Protein AF-A0ABD5M0A8-F1 (afdb_monomer)

InterPro domains:
  IPR031917 Pilus assembly protein, C-terminal domain [PF15976] (325-418)

pLDDT: mean 88.39, std 8.7, range [31.25, 97.31]

Sequence (426 aa):
MSNYGFDKFIVQETNISVAVNNYLSIAWQGMLENHGSHRNISTLSINIPEGYGSLWASKEKTIVRGDLPLYEADSYSYGGTINFDKIMDRTGSFTISNTKDKRVGSDSINYEYANTLFSGRYGTVGLRAGVQRYHYDNQNSTNEKFINLDFSLPLSTWLSTGISSTNGNVKANIYVNKNFENSVITNAGVSVSKLVHDKDNGESDFSTLGYASYDTKYNSGTVTINRPDNKRLNGNLTSRGSIAYSEGMITPSGQQGKSGIIINSDIKGSGSMLAKVNGQNYPISGKNTFIPLSPYSDYDIQLMNDGKSKDSFDIISGRNKSVTLYPGNIAFYQPEVRQLVTVFGRLKSPNGELLKYASIRNHIGRTKTDQNGEFSMDVDVRYPVISLLQEDQQTICEADLDLKGAQGAMWVGEVTCQPQSSFVKR

Nearest PDB structures (foldseek):
  3rfz-assembly3_E-2  TM=4.743E-01  e=1.063E-10  Escherichia coli
  3rfz-assembly3_B  TM=4.921E-01  e=2.589E-10  Escherichia coli
  3ohn-assembly1_A  TM=3.347E-01  e=3.093E-01  Escherichia coli
  5mds-assembly1_C  TM=2.511E-01  e=4.686E+00  Vibrio harveyi

Secondary structure (DSSP, 8-state):
-EEEEETTEEEEEEEEEEE-SSSEEEEEEEEEETTS-EEEEEEEEEEEGGGTEEEEEEEEEEE--SS-S---EEEEEEEEEEEGGGTSTT--EEEEEEEEETTTTEEEEEEEEEEEEEEETTEEEEEEEEEEEEEETTEEEEEEEEEEEEEEETTTEEEEEEEEEETTEEEEEEEEEEE-SSSSEEEEEEEEEEEEE-SSS-S-SEEEEEEEEEE-SS-EEEEEEEE-SSS--EEEEEEE-EEEEETTEEEEESS--SEEEEEE----TT-EEEEEETTEEEEEESSEEEEEE-SSEEEEEEEEE-TT-S-EEEEEE-SEEEEEE-TT-EEEE--EEEEEEEEEEEEE-TTS-B--S-EEE-SS-EEE--TTSEEEEEEETTS-EEEEE-TTS-EEEEEE---TT--SEEEEEEEEPEEP------

Radius of gyration: 32.7 Å; Cα contacts (8 Å, |Δi|>4): 1109; chains: 1; bounding box: 85×56×86 Å

Structure (mmCIF, N/CA/C/O backbone):
data_AF-A0ABD5M0A8-F1
#
_entry.id   AF-A0ABD5M0A8-F1
#
loop_
_atom_site.group_PDB
_atom_site.id
_atom_site.type_symbol
_atom_site.label_atom_id
_atom_site.label_alt_id
_atom_site.label_comp_id
_atom_site.label_asym_id
_atom_site.label_entity_id
_atom_site.label_seq_id
_atom_site.pdbx_PDB_ins_code
_atom_site.Cartn_x
_atom_site.Cartn_y
_atom_site.Cartn_z
_atom_site.occupancy
_atom_site.B_iso_or_equiv
_atom_site.auth_seq_id
_atom_site.auth_comp_id
_atom_site.auth_asym_id
_atom_site.auth_atom_id
_atom_site.pdbx_PDB_model_num
ATOM 1 N N . MET A 1 1 ? -14.943 11.701 -21.026 1.00 78.12 1 MET A N 1
ATOM 2 C CA . MET A 1 1 ? -14.501 13.092 -21.259 1.00 78.12 1 MET A CA 1
ATOM 3 C C . MET A 1 1 ? -14.623 13.835 -19.943 1.00 78.12 1 MET A C 1
ATOM 5 O O . MET A 1 1 ? -15.650 13.690 -19.294 1.00 78.12 1 MET A O 1
ATOM 9 N N . SER A 1 2 ? -13.581 14.545 -19.530 1.00 80.50 2 SER A N 1
ATOM 10 C CA . SER A 1 2 ? -13.529 15.330 -18.296 1.00 80.50 2 SER A CA 1
ATOM 11 C C . SER A 1 2 ? -13.184 16.770 -18.655 1.00 80.50 2 SER A C 1
ATOM 13 O O . SER A 1 2 ? -12.291 16.994 -19.468 1.00 80.50 2 SER A O 1
ATOM 15 N N . 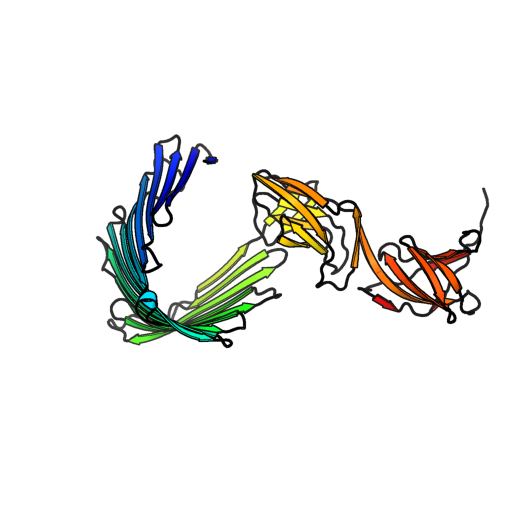ASN A 1 3 ? -13.893 17.730 -18.068 1.00 86.00 3 ASN A N 1
ATOM 16 C CA . ASN A 1 3 ? -13.604 19.152 -18.221 1.00 86.00 3 ASN A CA 1
ATOM 17 C C . ASN A 1 3 ? -13.339 19.724 -16.834 1.00 86.00 3 ASN A C 1
ATOM 19 O O . ASN A 1 3 ? -14.136 19.505 -15.920 1.00 86.00 3 ASN A O 1
ATOM 23 N N . TYR A 1 4 ? -12.240 20.447 -16.668 1.00 83.56 4 TYR A N 1
ATOM 24 C CA . TYR A 1 4 ? -11.906 21.073 -15.395 1.00 83.56 4 TYR A CA 1
ATOM 25 C C . TYR A 1 4 ? -11.119 22.367 -15.599 1.00 83.56 4 TYR A C 1
ATOM 27 O O . TYR A 1 4 ? -10.429 22.552 -16.600 1.00 83.56 4 TYR A O 1
ATOM 35 N N . GLY A 1 5 ? -11.246 23.274 -14.631 1.00 84.06 5 GLY A N 1
ATOM 36 C CA . GLY A 1 5 ? -10.451 24.496 -14.559 1.00 84.06 5 GLY A CA 1
ATOM 37 C C . GLY A 1 5 ? -9.216 24.296 -13.683 1.00 84.06 5 GLY A C 1
ATOM 38 O O . GLY A 1 5 ? -9.299 23.662 -12.629 1.00 84.06 5 GLY A O 1
ATOM 39 N N . PHE A 1 6 ? -8.082 24.844 -14.106 1.00 76.25 6 PHE A N 1
ATOM 40 C CA . PHE A 1 6 ? -6.849 24.927 -13.329 1.00 76.25 6 PHE A CA 1
ATOM 41 C C . PHE A 1 6 ? -6.286 26.348 -13.447 1.00 76.25 6 PHE A C 1
ATOM 43 O O . PHE A 1 6 ? -5.780 26.721 -14.501 1.00 76.25 6 PHE A O 1
ATOM 50 N N . ASP A 1 7 ? -6.395 27.145 -12.381 1.00 83.56 7 ASP A N 1
ATOM 51 C CA . ASP A 1 7 ? -6.072 28.582 -12.396 1.00 83.56 7 ASP A CA 1
ATOM 52 C C . ASP A 1 7 ? -6.798 29.325 -13.544 1.00 83.56 7 ASP A C 1
ATOM 54 O O . ASP A 1 7 ? -8.029 29.329 -13.580 1.00 83.56 7 ASP A O 1
ATOM 58 N N . LYS A 1 8 ? -6.066 29.897 -14.511 1.00 84.00 8 LYS A N 1
ATOM 59 C CA . LYS A 1 8 ? -6.614 30.552 -15.717 1.00 84.00 8 LYS A CA 1
ATOM 60 C C . LYS A 1 8 ? -6.915 29.594 -16.883 1.00 84.00 8 LYS A C 1
ATOM 62 O O . LYS A 1 8 ? -7.416 30.029 -17.923 1.00 84.00 8 LYS A O 1
ATOM 67 N N . PHE A 1 9 ? -6.590 28.310 -16.741 1.00 84.12 9 PHE A N 1
ATOM 68 C CA . PHE A 1 9 ? -6.660 27.316 -17.811 1.00 84.12 9 PHE A CA 1
ATOM 69 C C . PHE A 1 9 ? -7.950 26.499 -17.740 1.00 84.12 9 PHE A C 1
ATOM 71 O O . PHE A 1 9 ? -8.336 26.002 -16.682 1.00 84.12 9 PHE A O 1
ATOM 78 N N . ILE A 1 10 ? -8.600 26.314 -18.885 1.00 86.38 10 ILE A N 1
ATOM 79 C CA . ILE A 1 10 ? -9.719 25.387 -19.060 1.00 86.38 10 ILE A CA 1
ATOM 80 C C . ILE A 1 10 ? -9.174 24.192 -19.825 1.00 86.38 10 ILE A C 1
ATOM 82 O O . ILE A 1 10 ? -8.754 24.337 -20.973 1.00 86.38 10 ILE A O 1
ATOM 86 N N . VAL A 1 11 ? -9.179 23.026 -19.184 1.00 87.62 11 VAL A N 1
ATOM 87 C CA . VAL A 1 11 ? -8.627 21.793 -19.741 1.00 87.62 11 VAL A CA 1
ATOM 88 C C . VAL A 1 11 ? -9.757 20.814 -20.032 1.00 87.62 11 VAL A C 1
ATOM 90 O O . VAL A 1 11 ? -10.590 20.515 -19.172 1.00 87.62 11 VAL A O 1
ATOM 93 N N . GLN A 1 12 ? -9.761 20.298 -21.255 1.00 90.06 12 GLN A N 1
ATOM 94 C CA . GLN A 1 12 ? -10.609 19.205 -21.698 1.00 90.06 12 GLN A CA 1
ATOM 95 C C . GLN A 1 12 ? -9.740 17.970 -21.918 1.00 90.06 12 GLN A C 1
ATOM 97 O O . GLN A 1 12 ? -8.880 17.957 -22.795 1.00 90.06 12 GLN A O 1
ATOM 102 N N . GLU A 1 13 ? -10.004 16.905 -21.167 1.00 90.81 13 GLU A N 1
ATOM 103 C CA . GLU A 1 13 ? -9.382 15.599 -21.370 1.00 90.81 13 GLU A CA 1
ATOM 104 C C . GLU A 1 13 ? -10.396 14.597 -21.923 1.00 90.81 13 GLU A C 1
ATOM 106 O O . GLU A 1 13 ? -11.493 14.388 -21.392 1.00 90.81 13 GLU A O 1
ATOM 111 N N . THR A 1 14 ? -10.014 13.926 -23.001 1.00 91.62 14 THR A N 1
ATOM 112 C CA . THR A 1 14 ? -10.810 12.888 -23.645 1.00 91.62 14 THR A CA 1
ATOM 113 C C . THR A 1 14 ? -9.995 11.609 -23.704 1.00 91.62 14 THR A C 1
ATOM 115 O O . THR A 1 14 ? -8.865 11.610 -24.169 1.00 91.62 14 THR A O 1
ATOM 118 N N . ASN A 1 15 ? -10.573 10.510 -23.235 1.00 93.12 15 ASN A N 1
ATOM 119 C CA . ASN A 1 15 ? -10.001 9.178 -23.363 1.00 93.12 15 ASN A CA 1
ATOM 120 C C . ASN A 1 15 ? -11.025 8.300 -24.086 1.00 93.12 15 ASN A C 1
ATOM 122 O O . ASN A 1 15 ? -12.195 8.278 -23.697 1.00 93.12 15 ASN A O 1
ATOM 126 N N . ILE A 1 16 ? -10.591 7.625 -25.140 1.00 91.62 16 ILE A N 1
ATOM 127 C CA . ILE A 1 16 ? -11.373 6.708 -25.962 1.00 91.62 16 ILE A CA 1
ATOM 128 C C . ILE A 1 16 ? -10.602 5.394 -25.987 1.00 91.62 16 ILE A C 1
ATOM 130 O O . ILE A 1 16 ? -9.470 5.355 -26.447 1.00 91.62 16 ILE A O 1
ATOM 134 N N . SER A 1 17 ? -11.212 4.311 -25.517 1.00 91.50 17 SER A N 1
ATOM 135 C CA . SER A 1 17 ? -10.652 2.963 -25.623 1.00 91.50 17 SER A CA 1
ATOM 136 C C . SER A 1 17 ? -11.680 2.071 -26.302 1.00 91.50 17 SER A C 1
ATOM 138 O O . SER A 1 17 ? -12.811 1.960 -25.830 1.00 91.50 17 SER A O 1
ATOM 140 N N . VAL A 1 18 ? -11.309 1.489 -27.439 1.00 92.19 18 VAL A N 1
ATOM 141 C CA . VAL A 1 18 ? -12.172 0.654 -28.276 1.00 92.19 18 VAL A CA 1
ATOM 142 C C . VAL A 1 18 ? -11.478 -0.682 -28.504 1.00 92.19 18 VAL A C 1
ATOM 144 O O . VAL A 1 18 ? -10.449 -0.756 -29.175 1.00 92.19 18 VAL A O 1
ATOM 147 N N . ALA A 1 19 ? -12.062 -1.755 -27.973 1.00 91.06 19 ALA A N 1
ATOM 148 C CA . ALA A 1 19 ? -11.728 -3.117 -28.373 1.00 91.06 19 ALA A CA 1
ATOM 149 C C . ALA A 1 19 ? -12.527 -3.447 -29.640 1.00 91.06 19 ALA A C 1
ATOM 151 O O . ALA A 1 19 ? -13.728 -3.693 -29.576 1.00 91.06 19 ALA A O 1
ATOM 152 N N . VAL A 1 20 ? -11.873 -3.389 -30.802 1.00 88.12 20 VAL A N 1
ATOM 153 C CA . VAL A 1 20 ? -12.510 -3.641 -32.105 1.00 88.12 20 VAL A CA 1
ATOM 154 C C . VAL A 1 20 ? -12.929 -5.109 -32.214 1.00 88.12 20 VAL A C 1
ATOM 156 O O . VAL A 1 20 ? -13.984 -5.423 -32.756 1.00 88.12 20 VAL A O 1
ATOM 159 N N . ASN A 1 21 ? -12.099 -6.011 -31.687 1.00 89.19 21 ASN A N 1
ATOM 160 C CA . ASN A 1 21 ? -12.388 -7.432 -31.520 1.00 89.19 21 ASN A CA 1
ATOM 161 C C . ASN A 1 21 ? -11.495 -8.014 -30.403 1.00 89.19 21 ASN A C 1
ATOM 163 O O . ASN A 1 21 ? -10.780 -7.278 -29.724 1.00 89.19 21 ASN A O 1
ATOM 167 N N . ASN A 1 22 ? -11.493 -9.340 -30.237 1.00 86.50 22 ASN A N 1
ATOM 168 C CA . ASN A 1 22 ? -10.682 -10.033 -29.223 1.00 86.50 22 ASN A CA 1
ATOM 169 C C . ASN A 1 22 ? -9.157 -9.908 -29.431 1.00 86.50 22 ASN A C 1
ATOM 171 O O . ASN A 1 22 ? -8.384 -10.282 -28.551 1.00 86.50 22 ASN A O 1
ATOM 175 N N . TYR A 1 23 ? -8.720 -9.399 -30.583 1.00 90.50 23 TYR A N 1
ATOM 176 C CA . TYR A 1 23 ? -7.320 -9.321 -30.990 1.00 90.50 23 TYR A CA 1
ATOM 177 C C . TYR A 1 23 ? -6.830 -7.886 -31.154 1.00 90.50 23 TYR A C 1
ATOM 179 O O . TYR A 1 23 ? -5.638 -7.661 -31.071 1.00 90.50 23 TYR A O 1
ATOM 187 N N . LEU A 1 24 ? -7.706 -6.913 -31.384 1.00 92.75 24 LEU A N 1
ATOM 188 C CA . LEU A 1 24 ? -7.341 -5.545 -31.723 1.00 92.75 24 LEU A CA 1
ATOM 189 C C . LEU A 1 24 ? -7.999 -4.570 -30.753 1.00 92.75 24 LEU A C 1
ATOM 191 O O . LEU A 1 24 ? -9.227 -4.469 -30.693 1.00 92.75 24 LEU A O 1
ATOM 195 N N . SER A 1 25 ? -7.174 -3.792 -30.061 1.00 93.94 25 SER A N 1
ATOM 196 C CA . SER A 1 25 ? -7.620 -2.682 -29.225 1.00 93.94 25 SER A CA 1
ATOM 197 C C . SER A 1 25 ? -6.910 -1.392 -29.605 1.00 93.94 25 SER A C 1
ATOM 199 O O . SER A 1 25 ? -5.697 -1.378 -29.819 1.00 93.94 25 SER A O 1
ATOM 201 N N . ILE A 1 26 ? -7.669 -0.304 -29.648 1.00 94.44 26 ILE A N 1
ATOM 202 C CA . ILE A 1 26 ? -7.184 1.042 -29.933 1.00 94.44 26 ILE A CA 1
ATOM 203 C C . ILE A 1 26 ? -7.531 1.913 -28.733 1.00 94.44 26 ILE A C 1
ATOM 205 O O . ILE A 1 26 ? -8.689 1.977 -28.328 1.00 94.44 26 ILE A O 1
ATOM 209 N N . ALA A 1 27 ? -6.536 2.594 -28.181 1.00 94.50 27 ALA A N 1
ATOM 210 C CA . ALA A 1 27 ? -6.713 3.580 -27.131 1.00 94.50 27 ALA A CA 1
ATOM 211 C C . ALA A 1 27 ? -6.186 4.936 -27.603 1.00 94.50 27 ALA A C 1
ATOM 213 O O . ALA A 1 27 ? -5.112 5.037 -28.190 1.00 94.50 27 ALA A O 1
ATOM 214 N N . TRP A 1 28 ? -6.944 5.987 -27.338 1.00 95.38 28 TRP A N 1
ATOM 215 C CA . TRP A 1 28 ? -6.601 7.359 -27.657 1.00 95.38 28 TRP A CA 1
ATOM 216 C C . TRP A 1 28 ? -6.897 8.249 -26.457 1.00 95.38 28 TRP A C 1
ATOM 218 O O . TRP A 1 28 ? -8.026 8.290 -25.975 1.00 95.38 28 TRP A O 1
ATOM 228 N N . GLN A 1 29 ? -5.895 8.993 -26.006 1.00 94.44 29 GLN A N 1
ATOM 229 C CA . GLN A 1 29 ? -6.030 10.001 -24.968 1.00 94.44 29 GLN A CA 1
ATOM 230 C C . GLN A 1 29 ? -5.621 11.361 -25.532 1.00 94.44 29 GLN A C 1
ATOM 232 O O . GLN A 1 29 ? -4.466 11.591 -25.885 1.00 94.44 29 GLN A O 1
ATOM 237 N N . GLY A 1 30 ? -6.580 12.276 -25.598 1.00 93.44 30 GLY A N 1
ATOM 238 C CA . GLY A 1 30 ? -6.389 13.665 -25.979 1.00 93.44 30 GLY A CA 1
ATOM 239 C C . GLY A 1 30 ? -6.565 14.599 -24.789 1.00 93.44 30 GLY A C 1
ATOM 240 O O . GLY A 1 30 ? -7.434 14.391 -23.946 1.00 93.44 30 GLY A O 1
ATOM 241 N N . MET A 1 31 ? -5.774 15.659 -24.741 1.00 93.06 31 MET A N 1
ATOM 242 C CA . MET A 1 31 ? -5.993 16.802 -23.866 1.00 93.06 31 MET A CA 1
ATOM 243 C C . MET A 1 31 ? -5.864 18.079 -24.690 1.00 93.06 31 MET A C 1
ATOM 245 O O . MET A 1 31 ? -4.956 18.195 -25.513 1.00 93.06 31 MET A O 1
ATOM 249 N N . LEU A 1 32 ? -6.797 19.000 -24.487 1.00 90.88 32 LEU A N 1
ATOM 250 C CA . LEU A 1 32 ? -6.843 20.313 -25.115 1.00 90.88 32 LEU A CA 1
ATOM 251 C C . LEU A 1 32 ? -7.026 21.371 -24.033 1.00 90.88 32 LEU A C 1
ATOM 253 O O . LEU A 1 32 ? -7.774 21.170 -23.076 1.00 90.88 32 LEU A O 1
ATOM 257 N N . GLU A 1 33 ? -6.367 22.504 -24.211 1.00 91.44 33 GLU A N 1
ATOM 258 C CA . GLU A 1 33 ? -6.409 23.634 -23.294 1.00 91.44 33 GLU A CA 1
ATOM 259 C C . GLU A 1 33 ? -6.638 24.945 -24.074 1.00 91.44 33 GLU A C 1
ATOM 261 O O . GLU A 1 33 ? -6.288 25.064 -25.252 1.00 91.44 33 GLU A O 1
ATOM 266 N N . ASN A 1 34 ? -7.291 25.923 -23.439 1.00 87.06 34 ASN A N 1
ATOM 267 C CA . ASN A 1 34 ? -7.816 27.132 -24.088 1.00 87.06 34 ASN A CA 1
ATOM 268 C C . ASN A 1 34 ? -6.762 28.134 -24.613 1.00 87.06 34 ASN A C 1
ATOM 270 O O . ASN A 1 34 ? -7.096 28.953 -25.467 1.00 87.06 34 ASN A O 1
ATOM 274 N N . HIS A 1 35 ? -5.509 28.065 -24.171 1.00 84.50 35 HIS A N 1
ATOM 275 C CA . HIS A 1 35 ? -4.365 28.859 -24.637 1.00 84.50 35 HIS A CA 1
ATOM 276 C C . HIS A 1 35 ? -3.488 28.095 -25.648 1.00 84.50 35 HIS A C 1
ATOM 278 O O . HIS A 1 35 ? -2.439 28.586 -26.078 1.00 84.50 35 HIS A O 1
ATOM 284 N N . GLY A 1 36 ? -3.946 26.925 -26.106 1.00 82.69 36 GLY A N 1
ATOM 285 C CA . GLY A 1 36 ? -3.366 26.185 -27.225 1.00 82.69 36 GLY A CA 1
ATOM 286 C C . GLY A 1 36 ? -2.419 25.051 -26.835 1.00 82.69 36 GLY A C 1
ATOM 287 O O . GLY A 1 36 ? -1.823 24.447 -27.737 1.00 82.69 36 GLY A O 1
ATOM 288 N N . SER A 1 37 ? -2.281 24.734 -25.541 1.00 90.31 37 SER A N 1
ATOM 289 C CA . SER A 1 37 ? -1.613 23.497 -25.124 1.00 90.31 37 SER A CA 1
ATOM 290 C C . SER A 1 37 ? -2.455 22.285 -25.520 1.00 90.31 37 SER A C 1
ATOM 292 O O . SER A 1 37 ? -3.679 22.285 -25.387 1.00 90.31 37 SER A O 1
ATOM 294 N N . HIS A 1 38 ? -1.808 21.237 -26.019 1.00 91.44 38 HIS A N 1
ATOM 295 C CA . HIS A 1 38 ? -2.487 19.994 -26.354 1.00 91.44 38 HIS A CA 1
ATOM 296 C C . HIS A 1 38 ? -1.572 18.782 -26.226 1.00 91.44 38 HIS A C 1
ATOM 298 O O . HIS A 1 38 ? -0.385 18.836 -26.545 1.00 91.44 38 HIS A O 1
ATOM 304 N N . ARG A 1 39 ? -2.152 17.660 -25.803 1.00 93.06 39 ARG A N 1
ATOM 305 C CA . ARG A 1 39 ? -1.503 16.348 -25.749 1.00 93.06 39 ARG A CA 1
ATOM 306 C C . ARG A 1 39 ? -2.335 15.336 -26.504 1.00 93.06 39 ARG A C 1
ATOM 308 O O . ARG A 1 39 ? -3.555 15.320 -26.387 1.00 93.06 39 ARG A O 1
ATOM 315 N N . ASN A 1 40 ? -1.671 14.472 -27.249 1.00 94.50 40 ASN A N 1
ATOM 316 C CA . ASN A 1 40 ? -2.292 13.373 -27.958 1.00 94.50 40 ASN A CA 1
ATOM 317 C C . ASN A 1 40 ? -1.434 12.120 -27.778 1.00 94.50 40 ASN A C 1
ATOM 319 O O . ASN A 1 40 ? -0.275 12.103 -28.186 1.00 94.50 40 ASN A O 1
ATOM 323 N N . ILE A 1 41 ? -2.016 11.094 -27.167 1.00 95.44 41 ILE A N 1
ATOM 324 C CA . ILE A 1 41 ? -1.430 9.769 -27.001 1.00 95.44 41 ILE A CA 1
ATOM 325 C C . ILE A 1 41 ? -2.327 8.791 -27.748 1.00 95.44 41 ILE A C 1
ATOM 327 O O . ILE A 1 41 ? -3.522 8.703 -27.478 1.00 95.44 41 ILE A O 1
ATOM 331 N N . SER A 1 42 ? -1.760 8.057 -28.695 1.00 95.38 42 SER A N 1
ATOM 332 C CA . SER A 1 42 ? -2.466 7.024 -29.453 1.00 95.38 42 SER A CA 1
ATOM 333 C C . SER A 1 42 ? -1.738 5.704 -29.277 1.00 95.38 42 SER A C 1
ATOM 335 O O . SER A 1 42 ? -0.567 5.624 -29.632 1.00 95.38 42 SER A O 1
ATOM 337 N N . THR A 1 43 ? -2.420 4.683 -28.769 1.00 95.44 43 THR A N 1
ATOM 338 C CA . THR A 1 43 ? -1.887 3.333 -28.570 1.00 95.44 43 THR A CA 1
ATOM 339 C C . THR A 1 43 ? -2.719 2.325 -29.354 1.00 95.44 43 THR A C 1
ATOM 341 O O . THR A 1 43 ? -3.942 2.278 -29.252 1.00 95.44 43 THR A O 1
ATOM 344 N N . LEU A 1 44 ? -2.039 1.497 -30.130 1.00 95.62 44 LEU A N 1
ATOM 345 C CA . LEU A 1 44 ? -2.578 0.375 -30.879 1.00 95.62 44 LEU A CA 1
ATOM 346 C C . LEU A 1 44 ? -2.006 -0.904 -30.272 1.00 95.62 44 LEU A C 1
ATOM 348 O O . LEU A 1 44 ? -0.787 -1.036 -30.217 1.00 95.62 44 LEU A O 1
ATOM 352 N N . SER A 1 45 ? -2.855 -1.847 -29.871 1.00 94.62 45 SER A N 1
ATOM 353 C CA . SER A 1 45 ? -2.417 -3.155 -29.370 1.00 94.62 45 SER A CA 1
ATOM 354 C C . SER A 1 45 ? -3.102 -4.279 -30.135 1.00 94.62 45 SER A C 1
ATOM 356 O O . SER A 1 45 ? -4.313 -4.250 -30.360 1.00 94.62 45 SER A O 1
ATOM 358 N N . ILE A 1 46 ? -2.309 -5.270 -30.529 1.00 95.00 46 ILE A N 1
ATOM 359 C CA . ILE A 1 46 ? -2.712 -6.446 -31.290 1.00 95.00 46 ILE A CA 1
ATOM 360 C C . ILE A 1 46 ? -2.304 -7.687 -30.494 1.00 95.00 46 ILE A C 1
ATOM 362 O O . ILE A 1 46 ? -1.120 -7.962 -30.342 1.00 95.00 46 ILE A O 1
ATOM 366 N N . ASN A 1 47 ? -3.262 -8.458 -29.999 1.00 93.12 47 ASN A N 1
ATOM 367 C CA . ASN A 1 47 ? -3.026 -9.758 -29.386 1.00 93.12 47 ASN A CA 1
ATOM 368 C C . ASN A 1 47 ? -3.082 -10.839 -30.462 1.00 93.12 47 ASN A C 1
ATOM 370 O O . ASN A 1 47 ? -4.069 -10.961 -31.188 1.00 93.12 47 ASN A O 1
ATOM 374 N N . ILE A 1 48 ? -2.024 -11.635 -30.559 1.00 91.06 48 ILE A N 1
ATOM 375 C CA . ILE A 1 48 ? -1.970 -12.762 -31.484 1.00 91.06 48 ILE A CA 1
ATOM 376 C C . ILE A 1 48 ? -2.926 -13.846 -30.957 1.00 91.06 48 ILE A C 1
ATOM 378 O O . ILE A 1 48 ? -2.932 -14.110 -29.747 1.00 91.06 48 ILE A O 1
ATOM 382 N N . PRO A 1 49 ? -3.740 -14.475 -31.828 1.00 85.69 49 PRO A N 1
ATOM 383 C CA . PRO A 1 49 ? -4.644 -15.546 -31.431 1.00 85.69 49 PRO A CA 1
ATOM 384 C C . PRO A 1 49 ? -3.966 -16.640 -30.604 1.00 85.69 49 PRO A C 1
ATOM 386 O O . PRO A 1 49 ? -2.759 -16.850 -30.693 1.00 85.69 49 PRO A O 1
ATOM 389 N N . GLU A 1 50 ? -4.756 -17.315 -29.768 1.00 82.38 50 GLU A N 1
ATOM 390 C CA . GLU A 1 50 ? -4.319 -18.452 -28.936 1.00 82.38 50 GLU A CA 1
ATOM 391 C C . GLU A 1 50 ? -3.240 -18.129 -27.879 1.00 82.38 50 GLU A C 1
ATOM 393 O O . GLU A 1 50 ? -2.817 -19.005 -27.118 1.00 82.38 50 GLU A O 1
ATOM 398 N N . GLY A 1 51 ? -2.867 -16.851 -27.744 1.00 81.88 51 GLY A N 1
ATOM 399 C CA . GLY A 1 51 ? -1.940 -16.363 -26.726 1.00 81.88 51 GLY A CA 1
ATOM 400 C C . GLY A 1 51 ? -0.466 -16.544 -27.084 1.00 81.88 51 GLY A C 1
ATOM 401 O O . GLY A 1 51 ? 0.367 -16.542 -26.178 1.00 81.88 51 GLY A O 1
ATOM 402 N N . TYR A 1 52 ? -0.139 -16.694 -28.374 1.00 88.81 52 TYR A N 1
ATOM 403 C CA . TYR A 1 52 ? 1.245 -16.782 -28.865 1.00 88.81 52 TYR A CA 1
ATOM 404 C C . TYR A 1 52 ? 2.048 -15.492 -28.676 1.00 88.81 52 TYR A C 1
ATOM 406 O O . TYR A 1 52 ? 3.276 -15.513 -28.739 1.00 88.81 52 TYR A O 1
ATOM 414 N N . GLY A 1 53 ? 1.381 -14.364 -28.442 1.00 91.31 53 GLY A N 1
ATOM 415 C CA . GLY A 1 53 ? 2.064 -13.102 -28.232 1.00 91.31 53 GLY A CA 1
ATOM 416 C C . GLY A 1 53 ? 1.168 -11.887 -28.384 1.00 91.31 53 GLY A C 1
ATOM 417 O O . GLY A 1 53 ? -0.047 -11.994 -28.554 1.00 91.31 53 GLY A O 1
ATOM 418 N N . SER A 1 54 ? 1.791 -10.720 -28.347 1.00 94.38 54 SER A N 1
ATOM 419 C CA . SER A 1 54 ? 1.146 -9.437 -28.588 1.00 94.38 54 SER A CA 1
ATOM 420 C C . SER A 1 54 ? 2.118 -8.469 -29.250 1.00 94.38 54 SER A C 1
ATOM 422 O O . SER A 1 54 ? 3.331 -8.589 -29.112 1.00 94.38 54 SER A O 1
ATOM 424 N N . LEU A 1 55 ? 1.579 -7.511 -29.990 1.00 95.69 55 LEU A N 1
ATOM 425 C CA . LEU A 1 55 ? 2.284 -6.380 -30.572 1.00 95.69 55 LEU A CA 1
ATOM 426 C C . LEU A 1 55 ? 1.597 -5.110 -30.099 1.00 95.69 55 LEU A C 1
ATOM 428 O O . LEU A 1 55 ? 0.376 -5.072 -29.961 1.00 95.69 55 LEU A O 1
ATOM 432 N N . TRP A 1 56 ? 2.359 -4.053 -29.885 1.00 95.69 56 TRP A N 1
ATOM 433 C CA . TRP A 1 56 ? 1.801 -2.758 -29.552 1.00 95.69 56 TRP A CA 1
ATOM 434 C C . TRP A 1 56 ? 2.649 -1.639 -30.143 1.00 95.69 56 TRP A C 1
ATOM 436 O O . TRP A 1 56 ? 3.853 -1.779 -30.349 1.00 95.69 56 TRP A O 1
ATOM 446 N N . ALA A 1 57 ? 2.004 -0.518 -30.429 1.00 96.62 57 ALA A N 1
ATOM 447 C CA . ALA A 1 57 ? 2.648 0.711 -30.852 1.00 96.62 57 ALA A CA 1
ATOM 448 C C . ALA A 1 57 ? 1.939 1.887 -30.190 1.00 96.62 57 ALA A C 1
ATOM 450 O O . ALA A 1 57 ? 0.712 1.926 -30.143 1.00 96.62 57 ALA A O 1
ATOM 451 N N . SER A 1 58 ? 2.699 2.845 -29.682 1.00 96.38 58 SER A N 1
ATOM 452 C CA . SER A 1 58 ? 2.191 4.062 -29.079 1.00 96.38 58 SER A CA 1
ATOM 453 C C . SER A 1 58 ? 2.926 5.276 -29.634 1.00 96.38 58 SER A C 1
ATOM 455 O O . SER A 1 58 ? 4.105 5.222 -29.981 1.00 96.38 58 SER A O 1
ATOM 457 N N . LYS A 1 59 ? 2.209 6.385 -29.767 1.00 95.69 59 LYS A N 1
ATOM 458 C CA . LYS A 1 59 ? 2.768 7.677 -30.147 1.00 95.69 59 LYS A CA 1
ATOM 459 C C . LYS A 1 59 ? 2.203 8.734 -29.226 1.00 95.69 59 LYS A C 1
ATOM 461 O O . LYS A 1 59 ? 0.985 8.886 -29.148 1.00 95.69 59 LYS A O 1
ATOM 466 N N . GLU A 1 60 ? 3.089 9.487 -28.602 1.00 95.31 60 GLU A N 1
ATOM 467 C CA . GLU A 1 60 ? 2.759 10.642 -27.790 1.00 95.31 60 GLU A CA 1
ATOM 468 C C . GLU A 1 60 ? 3.282 11.908 -28.459 1.00 95.31 60 GLU A C 1
ATOM 470 O O . GLU A 1 60 ? 4.433 11.992 -28.887 1.00 95.31 60 GLU A O 1
ATOM 475 N N . LYS A 1 61 ? 2.423 12.921 -28.526 1.00 94.06 61 LYS A N 1
ATOM 476 C CA . LYS A 1 61 ? 2.809 14.276 -28.886 1.00 94.06 61 LYS A CA 1
ATOM 477 C C . LYS A 1 61 ? 2.121 15.268 -27.963 1.00 94.06 61 LYS A C 1
ATOM 479 O O . LYS A 1 61 ? 0.896 15.376 -27.972 1.00 94.06 61 LYS A O 1
ATOM 484 N N . THR A 1 62 ? 2.920 16.011 -27.216 1.00 92.56 62 THR A N 1
ATOM 485 C CA . THR A 1 62 ? 2.496 17.053 -26.286 1.00 92.56 62 THR A CA 1
ATOM 486 C C . THR A 1 62 ? 3.173 18.355 -26.669 1.00 92.56 62 THR A C 1
ATOM 488 O O . THR A 1 62 ? 4.398 18.438 -26.685 1.00 92.56 62 THR A O 1
ATOM 491 N N . ILE A 1 63 ? 2.371 19.369 -26.970 1.00 90.44 63 ILE A N 1
ATOM 492 C CA . ILE A 1 63 ? 2.810 20.738 -27.223 1.00 90.44 63 ILE A CA 1
ATOM 493 C C . ILE A 1 63 ? 2.229 21.598 -26.108 1.00 90.44 63 ILE A C 1
ATOM 495 O O . ILE A 1 63 ? 1.016 21.602 -25.898 1.00 90.44 63 ILE A O 1
ATOM 499 N N . VAL A 1 64 ? 3.085 22.333 -25.405 1.00 86.50 64 VAL A N 1
ATOM 500 C CA . VAL A 1 64 ? 2.680 23.196 -24.292 1.00 86.50 64 VAL A CA 1
ATOM 501 C C . VAL A 1 64 ? 2.854 24.648 -24.720 1.00 86.50 64 VAL A C 1
ATOM 503 O O . VAL A 1 64 ? 3.911 25.056 -25.190 1.00 86.50 64 VAL A O 1
ATOM 506 N N . ARG A 1 65 ? 1.791 25.436 -24.587 1.00 81.88 65 ARG A N 1
ATOM 507 C CA . ARG A 1 65 ? 1.776 26.884 -24.800 1.00 81.88 65 ARG A CA 1
ATOM 508 C C . ARG A 1 65 ? 1.279 27.550 -23.516 1.00 81.88 65 ARG A C 1
ATOM 510 O O . ARG A 1 65 ? 0.152 27.311 -23.098 1.00 81.88 65 ARG A O 1
ATOM 517 N N . GLY A 1 66 ? 2.116 28.386 -22.901 1.00 75.69 66 GLY A N 1
ATOM 518 C CA . GLY A 1 66 ? 1.821 29.055 -21.625 1.00 75.69 66 GLY A CA 1
ATOM 519 C C . GLY A 1 66 ? 2.370 28.318 -20.397 1.00 75.69 66 GLY A C 1
ATOM 520 O O . GLY A 1 66 ? 3.236 27.459 -20.520 1.00 75.69 66 GLY A O 1
ATOM 521 N N . ASP A 1 67 ? 1.862 28.669 -19.212 1.00 78.25 67 ASP A N 1
ATOM 522 C CA . ASP A 1 67 ? 2.400 28.238 -17.904 1.00 78.25 67 ASP A CA 1
ATOM 523 C C . ASP A 1 67 ? 1.743 26.961 -17.347 1.00 78.25 67 ASP A C 1
ATOM 525 O O . ASP A 1 67 ? 1.736 26.725 -16.136 1.00 78.25 67 ASP A O 1
ATOM 529 N N . LEU A 1 68 ? 1.126 26.146 -18.207 1.00 81.19 68 LEU A N 1
ATOM 530 C CA . LEU A 1 68 ? 0.525 24.888 -17.776 1.00 81.19 68 LEU A CA 1
ATOM 531 C C . LEU A 1 68 ? 1.653 23.954 -17.285 1.00 81.19 68 LEU A C 1
ATOM 533 O O . LEU A 1 68 ? 2.629 23.778 -18.016 1.00 81.19 68 LEU A O 1
ATOM 537 N N . PRO A 1 69 ? 1.559 23.342 -16.086 1.00 78.94 69 PRO A N 1
ATOM 538 C CA . PRO A 1 69 ? 2.635 22.541 -15.493 1.00 78.94 69 PRO A CA 1
ATOM 539 C C . PRO A 1 69 ? 2.724 21.149 -16.140 1.00 78.94 69 PRO A C 1
ATOM 541 O O . PRO A 1 69 ? 2.548 20.116 -15.494 1.00 78.94 69 PRO A O 1
ATOM 544 N N . LEU A 1 70 ? 2.964 21.128 -17.447 1.00 81.94 70 LEU A N 1
ATOM 545 C CA . LEU A 1 70 ? 3.165 19.947 -18.267 1.00 81.94 70 LEU A CA 1
ATOM 546 C C . LEU A 1 70 ? 4.470 20.083 -19.037 1.00 81.94 70 LEU A C 1
ATOM 548 O O . LEU A 1 70 ? 4.913 21.179 -19.374 1.00 81.94 70 LEU A O 1
ATOM 552 N N . TYR A 1 71 ? 5.066 18.940 -19.345 1.00 83.50 71 TYR A N 1
ATOM 553 C CA . TYR A 1 71 ? 6.239 18.874 -20.197 1.00 83.50 71 TYR A CA 1
ATOM 554 C C . TYR A 1 71 ? 5.808 18.552 -21.623 1.00 83.50 71 TYR A C 1
ATOM 556 O O . TYR A 1 71 ? 4.943 17.702 -21.842 1.00 83.50 71 TYR A O 1
ATOM 564 N N . GLU A 1 72 ? 6.409 19.230 -22.598 1.00 88.25 72 GLU A N 1
ATOM 565 C CA . GLU A 1 72 ? 6.266 18.812 -23.990 1.00 88.25 72 GLU A CA 1
ATOM 566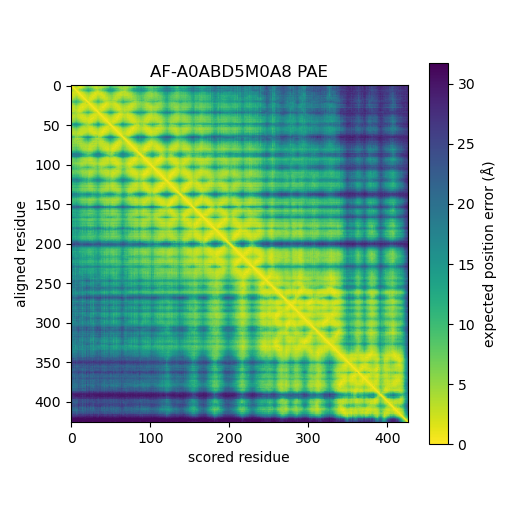 C C . GLU A 1 72 ? 6.895 17.428 -24.177 1.00 88.25 72 GLU A C 1
ATOM 568 O O . GLU A 1 72 ? 7.867 17.075 -23.506 1.00 88.25 72 GLU A O 1
ATOM 573 N N . ALA A 1 73 ? 6.360 16.670 -25.123 1.00 89.62 73 ALA A N 1
ATOM 574 C CA . ALA A 1 73 ? 6.790 15.316 -25.432 1.00 89.62 73 ALA A CA 1
ATOM 575 C C . ALA A 1 73 ? 6.599 15.065 -26.931 1.00 89.62 73 ALA A C 1
ATOM 577 O O . ALA A 1 73 ? 5.616 15.513 -27.518 1.00 89.62 73 ALA A O 1
ATOM 578 N N . ASP A 1 74 ? 7.521 14.351 -27.562 1.00 93.88 74 ASP A N 1
ATOM 579 C CA . ASP A 1 74 ? 7.341 13.817 -28.915 1.00 93.88 74 ASP A CA 1
ATOM 580 C C . ASP A 1 74 ? 8.036 12.463 -28.948 1.00 93.88 74 ASP A C 1
ATOM 582 O O . ASP A 1 74 ? 9.236 12.373 -29.207 1.00 93.88 74 ASP A O 1
ATOM 586 N N . SER A 1 75 ? 7.296 11.418 -28.592 1.00 94.06 75 SER A N 1
ATOM 587 C CA . SER A 1 75 ? 7.833 10.070 -28.486 1.00 94.06 75 SER A CA 1
ATOM 588 C C . SER A 1 75 ? 6.994 9.085 -29.284 1.00 94.06 75 SER A C 1
ATOM 590 O O . SER A 1 75 ? 5.780 9.223 -29.456 1.00 94.06 75 SER A O 1
ATOM 592 N N . TYR A 1 76 ? 7.660 8.074 -29.820 1.00 95.00 76 TYR A N 1
ATOM 593 C CA . TYR A 1 76 ? 6.990 6.915 -30.380 1.00 95.00 76 TYR A CA 1
ATOM 594 C C . TYR A 1 76 ? 7.651 5.660 -29.842 1.00 95.00 76 TYR A C 1
ATOM 596 O O . TYR A 1 76 ? 8.876 5.565 -29.760 1.00 95.00 76 TYR A O 1
ATOM 604 N N . SER A 1 77 ? 6.824 4.700 -29.467 1.00 95.69 77 SER A N 1
ATOM 605 C CA . SER A 1 77 ? 7.243 3.433 -28.906 1.00 95.69 77 SER A CA 1
ATOM 606 C C . SER A 1 77 ? 6.521 2.299 -29.603 1.00 95.69 77 SER A C 1
ATOM 608 O O . SER A 1 77 ? 5.382 2.427 -30.043 1.00 95.69 77 SER A O 1
ATOM 610 N N . TYR A 1 78 ? 7.200 1.182 -29.769 1.00 96.44 78 TYR A N 1
ATOM 611 C CA . TYR A 1 78 ? 6.609 -0.021 -30.322 1.00 96.44 78 TYR A CA 1
ATOM 612 C C . TYR A 1 78 ? 7.307 -1.228 -29.734 1.00 96.44 78 TYR A C 1
ATOM 614 O O . TYR A 1 78 ? 8.487 -1.185 -29.387 1.00 96.44 78 TYR A O 1
ATOM 622 N N . GLY A 1 79 ? 6.575 -2.319 -29.615 1.00 96.38 79 GLY A N 1
ATOM 623 C CA . GLY A 1 79 ? 7.113 -3.532 -29.051 1.00 96.38 79 GLY A CA 1
ATOM 624 C C . GLY A 1 79 ? 6.252 -4.735 -29.348 1.00 96.38 79 GLY A C 1
ATOM 625 O O . GLY A 1 79 ? 5.146 -4.641 -29.878 1.00 96.38 79 GLY A O 1
ATOM 626 N N . GLY A 1 80 ? 6.798 -5.887 -29.009 1.00 96.12 80 GLY A N 1
ATOM 627 C CA . GLY A 1 80 ? 6.131 -7.156 -29.155 1.00 96.12 80 GLY A CA 1
ATOM 628 C C . GLY A 1 80 ? 6.610 -8.142 -28.114 1.00 96.12 80 GLY A C 1
ATOM 629 O O . GLY A 1 80 ? 7.784 -8.142 -27.748 1.00 96.12 80 GLY A O 1
ATOM 630 N N . THR A 1 81 ? 5.698 -8.989 -27.669 1.00 95.50 81 THR A N 1
ATOM 631 C CA . THR A 1 81 ? 5.970 -10.112 -26.782 1.00 95.50 81 THR A CA 1
ATOM 632 C C . THR A 1 81 ? 5.624 -11.394 -27.515 1.00 95.50 81 THR A C 1
ATOM 634 O O . THR A 1 81 ? 4.533 -11.523 -28.061 1.00 95.50 81 THR A O 1
ATOM 637 N N . ILE A 1 82 ? 6.538 -12.354 -27.509 1.00 94.19 82 ILE A N 1
ATOM 638 C CA . ILE A 1 82 ? 6.334 -13.709 -28.012 1.00 94.19 82 ILE A CA 1
ATOM 639 C C . ILE A 1 82 ? 6.293 -14.632 -26.800 1.00 94.19 82 ILE A C 1
ATOM 641 O O . ILE A 1 82 ? 7.190 -14.595 -25.959 1.00 94.19 82 ILE A O 1
ATOM 645 N N . ASN A 1 83 ? 5.248 -15.445 -26.699 1.00 91.75 83 ASN A N 1
ATOM 646 C CA . ASN A 1 83 ? 5.084 -16.421 -25.635 1.00 91.75 83 ASN A CA 1
ATOM 647 C C . ASN A 1 83 ? 5.457 -17.815 -26.149 1.00 91.75 83 ASN A C 1
ATOM 649 O O . ASN A 1 83 ? 4.697 -18.440 -26.892 1.00 91.75 83 ASN A O 1
ATOM 653 N N . PHE A 1 84 ? 6.633 -18.298 -25.759 1.00 88.75 84 PHE A N 1
ATOM 654 C CA . PHE A 1 84 ? 7.132 -19.601 -26.182 1.00 88.75 84 PHE A CA 1
ATOM 655 C C . PHE A 1 84 ? 6.485 -20.757 -25.415 1.00 88.75 84 PHE A C 1
ATOM 657 O O . PHE A 1 84 ? 6.458 -21.866 -25.948 1.00 88.75 84 PHE A O 1
ATOM 664 N N . ASP A 1 85 ? 5.864 -20.505 -24.253 1.00 83.69 85 ASP A N 1
ATOM 665 C CA . ASP A 1 85 ? 5.152 -21.537 -23.479 1.00 83.69 85 ASP A CA 1
ATOM 666 C C . ASP A 1 85 ? 4.016 -22.202 -24.272 1.00 83.69 85 ASP A C 1
ATOM 668 O O . ASP A 1 85 ? 3.575 -23.296 -23.936 1.00 83.69 85 ASP A O 1
ATOM 672 N N . LYS A 1 86 ? 3.542 -21.567 -25.351 1.00 81.25 86 LYS A N 1
ATOM 673 C CA . LYS A 1 86 ? 2.555 -22.143 -26.277 1.00 81.25 86 LYS A CA 1
ATOM 674 C C . LYS A 1 86 ? 3.139 -23.126 -27.291 1.00 81.25 86 LYS A C 1
ATOM 676 O O . LYS A 1 86 ? 2.384 -23.866 -27.913 1.00 81.25 86 LYS A O 1
ATOM 681 N N . ILE A 1 87 ? 4.452 -23.103 -27.494 1.00 81.06 87 ILE A N 1
ATOM 682 C CA . ILE A 1 87 ? 5.173 -23.980 -28.424 1.00 81.06 87 ILE A CA 1
ATOM 683 C C . ILE A 1 87 ? 5.832 -25.120 -27.648 1.00 81.06 87 ILE A C 1
ATOM 685 O O . ILE A 1 87 ? 5.759 -26.273 -28.064 1.00 81.06 87 ILE A O 1
ATOM 689 N N . MET A 1 88 ? 6.470 -24.800 -26.521 1.00 81.81 88 MET A N 1
ATOM 690 C CA . MET A 1 88 ? 7.115 -25.774 -25.650 1.00 81.81 88 MET A CA 1
ATOM 691 C C . MET A 1 88 ? 6.959 -25.344 -24.194 1.00 81.81 88 MET A C 1
ATOM 693 O O . MET A 1 88 ? 7.286 -24.211 -23.842 1.00 81.81 88 MET A O 1
ATOM 697 N N . ASP A 1 89 ? 6.487 -26.255 -23.347 1.00 79.62 89 ASP A N 1
ATOM 698 C CA . ASP A 1 89 ? 6.236 -25.966 -21.936 1.00 79.62 89 ASP A CA 1
ATOM 699 C C . ASP A 1 89 ? 7.491 -25.417 -21.231 1.00 79.62 89 ASP A C 1
ATOM 701 O O . ASP A 1 89 ? 8.584 -25.978 -21.349 1.00 79.62 89 ASP A O 1
ATOM 705 N N . ARG A 1 90 ? 7.312 -24.355 -20.429 1.00 78.62 90 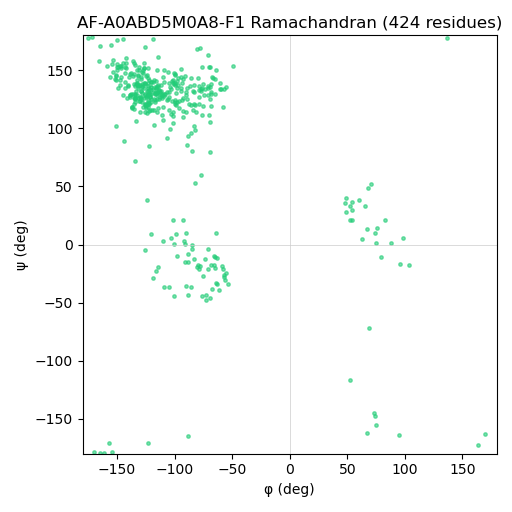ARG A N 1
ATOM 706 C CA . ARG A 1 90 ? 8.337 -23.740 -19.554 1.00 78.62 90 ARG A CA 1
ATOM 707 C C . ARG A 1 90 ? 9.498 -23.097 -20.312 1.00 78.62 90 ARG A C 1
ATOM 709 O O . ARG A 1 90 ? 10.639 -23.086 -19.839 1.00 78.62 90 ARG A O 1
ATOM 716 N N . THR A 1 91 ? 9.216 -22.550 -21.485 1.00 85.94 91 THR A N 1
ATOM 717 C CA . THR A 1 91 ? 10.179 -21.774 -22.274 1.00 85.94 91 THR A CA 1
ATOM 718 C C . THR A 1 91 ? 10.022 -20.268 -22.088 1.00 85.94 91 THR A C 1
ATOM 720 O O . THR A 1 91 ? 10.931 -19.528 -22.463 1.00 85.94 91 THR A O 1
ATOM 723 N N . GLY A 1 92 ? 8.954 -19.819 -21.426 1.00 90.88 92 GLY A N 1
ATOM 724 C CA . GLY A 1 92 ? 8.739 -18.437 -21.023 1.00 90.88 92 GLY A CA 1
ATOM 725 C C . GLY A 1 92 ? 8.336 -17.517 -22.173 1.00 90.88 92 GLY A C 1
ATOM 726 O O . GLY A 1 92 ? 7.787 -17.941 -23.190 1.00 90.88 92 GLY A O 1
ATOM 727 N N . SER A 1 93 ? 8.617 -16.226 -22.015 1.00 94.19 93 SER A N 1
ATOM 728 C CA . SER A 1 93 ? 8.295 -15.189 -22.990 1.00 94.19 93 SER A CA 1
ATOM 729 C C . SER A 1 93 ? 9.487 -14.287 -23.286 1.00 94.19 93 SER A C 1
ATOM 731 O O . SER A 1 93 ? 10.391 -14.102 -22.470 1.00 94.19 93 SER A O 1
ATOM 733 N N . PHE A 1 94 ? 9.489 -13.727 -24.491 1.00 95.44 94 PHE A N 1
ATOM 734 C CA . PHE A 1 94 ? 10.484 -12.768 -24.942 1.00 95.44 94 PHE A CA 1
ATOM 735 C C . PHE A 1 94 ? 9.800 -11.500 -25.424 1.00 95.44 94 PHE A C 1
ATOM 737 O O . PHE A 1 94 ? 8.913 -11.555 -26.272 1.00 95.44 94 PHE A O 1
ATOM 744 N N . THR A 1 95 ? 10.218 -10.362 -24.887 1.00 95.94 95 THR A N 1
ATOM 745 C CA . THR A 1 95 ? 9.686 -9.045 -25.208 1.00 95.94 95 THR A CA 1
ATOM 746 C C . THR A 1 95 ? 10.776 -8.185 -25.823 1.00 95.94 95 THR A C 1
ATOM 748 O O . THR A 1 95 ? 11.870 -8.059 -25.277 1.00 95.94 95 THR A O 1
ATOM 751 N N . ILE A 1 96 ? 10.458 -7.560 -26.950 1.00 96.94 96 ILE A N 1
ATOM 752 C CA . ILE A 1 96 ? 11.277 -6.526 -27.575 1.00 96.94 96 ILE A CA 1
ATOM 753 C C . ILE A 1 96 ? 10.474 -5.238 -27.538 1.00 96.94 96 ILE A C 1
ATOM 755 O O . ILE A 1 96 ? 9.312 -5.231 -27.935 1.00 96.94 96 ILE A O 1
ATOM 759 N N . SER A 1 97 ? 11.072 -4.140 -27.098 1.00 96.25 97 SER A N 1
ATOM 760 C CA . SER A 1 97 ? 10.472 -2.816 -27.252 1.00 96.25 97 SER A CA 1
ATOM 761 C C . SER A 1 97 ? 11.514 -1.784 -27.646 1.00 96.25 97 SER A C 1
ATOM 763 O O . SER A 1 97 ? 12.675 -1.873 -27.259 1.00 96.25 97 SER A O 1
ATOM 765 N N . ASN A 1 98 ? 11.103 -0.808 -28.444 1.00 95.94 98 ASN A N 1
ATOM 766 C CA . ASN A 1 98 ? 11.895 0.354 -28.798 1.00 95.94 98 ASN A CA 1
ATOM 767 C C . ASN A 1 98 ? 11.066 1.607 -28.513 1.00 95.94 98 ASN A C 1
ATOM 769 O O . ASN A 1 98 ? 9.877 1.646 -28.825 1.00 95.94 98 ASN A O 1
ATOM 773 N N . THR A 1 99 ? 11.685 2.609 -27.902 1.00 94.88 99 THR A N 1
ATOM 774 C CA . THR A 1 99 ? 11.090 3.921 -27.664 1.00 94.88 99 THR A CA 1
ATOM 775 C C . THR A 1 99 ? 12.068 4.993 -28.088 1.00 94.88 99 THR A C 1
ATOM 777 O O . THR A 1 99 ? 13.191 5.035 -27.588 1.00 94.88 99 THR A O 1
ATOM 780 N N . LYS A 1 100 ? 11.616 5.896 -28.954 1.00 93.56 100 LYS A N 1
ATOM 781 C CA . LYS A 1 100 ? 12.396 7.032 -29.427 1.00 93.56 100 LYS A CA 1
ATOM 782 C C . LYS A 1 100 ? 11.696 8.334 -29.081 1.00 93.56 100 LYS A C 1
ATOM 784 O O . LYS A 1 100 ? 10.558 8.561 -29.489 1.00 93.56 100 LYS A O 1
ATOM 789 N N . ASP A 1 101 ? 12.402 9.181 -28.347 1.00 91.44 101 ASP A N 1
ATOM 790 C CA . ASP A 1 101 ? 11.990 10.522 -27.961 1.00 91.44 101 ASP A CA 1
ATOM 791 C C . ASP A 1 101 ? 12.723 11.541 -28.842 1.00 91.44 101 ASP A C 1
ATOM 793 O O . ASP A 1 101 ? 13.944 11.703 -28.790 1.00 91.44 101 ASP A O 1
ATOM 797 N N . LYS A 1 102 ? 11.968 12.231 -29.693 1.00 88.81 102 LYS A N 1
ATOM 798 C CA . LYS A 1 102 ? 12.488 13.243 -30.616 1.00 88.81 102 LYS A CA 1
ATOM 799 C C . LYS A 1 102 ? 12.730 14.593 -29.953 1.00 88.81 102 LYS A C 1
ATOM 801 O O . LYS A 1 102 ? 13.461 15.396 -30.522 1.00 88.81 102 LYS A O 1
ATOM 806 N N . ARG A 1 103 ? 12.121 14.869 -28.796 1.00 85.81 103 ARG A N 1
ATOM 807 C CA . ARG A 1 103 ? 12.317 16.133 -28.076 1.00 85.81 103 ARG A CA 1
ATOM 808 C C . ARG A 1 103 ? 13.697 16.162 -27.434 1.00 85.81 103 ARG A C 1
ATOM 810 O O . ARG A 1 103 ? 14.393 17.167 -27.532 1.00 85.81 103 ARG A O 1
ATOM 817 N N . VAL A 1 104 ? 14.065 15.081 -26.750 1.00 82.94 104 VAL A N 1
ATOM 818 C CA . VAL A 1 104 ? 15.364 14.973 -26.064 1.00 82.94 104 VAL A CA 1
ATOM 819 C C . VAL A 1 104 ? 16.448 14.417 -26.993 1.00 82.94 104 VAL A C 1
ATOM 821 O O . VAL A 1 104 ? 17.632 14.555 -26.695 1.00 82.94 104 VAL A O 1
ATOM 824 N N . GLY A 1 105 ? 16.058 13.825 -28.127 1.00 86.12 105 GLY A N 1
ATOM 825 C CA . GLY A 1 105 ? 16.998 13.177 -29.036 1.00 86.12 105 GLY A CA 1
ATOM 826 C C . GLY A 1 105 ? 17.535 11.893 -28.416 1.00 86.12 105 GLY A C 1
ATOM 827 O O . GLY A 1 105 ? 18.742 11.728 -28.256 1.00 86.12 105 GLY A O 1
ATOM 828 N N . SER A 1 106 ? 16.639 11.014 -27.961 1.00 90.19 106 SER A N 1
ATOM 829 C CA . SER A 1 106 ? 17.013 9.744 -27.342 1.00 90.19 106 SER A CA 1
ATOM 830 C C . SER A 1 106 ? 16.294 8.557 -27.972 1.00 90.19 106 SER A C 1
ATOM 832 O O . SER A 1 106 ? 15.171 8.657 -28.465 1.00 90.19 106 SER A O 1
ATOM 834 N N . ASP A 1 107 ? 16.970 7.416 -27.983 1.00 92.88 107 ASP A N 1
ATOM 835 C CA . ASP A 1 107 ? 16.458 6.141 -28.480 1.00 92.88 107 ASP A CA 1
ATOM 836 C C . ASP A 1 107 ? 16.797 5.061 -27.456 1.00 92.88 107 ASP A C 1
ATOM 838 O O . ASP A 1 107 ? 17.923 4.985 -26.969 1.00 92.88 107 ASP A O 1
ATOM 842 N N . SER A 1 108 ? 15.818 4.246 -27.098 1.00 93.25 108 SER A N 1
ATOM 843 C CA . SER A 1 108 ? 15.976 3.150 -26.155 1.00 93.25 108 SER A CA 1
ATOM 844 C C . SER A 1 108 ? 15.437 1.880 -26.777 1.00 93.25 108 SER A C 1
ATOM 846 O O . SER A 1 108 ? 14.320 1.851 -27.288 1.00 93.25 108 SER A O 1
ATOM 848 N N . ILE A 1 109 ? 16.231 0.817 -26.734 1.00 94.94 109 ILE A N 1
ATOM 849 C CA . ILE A 1 109 ? 15.812 -0.507 -27.177 1.00 94.94 109 ILE A CA 1
ATOM 850 C C . ILE A 1 109 ? 16.045 -1.520 -26.069 1.00 94.94 109 ILE A C 1
ATOM 852 O O . ILE A 1 109 ? 17.139 -1.609 -25.512 1.00 94.94 109 ILE A O 1
ATOM 856 N N . ASN A 1 110 ? 15.005 -2.287 -25.775 1.00 95.25 110 ASN A N 1
ATOM 857 C CA . ASN A 1 110 ? 14.945 -3.229 -24.676 1.00 95.25 110 ASN A CA 1
ATOM 858 C C . ASN A 1 110 ? 14.617 -4.613 -25.224 1.00 95.25 110 ASN A C 1
ATOM 860 O O . ASN A 1 110 ? 13.633 -4.795 -25.941 1.00 95.25 110 ASN A O 1
ATOM 864 N N . TYR A 1 111 ? 15.428 -5.586 -24.842 1.00 96.75 111 TYR A N 1
ATOM 865 C CA . TYR A 1 111 ? 15.199 -7.004 -25.055 1.00 96.75 111 TYR A CA 1
ATOM 866 C C . TYR A 1 111 ? 15.077 -7.652 -23.683 1.00 96.75 111 TYR A C 1
ATOM 868 O O . TYR A 1 111 ? 15.991 -7.517 -22.873 1.00 96.75 111 TYR A O 1
ATOM 876 N N . GLU A 1 112 ? 13.983 -8.349 -23.408 1.00 95.88 112 GLU A N 1
ATOM 877 C CA . GLU A 1 112 ? 13.745 -9.002 -22.122 1.00 95.88 112 GLU A CA 1
ATOM 878 C C . GLU A 1 112 ? 13.227 -10.420 -22.338 1.00 95.88 112 GLU A C 1
ATOM 880 O O . GLU A 1 112 ? 12.269 -10.646 -23.068 1.00 95.88 112 GLU A O 1
ATOM 885 N N . TYR A 1 113 ? 13.864 -11.382 -21.689 1.00 95.81 113 TYR A N 1
ATOM 886 C CA . TYR A 1 113 ? 13.450 -12.769 -21.604 1.00 95.81 113 TYR A CA 1
ATOM 887 C C . TYR A 1 113 ? 13.022 -13.069 -20.170 1.00 95.81 113 TYR A C 1
ATOM 889 O O . TYR A 1 113 ? 13.786 -12.824 -19.235 1.00 95.81 113 TYR A O 1
ATOM 897 N N . ALA A 1 114 ? 11.825 -13.619 -19.994 1.00 94.69 114 ALA A N 1
ATOM 898 C CA . ALA A 1 114 ? 11.285 -13.985 -18.693 1.00 94.69 114 ALA A CA 1
ATOM 899 C C . ALA A 1 114 ? 10.781 -15.429 -18.721 1.00 94.69 114 ALA A C 1
ATOM 901 O O . ALA A 1 114 ? 10.040 -15.817 -19.619 1.00 94.69 114 ALA A O 1
ATOM 902 N N . ASN A 1 115 ? 11.154 -16.233 -17.728 1.00 94.31 115 ASN A N 1
ATOM 903 C CA . ASN A 1 115 ? 10.727 -17.625 -17.626 1.00 94.31 115 ASN A CA 1
ATOM 904 C C . ASN A 1 115 ? 10.425 -18.004 -16.174 1.00 94.31 115 ASN A C 1
ATOM 906 O O . ASN A 1 115 ? 11.184 -17.671 -15.266 1.00 94.31 115 ASN A O 1
ATOM 910 N N . THR A 1 116 ? 9.338 -18.740 -15.951 1.00 92.75 116 THR A N 1
ATOM 911 C CA . THR A 1 116 ? 9.051 -19.355 -14.652 1.00 92.75 116 THR A CA 1
ATOM 912 C C . THR A 1 116 ? 9.710 -20.729 -14.583 1.00 92.75 116 THR A C 1
ATOM 914 O O . THR A 1 116 ? 9.142 -21.747 -14.982 1.00 92.75 116 THR A O 1
ATOM 917 N N . LEU A 1 117 ? 10.925 -20.765 -14.036 1.00 90.62 117 LEU A N 1
ATOM 918 C CA . LEU A 1 117 ? 11.714 -21.986 -13.897 1.00 90.62 117 LEU A CA 1
ATOM 919 C C . LEU A 1 117 ? 11.059 -23.017 -12.985 1.00 90.62 117 LEU A C 1
ATOM 921 O O . LEU A 1 117 ? 11.222 -24.205 -13.229 1.00 90.62 117 LEU A O 1
ATOM 925 N N . PHE A 1 118 ? 10.342 -22.610 -11.939 1.00 89.88 118 PHE A N 1
ATOM 926 C CA . PHE A 1 118 ? 9.632 -23.521 -11.037 1.00 89.88 118 PHE A CA 1
ATOM 927 C C . PHE A 1 118 ? 8.416 -22.830 -10.426 1.00 89.88 118 PHE A C 1
ATOM 929 O O . PHE A 1 118 ? 8.477 -21.656 -10.074 1.00 89.88 118 PHE A O 1
ATOM 936 N N . SER A 1 119 ? 7.323 -23.568 -10.258 1.00 90.19 119 SER A N 1
ATOM 937 C CA . SER A 1 119 ? 6.131 -23.103 -9.553 1.00 90.19 119 SER A CA 1
ATOM 938 C C . SER A 1 119 ? 5.554 -24.254 -8.739 1.00 90.19 119 SER A C 1
ATOM 940 O O . SER A 1 119 ? 5.321 -25.339 -9.272 1.00 90.19 119 SER A O 1
ATOM 942 N N . GLY A 1 120 ? 5.360 -24.043 -7.440 1.00 88.19 120 GLY A N 1
ATOM 943 C CA . GLY A 1 120 ? 4.797 -25.047 -6.546 1.00 88.19 120 GLY A CA 1
ATOM 944 C C . GLY A 1 120 ? 4.261 -24.444 -5.253 1.00 88.19 120 GLY A C 1
ATOM 945 O O . GLY A 1 120 ? 4.344 -23.242 -5.015 1.00 88.19 120 GLY A O 1
ATOM 946 N N . ARG A 1 121 ? 3.745 -25.302 -4.365 1.00 87.81 121 ARG A N 1
ATOM 947 C CA . ARG A 1 121 ? 3.134 -24.895 -3.082 1.00 87.81 121 ARG A CA 1
ATOM 948 C C . ARG A 1 121 ? 4.051 -24.088 -2.152 1.00 87.81 121 ARG A C 1
ATOM 950 O O . ARG A 1 121 ? 3.566 -23.417 -1.251 1.00 87.81 121 ARG A O 1
ATOM 957 N N . TYR A 1 122 ? 5.366 -24.195 -2.342 1.00 84.62 122 TYR A N 1
ATOM 958 C CA . TYR A 1 122 ? 6.378 -23.545 -1.507 1.00 84.62 122 TYR A CA 1
ATOM 959 C C . TYR A 1 122 ? 7.013 -22.312 -2.155 1.00 84.62 122 TYR A C 1
ATOM 961 O O . TYR A 1 122 ? 7.944 -21.754 -1.582 1.00 84.62 122 TYR A O 1
ATOM 969 N N . GLY A 1 123 ? 6.521 -21.881 -3.319 1.00 89.31 123 GLY A N 1
ATOM 970 C CA . GLY A 1 123 ? 6.995 -20.677 -3.987 1.00 89.31 123 GLY A CA 1
ATOM 971 C C . GLY A 1 123 ? 7.198 -20.842 -5.486 1.00 89.31 123 GLY A C 1
ATOM 972 O O . GLY A 1 123 ? 7.026 -21.926 -6.054 1.00 89.31 123 GLY A O 1
ATOM 973 N N . THR A 1 124 ? 7.593 -19.741 -6.117 1.00 92.38 124 THR A N 1
ATOM 974 C CA . THR A 1 124 ? 7.917 -19.682 -7.543 1.00 92.38 124 THR A CA 1
ATOM 975 C C . THR A 1 124 ? 9.339 -19.182 -7.739 1.00 92.38 124 THR A C 1
ATOM 977 O O . THR A 1 124 ? 9.781 -18.270 -7.040 1.00 92.38 124 THR A O 1
ATOM 980 N N . VAL A 1 125 ? 10.041 -19.762 -8.708 1.00 93.62 125 VAL A N 1
ATOM 981 C CA . VAL A 1 125 ? 11.362 -19.317 -9.151 1.00 93.62 125 VAL A CA 1
ATOM 982 C C . VAL A 1 125 ? 11.232 -18.814 -10.579 1.00 93.62 125 VAL A C 1
ATOM 984 O O . VAL A 1 125 ? 10.866 -19.577 -11.473 1.00 93.62 125 VAL A O 1
ATOM 987 N N . GLY A 1 126 ? 11.516 -17.535 -10.776 1.00 94.00 126 GLY A N 1
ATOM 988 C CA . GLY A 1 126 ? 11.588 -16.872 -12.067 1.00 94.00 126 GLY A CA 1
ATOM 989 C C . GLY A 1 126 ? 13.033 -16.601 -12.471 1.00 94.00 126 GLY A C 1
ATOM 990 O O . GLY A 1 126 ? 13.897 -16.363 -11.631 1.00 94.00 126 GLY A O 1
ATOM 991 N N . LEU A 1 127 ? 13.287 -16.627 -13.770 1.00 95.06 127 LEU A N 1
ATOM 992 C CA . LEU A 1 127 ? 14.498 -16.128 -14.400 1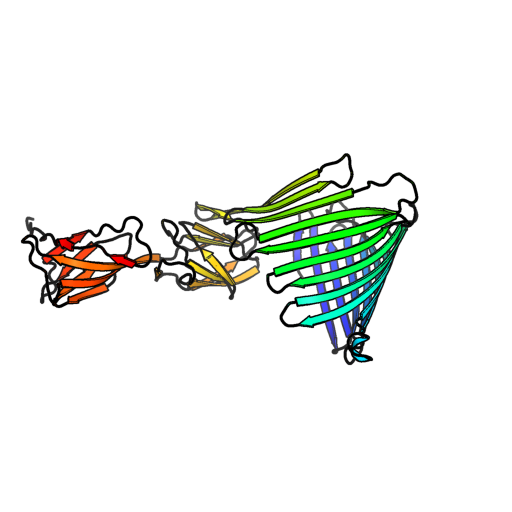.00 95.06 127 LEU A CA 1
ATOM 993 C C . LEU A 1 127 ? 14.104 -14.955 -15.287 1.00 95.06 127 LEU A C 1
ATOM 995 O O . LEU A 1 127 ? 13.220 -15.094 -16.131 1.00 95.06 127 LEU A O 1
ATOM 999 N N . ARG A 1 128 ? 14.785 -13.825 -15.127 1.00 94.94 128 ARG A N 1
ATOM 1000 C CA . ARG A 1 128 ? 14.698 -12.693 -16.046 1.00 94.94 128 ARG A CA 1
ATOM 1001 C C . ARG A 1 128 ? 16.076 -12.346 -16.558 1.00 94.94 128 ARG A C 1
ATOM 1003 O O . ARG A 1 128 ? 17.009 -12.208 -15.776 1.00 94.94 128 ARG A O 1
ATOM 1010 N N . ALA A 1 129 ? 16.203 -12.176 -17.860 1.00 96.19 129 ALA A N 1
ATOM 1011 C CA . ALA A 1 129 ? 17.423 -11.699 -18.481 1.00 96.19 129 ALA A CA 1
ATOM 1012 C C . ALA A 1 129 ? 17.072 -10.615 -19.487 1.00 96.19 129 ALA A C 1
ATOM 1014 O O . ALA A 1 129 ? 16.105 -10.755 -20.228 1.00 96.19 129 ALA A O 1
ATOM 1015 N N . GLY A 1 130 ? 17.849 -9.544 -19.537 1.00 95.50 130 GLY A N 1
ATOM 1016 C CA . GLY A 1 130 ? 17.555 -8.461 -20.456 1.00 95.50 130 GLY A CA 1
ATOM 1017 C C . GLY A 1 130 ? 18.771 -7.661 -20.866 1.00 95.50 130 GLY A C 1
ATOM 1018 O O . GLY A 1 130 ? 19.805 -7.662 -20.197 1.00 95.50 130 GLY A O 1
ATOM 1019 N N . VAL A 1 131 ? 18.631 -6.988 -22.001 1.00 95.75 131 VAL A N 1
ATOM 1020 C CA . VAL A 1 131 ? 19.590 -6.028 -22.537 1.00 95.75 131 VAL A CA 1
ATOM 1021 C C . VAL A 1 131 ? 18.825 -4.767 -22.896 1.00 95.75 131 VAL A C 1
ATOM 1023 O O . VAL A 1 131 ? 17.884 -4.819 -23.685 1.00 95.75 131 VAL A O 1
ATOM 1026 N N . GLN A 1 132 ? 19.236 -3.646 -22.327 1.00 94.12 132 GLN A N 1
ATOM 1027 C CA . GLN A 1 132 ? 18.670 -2.331 -22.577 1.00 94.12 132 GLN A CA 1
ATOM 1028 C C . GLN A 1 132 ? 19.776 -1.423 -23.093 1.00 94.12 132 GLN A C 1
ATOM 1030 O O . GLN A 1 132 ? 20.843 -1.316 -22.493 1.00 94.12 132 GLN A O 1
ATOM 1035 N N . ARG A 1 133 ? 19.549 -0.775 -24.229 1.00 92.88 133 ARG A N 1
ATOM 1036 C CA . ARG A 1 133 ? 20.508 0.158 -24.812 1.00 92.88 133 ARG A CA 1
ATOM 1037 C C . ARG A 1 133 ? 19.841 1.505 -24.973 1.00 92.88 133 ARG A C 1
ATOM 1039 O O . ARG A 1 133 ? 18.876 1.610 -25.721 1.00 92.88 133 ARG A O 1
ATOM 1046 N N . TYR A 1 134 ? 20.410 2.513 -24.326 1.00 90.12 134 TYR A N 1
ATOM 1047 C CA . TYR A 1 134 ? 19.987 3.899 -24.436 1.00 90.12 134 TYR A CA 1
ATOM 1048 C C . TYR A 1 134 ? 21.007 4.676 -25.259 1.00 90.12 134 TYR A C 1
ATOM 1050 O O . TYR A 1 134 ? 22.216 4.603 -25.040 1.00 90.12 134 TYR A O 1
ATOM 1058 N N . HIS A 1 135 ? 20.522 5.429 -26.226 1.00 90.00 135 HIS A N 1
ATOM 1059 C CA . HIS A 1 135 ? 21.288 6.354 -27.032 1.00 90.00 135 HIS A CA 1
ATOM 1060 C C . HIS A 1 135 ? 20.736 7.757 -26.811 1.00 90.00 135 HIS A C 1
ATOM 1062 O O . HIS A 1 135 ? 19.524 7.937 -26.723 1.00 90.00 135 HIS A O 1
ATOM 1068 N N . TYR A 1 136 ? 21.633 8.730 -26.714 1.00 86.88 136 TYR A N 1
ATOM 1069 C CA . TYR A 1 136 ? 21.315 10.139 -26.538 1.00 86.88 136 TYR A CA 1
ATOM 1070 C C . TYR A 1 136 ? 22.150 10.929 -27.543 1.00 86.88 136 TYR A C 1
ATOM 1072 O O . TYR A 1 136 ? 23.335 10.643 -27.695 1.00 86.88 136 TYR A O 1
ATOM 1080 N N . ASP A 1 137 ? 21.569 11.939 -28.183 1.00 85.06 137 ASP A N 1
ATOM 1081 C CA . ASP A 1 137 ? 22.273 12.754 -29.181 1.00 85.06 137 ASP A CA 1
ATOM 1082 C C . ASP A 1 137 ? 23.444 13.540 -28.557 1.00 85.06 137 ASP A C 1
ATOM 1084 O O . ASP A 1 137 ? 24.483 13.737 -29.184 1.00 85.06 137 ASP A O 1
ATOM 1088 N N . ASN A 1 138 ? 23.299 13.949 -27.290 1.00 78.56 138 ASN A N 1
ATOM 1089 C CA . ASN A 1 138 ? 24.237 14.837 -26.590 1.00 78.56 138 ASN A CA 1
ATOM 1090 C C . ASN A 1 138 ? 25.058 14.154 -25.482 1.00 78.56 138 ASN A C 1
ATOM 1092 O O . ASN A 1 138 ? 25.788 14.830 -24.756 1.00 78.56 138 ASN A O 1
ATOM 1096 N N . GLN A 1 139 ? 24.914 12.841 -25.287 1.00 79.38 139 GLN A N 1
ATOM 1097 C CA . GLN A 1 139 ? 25.618 12.100 -24.236 1.00 79.38 139 GLN A CA 1
ATOM 1098 C C . GLN A 1 139 ? 26.040 10.719 -24.727 1.00 79.38 139 GLN A C 1
ATOM 1100 O O . GLN A 1 139 ? 25.497 10.177 -25.686 1.00 79.38 139 GLN A O 1
ATOM 1105 N N . ASN A 1 140 ? 27.009 10.121 -24.037 1.00 81.06 140 ASN A N 1
ATOM 1106 C CA . ASN A 1 140 ? 27.432 8.763 -24.347 1.00 81.06 140 ASN A CA 1
ATOM 1107 C C . ASN A 1 140 ? 26.263 7.787 -24.175 1.00 81.06 140 ASN A C 1
ATOM 1109 O O . ASN A 1 140 ? 25.560 7.806 -23.165 1.00 81.06 140 ASN A O 1
ATOM 1113 N N . SER A 1 141 ? 26.090 6.903 -25.158 1.00 85.25 141 SER A N 1
ATOM 1114 C CA . SER A 1 141 ? 25.100 5.832 -25.079 1.00 85.25 141 SER A CA 1
ATOM 1115 C C . SER A 1 141 ? 25.388 4.920 -23.892 1.00 85.25 141 SER A C 1
ATOM 1117 O O . SER A 1 141 ? 26.546 4.537 -23.692 1.00 85.25 141 SER A O 1
ATOM 1119 N N . THR A 1 142 ? 24.347 4.510 -23.175 1.00 87.12 142 THR A N 1
ATOM 1120 C CA . THR A 1 142 ? 24.462 3.523 -22.107 1.00 87.12 142 THR A CA 1
ATOM 1121 C C . THR A 1 142 ? 23.985 2.153 -22.576 1.00 87.12 142 THR A C 1
ATOM 1123 O O . THR A 1 142 ? 23.035 2.020 -23.348 1.00 87.12 142 THR A O 1
ATOM 1126 N N . ASN A 1 143 ? 24.693 1.108 -22.157 1.00 90.56 143 ASN A N 1
ATOM 1127 C CA . ASN A 1 143 ? 24.325 -0.274 -22.433 1.00 90.56 143 ASN A CA 1
ATOM 1128 C C . ASN A 1 143 ? 24.240 -1.030 -21.115 1.00 90.56 143 ASN A C 1
ATOM 1130 O O . ASN A 1 143 ? 25.235 -1.150 -20.394 1.00 90.56 143 ASN A O 1
ATOM 1134 N N . GLU A 1 144 ? 23.054 -1.538 -20.834 1.00 92.62 144 GLU A N 1
ATOM 1135 C CA . GLU A 1 144 ? 22.713 -2.244 -19.619 1.00 92.62 144 GLU A CA 1
ATOM 1136 C C . GLU A 1 144 ? 22.333 -3.679 -19.954 1.00 92.62 144 GLU A C 1
ATOM 1138 O O . GLU A 1 144 ? 21.616 -3.961 -20.911 1.00 92.62 144 GLU A O 1
ATOM 1143 N N . LYS A 1 145 ? 22.843 -4.619 -19.172 1.00 94.44 145 LYS A N 1
ATOM 1144 C CA . LYS A 1 145 ? 22.534 -6.042 -19.290 1.00 94.44 145 LYS A CA 1
ATOM 1145 C C . LYS A 1 145 ? 22.229 -6.560 -17.906 1.00 94.44 145 LYS A C 1
ATOM 1147 O O . LYS A 1 145 ? 22.912 -6.172 -16.968 1.00 94.44 145 LYS A O 1
ATOM 1152 N N . PHE A 1 146 ? 21.269 -7.452 -17.749 1.00 94.31 146 PHE A N 1
ATOM 1153 C CA . PHE A 1 146 ? 21.019 -8.065 -16.452 1.00 94.31 146 PHE A CA 1
ATOM 1154 C C . PHE A 1 146 ? 20.554 -9.504 -16.584 1.00 94.31 146 PHE A C 1
ATOM 1156 O O . PHE A 1 146 ? 19.961 -9.892 -17.588 1.00 94.31 146 PHE A O 1
ATOM 1163 N N . ILE A 1 147 ? 20.828 -10.283 -15.543 1.00 96.06 147 ILE A N 1
ATOM 1164 C CA . ILE A 1 147 ? 20.286 -11.618 -15.320 1.00 96.06 147 ILE A CA 1
ATOM 1165 C C . ILE A 1 147 ? 19.904 -11.688 -13.846 1.00 96.06 147 ILE A C 1
ATOM 1167 O O . ILE A 1 147 ? 20.777 -11.582 -12.988 1.00 96.06 147 ILE A O 1
ATOM 1171 N N . ASN A 1 148 ? 18.621 -11.870 -13.559 1.00 95.25 148 ASN A N 1
ATOM 1172 C CA . ASN A 1 148 ? 18.060 -11.948 -12.217 1.00 95.25 148 ASN A CA 1
ATOM 1173 C C . ASN A 1 148 ? 17.318 -13.275 -12.030 1.00 95.25 148 ASN A C 1
ATOM 1175 O O . ASN A 1 148 ? 16.588 -13.733 -12.909 1.00 95.25 148 ASN A O 1
ATOM 1179 N N . LEU A 1 149 ? 17.498 -13.869 -10.858 1.00 95.56 149 LEU A N 1
ATOM 1180 C CA . LEU A 1 149 ? 16.734 -14.985 -10.332 1.00 95.56 149 LEU A CA 1
ATOM 1181 C C . LEU A 1 149 ? 15.826 -14.468 -9.228 1.00 95.56 149 LEU A C 1
ATOM 1183 O O . LEU A 1 149 ? 16.275 -13.867 -8.253 1.00 95.56 149 LEU A O 1
ATOM 1187 N N . ASP A 1 150 ? 14.547 -14.730 -9.400 1.00 93.38 150 ASP A N 1
ATOM 1188 C CA . ASP A 1 150 ? 13.466 -14.140 -8.643 1.00 93.38 150 ASP A CA 1
ATOM 1189 C C . ASP A 1 150 ? 12.718 -15.236 -7.877 1.00 93.38 150 ASP A C 1
ATOM 1191 O O . ASP A 1 150 ? 12.111 -16.126 -8.466 1.00 93.38 150 ASP A O 1
ATOM 1195 N N . PHE A 1 151 ? 12.760 -15.187 -6.553 1.00 93.38 151 PHE A N 1
ATOM 1196 C CA . PHE A 1 151 ? 12.176 -16.165 -5.645 1.00 93.38 151 PHE A CA 1
ATOM 1197 C C . PHE A 1 151 ? 10.984 -15.537 -4.915 1.00 93.38 151 PHE A C 1
ATOM 1199 O O . PHE A 1 151 ? 11.151 -14.663 -4.062 1.00 93.38 151 PHE A O 1
ATOM 1206 N N . SER A 1 152 ? 9.775 -16.010 -5.218 1.00 92.06 152 SER A N 1
ATOM 1207 C CA . SER A 1 152 ? 8.553 -15.637 -4.495 1.00 92.06 152 SER A CA 1
ATOM 1208 C C . SER A 1 152 ? 8.193 -16.722 -3.489 1.00 92.06 152 SER A C 1
ATOM 1210 O O . SER A 1 152 ? 8.019 -17.879 -3.876 1.00 92.06 152 SER A O 1
ATOM 1212 N N . LEU A 1 153 ? 8.086 -16.373 -2.205 1.00 89.00 153 LEU A N 1
ATOM 1213 C CA . LEU A 1 153 ? 7.825 -17.310 -1.109 1.00 89.00 153 LEU A CA 1
ATOM 1214 C C . LEU A 1 153 ? 6.401 -17.128 -0.526 1.00 89.00 153 LEU A C 1
ATOM 1216 O O . LEU A 1 153 ? 5.922 -15.994 -0.465 1.00 89.00 153 LEU A O 1
ATOM 1220 N N . PRO A 1 154 ? 5.749 -18.189 0.006 1.00 75.19 154 PRO A N 1
ATOM 1221 C CA . PRO A 1 154 ? 4.358 -18.180 0.504 1.00 75.19 154 PRO A CA 1
ATOM 1222 C C . PRO A 1 154 ? 4.047 -17.287 1.723 1.00 75.19 154 PRO A C 1
ATOM 1224 O O . PRO A 1 154 ? 2.968 -17.387 2.292 1.00 75.19 154 PRO A O 1
ATOM 1227 N N . LEU A 1 155 ? 4.965 -16.426 2.159 1.00 77.44 155 LEU A N 1
ATOM 1228 C CA . LEU A 1 155 ? 4.826 -15.560 3.340 1.00 77.44 155 LEU A CA 1
ATOM 1229 C C . LEU A 1 155 ? 5.026 -14.088 2.968 1.00 77.44 155 LEU A C 1
ATOM 1231 O O . LEU A 1 155 ? 5.715 -13.345 3.673 1.00 77.44 155 LEU A O 1
ATOM 1235 N N . SER A 1 156 ? 4.513 -13.699 1.799 1.00 84.06 156 SER A N 1
ATOM 1236 C CA . SER A 1 156 ? 4.617 -12.335 1.266 1.00 84.06 156 SER A CA 1
ATOM 1237 C C . SER A 1 156 ? 6.061 -11.814 1.230 1.00 84.06 156 SER A C 1
ATOM 1239 O O . SER A 1 156 ? 6.325 -10.630 1.446 1.00 84.06 156 SER A O 1
ATOM 1241 N N . THR A 1 157 ? 7.009 -12.728 1.000 1.00 90.50 157 THR A N 1
ATOM 1242 C CA . THR A 1 157 ? 8.446 -12.454 0.954 1.00 90.50 157 THR A CA 1
ATOM 1243 C C . THR A 1 157 ? 8.950 -12.723 -0.455 1.00 90.50 157 THR A C 1
ATOM 1245 O O . THR A 1 157 ? 8.691 -13.781 -1.026 1.00 90.50 157 THR A O 1
ATOM 1248 N N . TRP A 1 158 ? 9.684 -11.762 -0.996 1.00 90.94 158 TRP A N 1
ATOM 1249 C CA . TRP A 1 158 ? 10.287 -11.804 -2.316 1.00 90.94 158 TRP A CA 1
ATOM 1250 C C . TRP A 1 158 ? 11.791 -11.594 -2.189 1.00 90.94 158 TRP A C 1
ATOM 1252 O O . TRP A 1 158 ? 12.239 -10.665 -1.516 1.00 90.94 158 TRP A O 1
ATOM 1262 N N . LEU A 1 159 ? 12.566 -12.448 -2.841 1.00 93.75 159 LEU A N 1
ATOM 1263 C CA . LEU A 1 159 ? 14.017 -12.352 -2.931 1.00 93.75 159 LEU A CA 1
ATOM 1264 C C . LEU A 1 159 ? 14.394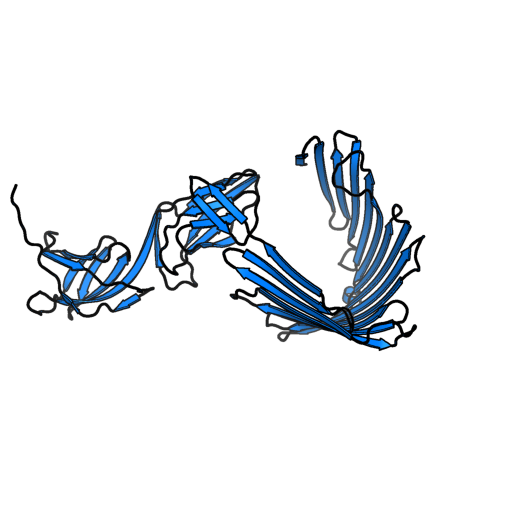 -12.324 -4.411 1.00 93.75 159 LEU A C 1
ATOM 1266 O O . LEU A 1 159 ? 14.013 -13.216 -5.152 1.00 93.75 159 LEU A O 1
ATOM 1270 N N . SER A 1 160 ? 15.180 -11.345 -4.834 1.00 93.38 160 SER A N 1
ATOM 1271 C CA . SER A 1 160 ? 15.771 -11.286 -6.168 1.00 93.38 160 SER A CA 1
ATOM 1272 C C . SER A 1 160 ? 17.285 -11.252 -6.035 1.00 93.38 160 SER A C 1
ATOM 1274 O O . SER A 1 160 ? 17.824 -10.515 -5.213 1.00 93.38 160 SER A O 1
ATOM 1276 N N . THR A 1 161 ? 17.988 -12.065 -6.807 1.00 95.75 161 THR A N 1
ATOM 1277 C CA . THR A 1 161 ? 19.451 -12.063 -6.856 1.00 95.75 161 THR A CA 1
ATOM 1278 C C . THR A 1 161 ? 19.900 -12.124 -8.297 1.00 95.75 161 THR A C 1
ATOM 1280 O O . THR A 1 161 ? 19.326 -12.857 -9.096 1.00 95.75 161 THR A O 1
ATOM 1283 N N . GLY A 1 162 ? 20.911 -11.355 -8.663 1.00 93.31 162 GLY A N 1
ATOM 1284 C CA . GLY A 1 162 ? 21.300 -11.271 -10.055 1.00 93.31 162 GLY A CA 1
ATOM 1285 C C . GLY A 1 162 ? 22.586 -10.524 -10.293 1.00 93.31 162 GLY A C 1
ATOM 1286 O O . GLY A 1 162 ? 23.229 -10.017 -9.377 1.00 93.31 162 GLY A O 1
ATOM 1287 N N . ILE A 1 163 ? 22.966 -10.470 -11.559 1.00 94.62 163 ILE A N 1
ATOM 1288 C CA . ILE A 1 163 ? 24.128 -9.735 -12.030 1.00 94.62 163 ILE A CA 1
ATOM 1289 C C . ILE A 1 163 ? 23.642 -8.741 -13.071 1.00 94.62 163 ILE A C 1
ATOM 1291 O O . ILE A 1 163 ? 22.943 -9.112 -14.012 1.00 94.62 163 ILE A O 1
ATOM 1295 N N . SER A 1 164 ? 24.029 -7.482 -12.914 1.00 92.75 164 SER A N 1
ATOM 1296 C CA . SER A 1 164 ? 23.792 -6.422 -13.887 1.00 92.75 164 SER A CA 1
ATOM 1297 C C . SER A 1 164 ? 25.117 -5.873 -14.391 1.00 92.75 164 SER A C 1
ATOM 1299 O O . SER A 1 164 ? 26.043 -5.692 -13.608 1.00 92.75 164 SER A O 1
ATOM 1301 N N . SER A 1 165 ? 25.209 -5.556 -15.673 1.00 91.19 165 SER A N 1
ATOM 1302 C CA . SER A 1 165 ? 26.316 -4.819 -16.255 1.00 91.19 165 SER A CA 1
ATOM 1303 C C . SER A 1 165 ? 25.824 -3.494 -16.812 1.00 91.19 165 SER A C 1
ATOM 1305 O O . SER A 1 165 ? 24.882 -3.498 -17.595 1.00 91.19 165 SER A O 1
ATOM 1307 N N . THR A 1 166 ? 26.479 -2.394 -16.458 1.00 88.25 166 THR A N 1
ATOM 1308 C CA . THR A 1 166 ? 26.199 -1.052 -16.981 1.00 88.25 166 THR A CA 1
ATOM 1309 C C . THR A 1 166 ? 27.492 -0.495 -17.560 1.00 88.25 166 THR A C 1
ATOM 1311 O O . THR A 1 166 ? 28.483 -0.358 -16.852 1.00 88.25 166 THR A O 1
ATOM 1314 N N . ASN A 1 167 ? 27.519 -0.214 -18.864 1.00 85.19 167 ASN A N 1
ATOM 1315 C CA . ASN A 1 167 ? 28.683 0.340 -19.579 1.00 85.19 167 ASN A CA 1
ATOM 1316 C C . ASN A 1 167 ? 30.000 -0.448 -19.437 1.00 85.19 167 ASN A C 1
ATOM 1318 O O . ASN A 1 167 ? 31.080 0.070 -19.724 1.00 85.19 167 ASN A O 1
ATOM 1322 N N . GLY A 1 168 ? 29.902 -1.732 -19.086 1.00 81.44 168 GLY A N 1
ATOM 1323 C CA . GLY A 1 168 ? 31.038 -2.625 -18.859 1.00 81.44 168 GLY A CA 1
ATOM 1324 C C . GLY A 1 168 ? 31.326 -2.897 -17.385 1.00 81.44 168 GLY A C 1
ATOM 1325 O O . GLY A 1 168 ? 31.929 -3.920 -17.092 1.00 81.44 168 GLY A O 1
ATOM 1326 N N . ASN A 1 169 ? 30.816 -2.085 -16.461 1.00 88.25 169 ASN A N 1
ATOM 1327 C CA . ASN A 1 169 ? 30.927 -2.359 -15.032 1.00 88.25 169 ASN A CA 1
ATOM 1328 C C . ASN A 1 169 ? 29.914 -3.425 -14.640 1.00 88.25 169 ASN A C 1
ATOM 1330 O O . ASN A 1 169 ? 28.761 -3.348 -15.056 1.00 88.25 169 ASN A O 1
ATOM 1334 N N . VAL A 1 170 ? 30.322 -4.434 -13.875 1.00 91.94 170 VAL A N 1
ATOM 1335 C CA . VAL A 1 170 ? 29.475 -5.573 -13.495 1.00 91.94 170 VAL A CA 1
ATOM 1336 C C . VAL A 1 170 ? 29.208 -5.524 -12.001 1.00 91.94 170 VAL A C 1
ATOM 1338 O O . VAL A 1 170 ? 30.145 -5.487 -11.209 1.00 91.94 170 VAL A O 1
ATOM 1341 N N . LYS A 1 171 ? 27.936 -5.576 -11.609 1.00 92.56 171 LYS A N 1
ATOM 1342 C CA . LYS A 1 171 ? 27.468 -5.573 -10.222 1.00 92.56 171 LYS A CA 1
ATOM 1343 C C . LYS A 1 171 ? 26.665 -6.833 -9.932 1.00 92.56 171 LYS A C 1
ATOM 1345 O O . LYS A 1 171 ? 25.810 -7.215 -10.725 1.00 92.56 171 LYS A O 1
ATOM 1350 N N . ALA A 1 172 ? 26.922 -7.455 -8.790 1.00 94.50 172 ALA A N 1
ATOM 1351 C CA . ALA A 1 172 ? 26.074 -8.499 -8.232 1.00 94.50 172 ALA A CA 1
ATOM 1352 C C . ALA A 1 172 ? 25.086 -7.858 -7.255 1.00 94.50 172 ALA A C 1
ATOM 1354 O O . ALA A 1 172 ? 25.509 -7.176 -6.323 1.00 94.50 172 ALA A O 1
ATOM 1355 N N . ASN A 1 173 ? 23.793 -8.075 -7.468 1.00 93.62 173 ASN A N 1
ATOM 1356 C CA . ASN A 1 173 ? 22.702 -7.468 -6.716 1.00 93.62 173 ASN A CA 1
ATOM 1357 C C . ASN A 1 173 ? 21.942 -8.545 -5.944 1.00 93.62 173 ASN A C 1
ATOM 1359 O O . ASN A 1 173 ? 21.631 -9.600 -6.490 1.00 93.62 173 ASN A O 1
ATOM 1363 N N . ILE A 1 174 ? 21.601 -8.257 -4.695 1.00 95.25 174 ILE A N 1
ATOM 1364 C CA . ILE A 1 174 ? 20.713 -9.059 -3.859 1.00 95.25 174 ILE A CA 1
ATOM 1365 C C . ILE A 1 174 ? 19.664 -8.115 -3.290 1.00 95.25 174 ILE A C 1
ATOM 1367 O O . ILE A 1 174 ? 20.002 -7.123 -2.652 1.00 95.25 174 ILE A O 1
ATOM 1371 N N . TYR A 1 175 ? 18.397 -8.432 -3.499 1.00 95.06 175 TYR A N 1
ATOM 1372 C CA . TYR A 1 175 ? 17.258 -7.649 -3.056 1.00 95.06 175 TYR A CA 1
ATOM 1373 C C . TYR A 1 175 ? 16.273 -8.537 -2.307 1.00 95.06 175 TYR A C 1
ATOM 1375 O O . TYR A 1 175 ? 15.838 -9.562 -2.818 1.00 95.06 175 TYR A O 1
ATOM 1383 N N . VAL A 1 176 ? 15.899 -8.136 -1.100 1.00 95.38 176 VAL A N 1
ATOM 1384 C CA . VAL A 1 176 ? 14.910 -8.821 -0.267 1.00 95.38 176 VAL A CA 1
ATOM 1385 C C . VAL A 1 176 ? 13.805 -7.834 0.055 1.00 95.38 176 VAL A C 1
ATOM 1387 O O . VAL A 1 176 ? 14.093 -6.724 0.489 1.00 95.38 176 VAL A O 1
ATOM 1390 N N . ASN A 1 177 ? 12.549 -8.238 -0.104 1.00 95.00 177 ASN A N 1
ATOM 1391 C CA . ASN A 1 177 ? 11.383 -7.485 0.339 1.00 95.00 177 ASN A CA 1
ATOM 1392 C C . ASN A 1 177 ? 10.418 -8.398 1.091 1.00 95.00 177 ASN A C 1
ATOM 1394 O O . ASN A 1 177 ? 10.149 -9.522 0.667 1.00 95.00 177 ASN A O 1
ATOM 1398 N N . LYS A 1 178 ? 9.861 -7.897 2.188 1.00 94.56 178 LYS A N 1
ATOM 1399 C CA . LYS A 1 178 ? 8.850 -8.587 2.980 1.00 94.56 178 LYS A CA 1
ATOM 1400 C C . LYS A 1 178 ? 7.680 -7.655 3.233 1.00 94.56 178 LYS A C 1
ATOM 1402 O O . LYS A 1 178 ? 7.865 -6.568 3.777 1.00 94.56 178 LYS A O 1
ATOM 1407 N N . ASN A 1 179 ? 6.486 -8.108 2.878 1.00 94.31 179 ASN A N 1
ATOM 1408 C CA . ASN A 1 179 ? 5.252 -7.435 3.256 1.00 94.31 179 ASN A CA 1
ATOM 1409 C C . ASN A 1 179 ? 4.737 -8.041 4.565 1.00 94.31 179 ASN A C 1
ATOM 1411 O O . ASN A 1 179 ? 4.843 -9.249 4.788 1.00 94.31 179 ASN A O 1
ATOM 1415 N N . PHE A 1 180 ? 4.186 -7.199 5.431 1.00 92.00 180 PHE A N 1
ATOM 1416 C CA . PHE A 1 180 ? 3.637 -7.606 6.717 1.00 92.00 180 PHE A CA 1
ATOM 1417 C C . PHE A 1 180 ? 2.138 -7.333 6.735 1.00 92.00 180 PHE A C 1
ATOM 1419 O O . PHE A 1 180 ? 1.681 -6.256 6.357 1.00 92.00 180 PHE A O 1
ATOM 1426 N N . GLU A 1 181 ? 1.375 -8.308 7.209 1.00 86.19 181 GLU A N 1
ATOM 1427 C CA . GLU A 1 181 ? -0.060 -8.160 7.423 1.00 86.19 181 GLU A CA 1
ATOM 1428 C C . GLU A 1 181 ? -0.337 -7.747 8.872 1.00 86.19 181 GLU A C 1
ATOM 1430 O O . GLU A 1 181 ? 0.335 -8.208 9.794 1.00 86.19 181 GLU A O 1
ATOM 1435 N N . ASN A 1 182 ? -1.348 -6.897 9.081 1.00 79.62 182 ASN A N 1
ATOM 1436 C CA . ASN A 1 182 ? -1.781 -6.418 10.404 1.00 79.62 182 ASN A CA 1
ATOM 1437 C C . ASN A 1 182 ? -0.656 -5.778 11.256 1.00 79.62 182 ASN A C 1
ATOM 1439 O O . ASN A 1 182 ? -0.632 -5.932 12.476 1.00 79.62 182 ASN A O 1
ATOM 1443 N N . SER A 1 183 ? 0.272 -5.055 10.628 1.00 86.88 183 SER A N 1
ATOM 1444 C CA . SER A 1 183 ? 1.356 -4.325 11.298 1.00 86.88 183 SER A CA 1
ATOM 1445 C C . SER A 1 183 ? 1.356 -2.860 10.866 1.00 86.88 183 SER A C 1
ATOM 1447 O O . SER A 1 183 ? 0.880 -2.532 9.781 1.00 86.88 183 SER A O 1
ATOM 1449 N N . VAL A 1 184 ? 1.917 -1.983 11.704 1.00 90.75 184 VAL A N 1
ATOM 1450 C CA . VAL A 1 184 ? 2.172 -0.578 11.341 1.00 90.75 184 VAL A CA 1
ATOM 1451 C C . VAL A 1 184 ? 3.136 -0.499 10.161 1.00 90.75 184 VAL A C 1
ATOM 1453 O O . VAL A 1 184 ? 2.970 0.335 9.280 1.00 90.75 184 VAL A O 1
ATOM 1456 N N . ILE A 1 185 ? 4.146 -1.367 10.126 1.00 94.44 185 ILE A N 1
ATOM 1457 C CA . ILE A 1 185 ? 5.044 -1.487 8.976 1.00 94.44 185 ILE A CA 1
ATOM 1458 C C . ILE A 1 185 ? 4.348 -2.384 7.961 1.00 94.44 185 ILE A C 1
ATOM 1460 O O . ILE A 1 185 ? 4.067 -3.535 8.275 1.00 94.44 185 ILE A O 1
ATOM 1464 N N . THR A 1 186 ? 4.089 -1.874 6.760 1.00 93.88 186 THR A N 1
ATOM 1465 C CA . THR A 1 186 ? 3.385 -2.608 5.698 1.00 93.88 186 THR A CA 1
ATOM 1466 C C . THR A 1 186 ? 4.347 -3.385 4.811 1.00 93.88 186 THR A C 1
ATOM 1468 O O . THR A 1 186 ? 4.043 -4.499 4.386 1.00 93.88 186 THR A O 1
ATOM 1471 N N . ASN A 1 187 ? 5.539 -2.839 4.561 1.00 94.94 187 ASN A N 1
ATOM 1472 C CA . ASN A 1 187 ? 6.621 -3.546 3.888 1.00 94.94 187 ASN A CA 1
ATOM 1473 C C . ASN A 1 187 ? 7.993 -3.057 4.355 1.00 94.94 187 ASN A C 1
ATOM 1475 O O . ASN A 1 187 ? 8.149 -1.928 4.821 1.00 94.94 187 ASN A O 1
ATOM 1479 N N . ALA A 1 188 ? 8.993 -3.918 4.223 1.00 96.75 188 ALA A N 1
ATOM 1480 C CA . ALA A 1 188 ? 10.385 -3.549 4.403 1.00 96.75 188 ALA A CA 1
ATOM 1481 C C . ALA A 1 188 ? 11.249 -4.297 3.395 1.00 96.75 188 ALA A C 1
ATOM 1483 O O . ALA A 1 188 ? 11.041 -5.489 3.154 1.00 96.75 188 ALA A O 1
ATOM 1484 N N . GLY A 1 189 ? 12.233 -3.600 2.836 1.00 96.06 189 GLY A N 1
ATOM 1485 C CA . GLY A 1 189 ? 13.135 -4.170 1.855 1.00 96.06 189 GLY A CA 1
ATOM 1486 C C . GLY A 1 189 ? 14.565 -3.682 2.003 1.00 96.06 189 GLY A C 1
ATOM 1487 O O . GLY A 1 189 ? 14.825 -2.584 2.496 1.00 96.06 189 GLY A O 1
ATOM 1488 N N . VAL A 1 190 ? 15.498 -4.527 1.577 1.00 96.75 190 VAL A N 1
ATOM 1489 C CA . VAL A 1 190 ? 16.930 -4.246 1.554 1.00 96.75 190 VAL A CA 1
ATOM 1490 C C . VAL A 1 190 ? 17.498 -4.717 0.218 1.00 96.75 190 VAL A C 1
ATOM 1492 O O . VAL A 1 190 ? 17.322 -5.871 -0.157 1.00 96.75 190 VAL A O 1
ATOM 1495 N N . SER A 1 191 ? 18.188 -3.827 -0.487 1.00 95.31 191 SER A N 1
ATOM 1496 C CA . SER A 1 191 ? 18.992 -4.107 -1.671 1.00 95.31 191 SER A CA 1
ATOM 1497 C C . SER A 1 191 ? 20.458 -3.901 -1.345 1.00 95.31 191 SER A C 1
ATOM 1499 O O . SER A 1 191 ? 20.836 -2.916 -0.709 1.00 95.31 191 SER A O 1
ATOM 1501 N N . VAL A 1 192 ? 21.286 -4.811 -1.822 1.00 94.75 192 VAL A N 1
ATOM 1502 C CA . VAL A 1 192 ? 22.727 -4.796 -1.664 1.00 94.75 192 VAL A CA 1
ATOM 1503 C C . VAL A 1 192 ? 23.350 -5.114 -3.010 1.00 94.75 192 VAL A C 1
ATOM 1505 O O . VAL A 1 192 ? 23.046 -6.144 -3.602 1.00 94.75 192 VAL A O 1
ATOM 1508 N N . SER A 1 193 ? 24.241 -4.250 -3.471 1.00 93.25 193 SER A N 1
ATOM 1509 C CA . SER A 1 193 ? 24.879 -4.372 -4.774 1.00 93.25 193 SER A CA 1
ATOM 1510 C C . SER A 1 193 ? 26.382 -4.215 -4.623 1.00 93.25 193 SER A C 1
ATOM 1512 O O . SER A 1 193 ? 26.851 -3.206 -4.099 1.00 93.25 193 SER A O 1
ATOM 1514 N N . LYS A 1 194 ? 27.146 -5.206 -5.080 1.00 91.94 194 LYS A N 1
ATOM 1515 C CA . LYS A 1 194 ? 28.610 -5.211 -5.024 1.00 91.94 194 LYS A CA 1
ATOM 1516 C C . LYS A 1 194 ? 29.192 -5.152 -6.429 1.00 91.94 194 LYS A C 1
ATOM 1518 O O . LYS A 1 194 ? 28.785 -5.933 -7.286 1.00 91.94 194 LYS A O 1
ATOM 1523 N N . LEU A 1 195 ? 30.162 -4.274 -6.648 1.00 90.88 195 LEU A N 1
ATOM 1524 C CA . LEU A 1 195 ? 30.941 -4.223 -7.878 1.00 90.88 195 LEU A CA 1
ATOM 1525 C C . LEU A 1 195 ? 31.847 -5.462 -7.964 1.00 90.88 195 LEU A C 1
ATOM 1527 O O . LEU A 1 195 ? 32.589 -5.783 -7.036 1.00 90.88 195 LEU A O 1
ATOM 1531 N N . VAL A 1 196 ? 31.732 -6.193 -9.067 1.00 89.50 196 VAL A N 1
ATOM 1532 C CA . VAL A 1 196 ? 32.490 -7.417 -9.370 1.00 89.50 196 VAL A CA 1
ATOM 1533 C C . VAL A 1 196 ? 33.574 -7.130 -10.403 1.00 89.50 196 VAL A C 1
ATOM 1535 O O . VAL A 1 196 ? 34.665 -7.685 -10.321 1.00 89.50 196 VAL A O 1
ATOM 1538 N N . HIS A 1 197 ? 33.276 -6.258 -11.364 1.00 87.81 197 HIS A N 1
ATOM 1539 C CA . HIS A 1 197 ? 34.220 -5.817 -12.380 1.00 87.81 197 HIS A CA 1
ATOM 1540 C C . HIS A 1 197 ? 34.047 -4.318 -12.608 1.00 87.81 197 HIS A C 1
ATOM 1542 O O . HIS A 1 197 ? 32.931 -3.871 -12.873 1.00 87.81 197 HIS A O 1
ATOM 1548 N N . ASP A 1 198 ? 35.146 -3.576 -12.502 1.00 83.75 198 ASP A N 1
ATOM 1549 C CA . ASP A 1 198 ? 35.232 -2.158 -12.841 1.00 83.75 198 ASP A CA 1
ATOM 1550 C C . ASP A 1 198 ? 36.055 -2.014 -14.122 1.00 83.75 198 ASP A C 1
ATOM 1552 O O . ASP A 1 198 ? 37.144 -2.581 -14.236 1.00 83.75 198 ASP A O 1
ATOM 1556 N N . LYS A 1 199 ? 35.517 -1.282 -15.091 1.00 80.00 199 LYS A N 1
ATOM 1557 C CA . LYS A 1 199 ? 36.167 -0.997 -16.364 1.00 80.00 199 LYS A CA 1
ATOM 1558 C C . LYS A 1 199 ? 37.088 0.223 -16.279 1.00 80.00 199 LYS A C 1
ATOM 1560 O O . LYS A 1 199 ? 38.137 0.214 -16.917 1.00 80.00 199 LYS A O 1
ATOM 1565 N N . ASP A 1 200 ? 36.707 1.242 -15.503 1.00 74.81 200 ASP A N 1
ATOM 1566 C CA . ASP A 1 200 ? 37.343 2.570 -15.510 1.00 74.81 200 ASP A CA 1
ATOM 1567 C C . ASP A 1 200 ? 37.927 2.973 -14.130 1.00 74.81 200 ASP A C 1
ATOM 1569 O O . ASP A 1 200 ? 38.375 4.107 -13.955 1.00 74.81 200 ASP A O 1
ATOM 1573 N N . ASN A 1 201 ? 37.969 2.049 -13.157 1.00 66.62 201 ASN A N 1
ATOM 1574 C CA . ASN A 1 201 ? 38.527 2.222 -11.798 1.00 66.62 201 ASN A CA 1
ATOM 1575 C C . ASN A 1 201 ? 37.947 3.417 -11.012 1.00 66.62 201 ASN A C 1
ATOM 1577 O O . ASN A 1 201 ? 38.628 4.032 -10.184 1.00 66.62 201 ASN A O 1
ATOM 1581 N N . GLY A 1 202 ? 36.694 3.773 -11.284 1.00 65.25 202 GLY A N 1
ATOM 1582 C CA . GLY A 1 202 ? 36.031 4.945 -10.713 1.00 65.25 202 GLY A CA 1
ATOM 1583 C C . GLY A 1 202 ? 34.713 4.638 -10.013 1.00 65.25 202 GLY A C 1
ATOM 1584 O O . GLY A 1 202 ? 34.111 5.553 -9.443 1.00 65.25 202 GLY A O 1
ATOM 1585 N N . GLU A 1 203 ? 34.240 3.390 -10.058 1.00 73.88 203 GLU A N 1
ATOM 1586 C CA . GLU A 1 203 ? 32.938 3.033 -9.509 1.00 73.88 203 GLU A CA 1
ATOM 1587 C C . GLU A 1 203 ? 33.049 2.506 -8.073 1.00 73.88 203 GLU A C 1
ATOM 1589 O O . GLU A 1 203 ? 34.068 1.989 -7.626 1.00 73.88 203 GLU A O 1
ATOM 1594 N N . SER A 1 204 ? 31.995 2.705 -7.286 1.00 73.12 204 SER A N 1
ATOM 1595 C CA . SER A 1 204 ? 31.989 2.303 -5.885 1.00 73.12 204 SER A CA 1
ATOM 1596 C C . SER A 1 204 ? 31.866 0.794 -5.726 1.00 73.12 204 SER A C 1
ATOM 1598 O O . SER A 1 204 ? 30.943 0.191 -6.278 1.00 73.12 204 SER A O 1
ATOM 1600 N N . ASP A 1 205 ? 32.702 0.221 -4.861 1.00 81.25 205 ASP A N 1
ATOM 1601 C CA . ASP A 1 205 ? 32.719 -1.218 -4.565 1.00 81.25 205 ASP A CA 1
ATOM 1602 C C . ASP A 1 205 ? 31.368 -1.767 -4.097 1.00 81.25 205 ASP A C 1
ATOM 1604 O O . ASP A 1 205 ? 31.059 -2.945 -4.293 1.00 81.25 205 ASP A O 1
ATOM 1608 N N . PHE A 1 206 ? 30.567 -0.931 -3.434 1.00 87.69 206 PHE A N 1
ATOM 1609 C CA . PHE A 1 206 ? 29.346 -1.358 -2.778 1.00 87.69 206 PHE A CA 1
ATOM 1610 C C . PHE A 1 206 ? 28.292 -0.256 -2.731 1.00 87.69 206 PHE A C 1
ATOM 1612 O O . PHE A 1 206 ? 28.599 0.908 -2.475 1.00 87.69 206 PHE A O 1
ATOM 1619 N N . SER A 1 207 ? 27.035 -0.652 -2.915 1.00 91.00 207 SER A N 1
ATOM 1620 C CA . SER A 1 207 ? 25.871 0.201 -2.702 1.00 91.00 207 SER A CA 1
ATOM 1621 C C . SER A 1 207 ? 24.772 -0.554 -1.963 1.00 91.00 207 SER A C 1
ATOM 1623 O O . SER A 1 207 ? 24.601 -1.764 -2.135 1.00 91.00 207 SER A O 1
ATOM 1625 N N . THR A 1 208 ? 24.041 0.154 -1.104 1.00 93.69 208 THR A N 1
ATOM 1626 C CA . THR A 1 208 ? 22.935 -0.414 -0.330 1.00 93.69 208 THR A CA 1
ATOM 1627 C C . THR A 1 208 ? 21.726 0.489 -0.326 1.00 93.69 208 THR A C 1
ATOM 1629 O O . THR A 1 208 ? 21.836 1.709 -0.301 1.00 93.69 208 THR A O 1
ATOM 1632 N N . LEU A 1 209 ? 20.553 -0.122 -0.293 1.00 94.62 209 LEU A N 1
ATOM 1633 C CA . LEU A 1 209 ? 19.277 0.558 -0.179 1.00 94.62 209 LEU A CA 1
ATOM 1634 C C . LEU A 1 209 ? 18.437 -0.194 0.841 1.00 94.62 209 LEU A C 1
ATOM 1636 O O . LEU A 1 209 ? 18.089 -1.341 0.613 1.00 94.62 209 LEU A O 1
ATOM 1640 N N . GLY A 1 210 ? 18.094 0.436 1.951 1.00 96.81 210 GLY A N 1
ATOM 1641 C CA . GLY A 1 210 ? 17.079 -0.050 2.874 1.00 96.81 210 GLY A CA 1
ATOM 1642 C C . GLY A 1 210 ? 15.850 0.838 2.790 1.00 96.81 210 GLY A C 1
ATOM 1643 O O . GLY A 1 210 ? 15.977 2.060 2.723 1.00 96.81 210 GLY A O 1
ATOM 1644 N N . TYR A 1 211 ? 14.659 0.259 2.828 1.00 96.69 211 TYR A N 1
ATOM 1645 C CA . TYR A 1 211 ? 13.444 1.032 3.037 1.00 96.69 211 TYR A CA 1
ATOM 1646 C C . TYR A 1 211 ? 12.446 0.289 3.917 1.00 96.69 211 TYR A C 1
ATOM 1648 O O . TYR A 1 211 ? 12.445 -0.938 4.002 1.00 96.69 211 TYR A O 1
ATOM 1656 N N . ALA A 1 212 ? 11.574 1.059 4.555 1.00 97.31 212 ALA A N 1
ATOM 1657 C CA . ALA A 1 212 ? 10.417 0.557 5.271 1.00 97.31 212 ALA A CA 1
ATOM 1658 C C . ALA A 1 212 ? 9.231 1.477 4.996 1.00 97.31 212 ALA A C 1
ATOM 1660 O O . ALA A 1 212 ? 9.339 2.696 5.151 1.00 97.31 212 ALA A O 1
ATOM 1661 N N . SER A 1 213 ? 8.109 0.898 4.585 1.00 96.06 213 SER A N 1
ATOM 1662 C CA . SER A 1 213 ? 6.841 1.610 4.464 1.00 96.06 213 SER A CA 1
ATOM 1663 C C . SER A 1 213 ? 5.999 1.347 5.698 1.00 96.06 213 SER A C 1
ATOM 1665 O O . SER A 1 213 ? 5.971 0.228 6.212 1.00 96.06 213 SER A O 1
ATOM 1667 N N . TYR A 1 214 ? 5.303 2.372 6.167 1.00 94.44 214 TYR A N 1
ATOM 1668 C CA . TYR A 1 214 ? 4.390 2.256 7.288 1.00 94.44 214 TYR A CA 1
ATOM 1669 C C . TYR A 1 214 ? 3.041 2.880 6.947 1.00 94.44 214 TYR A C 1
ATOM 1671 O O . TYR A 1 214 ? 2.949 3.833 6.170 1.00 94.44 214 TYR A O 1
ATOM 1679 N N . ASP A 1 215 ? 2.000 2.339 7.558 1.00 92.19 215 ASP A N 1
ATOM 1680 C CA . ASP A 1 215 ? 0.642 2.841 7.482 1.00 92.19 215 ASP A CA 1
ATOM 1681 C C . ASP A 1 215 ? 0.058 2.861 8.895 1.00 92.19 215 ASP A C 1
ATOM 1683 O O . ASP A 1 215 ? 0.053 1.860 9.614 1.00 92.19 215 ASP A O 1
ATOM 1687 N N . THR A 1 216 ? -0.372 4.038 9.333 1.00 89.50 216 THR A N 1
ATOM 1688 C CA . THR A 1 216 ? -1.019 4.242 10.628 1.00 89.50 216 THR A CA 1
ATOM 1689 C C . THR A 1 216 ? -2.360 4.924 10.411 1.00 89.50 216 THR A C 1
ATOM 1691 O O . THR A 1 216 ? -2.645 5.472 9.349 1.00 89.50 216 THR A O 1
ATOM 1694 N N . LYS A 1 217 ? -3.170 4.994 11.470 1.00 85.50 217 LYS A N 1
ATOM 1695 C CA . LYS A 1 217 ? -4.460 5.688 11.431 1.00 85.50 217 LYS A CA 1
ATOM 1696 C C . LYS A 1 217 ? -4.364 7.143 10.942 1.00 85.50 217 LYS A C 1
ATOM 1698 O O . LYS A 1 217 ? -5.301 7.620 10.307 1.00 85.50 217 LYS A O 1
ATOM 1703 N N . TYR A 1 218 ? -3.272 7.848 11.242 1.00 88.38 218 TYR A N 1
ATOM 1704 C CA . TYR A 1 218 ? -3.170 9.299 11.030 1.00 88.38 218 TYR A CA 1
ATOM 1705 C C . TYR A 1 218 ? -2.139 9.716 9.981 1.00 88.38 218 TYR A C 1
ATOM 1707 O O . TYR A 1 218 ? -2.229 10.821 9.453 1.00 88.38 218 TYR A O 1
ATOM 1715 N N . ASN A 1 219 ? -1.180 8.854 9.655 1.00 91.81 219 ASN A N 1
ATOM 1716 C CA . ASN A 1 219 ? -0.203 9.100 8.602 1.00 91.81 219 ASN A CA 1
ATOM 1717 C C . ASN A 1 219 ? 0.315 7.791 8.002 1.00 91.81 219 ASN A C 1
ATOM 1719 O O . ASN A 1 219 ? 0.462 6.783 8.692 1.00 91.81 219 ASN A O 1
ATOM 1723 N N . SER A 1 220 ? 0.652 7.842 6.724 1.00 93.25 220 SER A N 1
ATOM 1724 C CA . SER A 1 220 ? 1.314 6.771 5.989 1.00 93.25 220 SER A CA 1
ATOM 1725 C C . SER A 1 220 ? 2.567 7.320 5.320 1.00 93.25 220 SER A C 1
ATOM 1727 O O . SER A 1 220 ? 2.673 8.514 5.025 1.00 93.25 220 SER A O 1
ATOM 1729 N N . GLY A 1 221 ? 3.564 6.476 5.103 1.00 94.88 221 GLY A N 1
ATOM 1730 C CA . GLY A 1 221 ? 4.844 6.975 4.638 1.00 94.88 221 GLY A CA 1
ATOM 1731 C C . GLY A 1 221 ? 5.858 5.902 4.317 1.00 94.88 221 GLY A C 1
ATOM 1732 O O . GLY A 1 221 ? 5.623 4.710 4.498 1.00 94.88 221 GLY A O 1
ATOM 1733 N N . THR A 1 222 ? 7.010 6.356 3.839 1.00 96.56 222 THR A N 1
ATOM 1734 C CA . THR A 1 222 ? 8.163 5.506 3.564 1.00 96.56 222 THR A CA 1
ATOM 1735 C C . THR A 1 222 ? 9.428 6.152 4.102 1.00 96.56 222 THR A C 1
ATOM 1737 O O . THR A 1 222 ? 9.659 7.353 3.946 1.00 96.56 222 THR A O 1
ATOM 1740 N N . VAL A 1 223 ? 10.254 5.340 4.745 1.00 97.19 223 VAL A N 1
ATOM 1741 C CA . VAL A 1 223 ? 11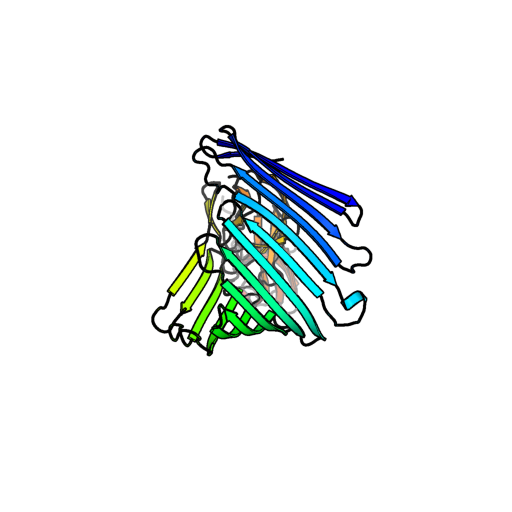.614 5.690 5.144 1.00 97.19 223 VAL A CA 1
ATOM 1742 C C . VAL A 1 223 ? 12.549 4.979 4.187 1.00 97.19 223 VAL A C 1
ATOM 1744 O O . VAL A 1 223 ? 12.382 3.788 3.941 1.00 97.19 223 VAL A O 1
ATOM 1747 N N . THR A 1 224 ? 13.521 5.684 3.626 1.00 96.94 224 THR A N 1
ATOM 1748 C CA . THR A 1 224 ? 14.500 5.119 2.700 1.00 96.94 224 THR A CA 1
ATOM 1749 C C . THR A 1 224 ? 15.886 5.599 3.081 1.00 96.94 224 THR A C 1
ATOM 1751 O O . THR A 1 224 ? 16.116 6.791 3.254 1.00 96.94 224 THR A O 1
ATOM 1754 N N . ILE A 1 225 ? 16.815 4.666 3.203 1.00 96.88 225 ILE A N 1
ATOM 1755 C CA . ILE A 1 225 ? 18.221 4.915 3.479 1.00 96.88 225 ILE A CA 1
ATOM 1756 C C . ILE A 1 225 ? 18.996 4.284 2.332 1.00 96.88 225 ILE A C 1
ATOM 1758 O O . ILE A 1 225 ? 18.955 3.074 2.138 1.00 96.88 225 ILE A O 1
ATOM 1762 N N . ASN A 1 226 ? 19.677 5.106 1.549 1.00 94.75 226 ASN A N 1
ATOM 1763 C CA . ASN A 1 226 ? 20.464 4.687 0.402 1.00 94.75 226 ASN A CA 1
ATOM 1764 C C . ASN A 1 226 ? 21.915 5.113 0.604 1.00 94.75 226 ASN A C 1
ATOM 1766 O O . ASN A 1 226 ? 22.206 6.296 0.775 1.00 94.75 226 ASN A O 1
ATOM 1770 N N . ARG A 1 227 ? 22.831 4.162 0.524 1.00 93.25 227 ARG A N 1
ATOM 1771 C CA . ARG A 1 227 ? 24.260 4.397 0.386 1.00 93.25 227 ARG A CA 1
ATOM 1772 C C . ARG A 1 227 ? 24.647 4.052 -1.052 1.00 93.25 227 ARG A C 1
ATOM 1774 O O . ARG A 1 227 ? 24.943 2.891 -1.321 1.00 93.25 227 ARG A O 1
ATOM 1781 N N . PRO A 1 228 ? 24.630 5.023 -1.981 1.00 87.25 228 PRO A N 1
ATOM 1782 C CA . PRO A 1 228 ? 24.931 4.746 -3.382 1.00 87.25 228 PRO A CA 1
ATOM 1783 C C . PRO A 1 228 ? 26.413 4.431 -3.618 1.00 87.25 228 PRO A C 1
ATOM 1785 O O . PRO A 1 228 ? 26.732 3.824 -4.630 1.00 87.25 228 PRO A O 1
ATOM 1788 N N . ASP A 1 229 ? 27.302 4.848 -2.710 1.00 85.38 229 ASP A N 1
ATOM 1789 C CA . ASP A 1 229 ? 28.741 4.590 -2.771 1.00 85.38 229 ASP A CA 1
ATOM 1790 C C . ASP A 1 229 ? 29.396 4.612 -1.376 1.00 85.38 229 ASP A C 1
ATOM 1792 O O . ASP A 1 229 ? 28.751 4.840 -0.350 1.00 85.38 229 ASP A O 1
ATOM 1796 N N . ASN A 1 230 ? 30.718 4.424 -1.332 1.00 81.25 230 ASN A N 1
ATOM 1797 C CA . ASN A 1 230 ? 31.509 4.382 -0.100 1.00 81.25 230 ASN A CA 1
ATOM 1798 C C . ASN A 1 230 ? 31.565 5.715 0.681 1.00 81.25 230 ASN A C 1
ATOM 1800 O O . ASN A 1 230 ? 32.060 5.734 1.809 1.00 81.25 230 ASN A O 1
ATOM 1804 N N . LYS A 1 231 ? 31.090 6.837 0.135 1.00 86.06 231 LYS A N 1
ATOM 1805 C CA . LYS A 1 231 ? 31.237 8.170 0.748 1.00 86.06 231 LYS A CA 1
ATOM 1806 C C . LYS A 1 231 ? 29.903 8.833 1.068 1.00 86.06 231 LYS A C 1
ATOM 1808 O O . LYS A 1 231 ? 29.833 9.604 2.019 1.00 86.06 231 LYS A O 1
ATOM 1813 N N . ARG A 1 232 ? 28.847 8.533 0.315 1.00 90.62 232 ARG A N 1
ATOM 1814 C CA . ARG A 1 232 ? 27.540 9.182 0.448 1.00 90.62 232 ARG A CA 1
ATOM 1815 C C . ARG A 1 232 ? 26.546 8.282 1.161 1.00 90.62 232 ARG A C 1
ATOM 1817 O O . ARG A 1 232 ? 26.424 7.101 0.858 1.00 90.62 232 ARG A O 1
ATOM 1824 N N . LEU A 1 233 ? 25.809 8.863 2.095 1.00 92.44 233 LEU A N 1
ATOM 1825 C CA . LEU A 1 233 ? 24.654 8.246 2.730 1.00 92.44 233 LEU A CA 1
ATOM 1826 C C . LEU A 1 233 ? 23.498 9.231 2.610 1.00 92.44 233 LEU A C 1
ATOM 1828 O O . LEU A 1 233 ? 23.568 10.338 3.134 1.00 92.44 233 LEU A O 1
ATOM 1832 N N . ASN A 1 234 ? 22.450 8.815 1.915 1.00 93.94 234 ASN A N 1
ATOM 1833 C CA . ASN A 1 234 ? 21.259 9.606 1.675 1.00 93.94 234 ASN A CA 1
ATOM 1834 C C . ASN A 1 234 ? 20.102 8.988 2.460 1.00 93.94 234 ASN A C 1
ATOM 1836 O O . ASN A 1 234 ? 19.847 7.789 2.361 1.00 93.94 234 ASN A O 1
ATOM 1840 N N . GLY A 1 235 ? 19.391 9.808 3.225 1.00 95.75 235 GLY A N 1
ATOM 1841 C CA . GLY A 1 235 ? 18.166 9.421 3.914 1.00 95.75 235 GLY A CA 1
ATOM 1842 C C . GLY A 1 235 ? 16.999 10.232 3.375 1.00 95.75 235 GLY A C 1
ATOM 1843 O O . GLY A 1 235 ? 17.116 11.444 3.215 1.00 95.75 235 GLY A O 1
ATOM 1844 N N . ASN A 1 236 ? 15.881 9.575 3.102 1.00 96.38 236 ASN A N 1
ATOM 1845 C CA . ASN A 1 236 ? 14.635 10.222 2.731 1.00 96.38 236 ASN A CA 1
ATOM 1846 C C . ASN A 1 236 ? 13.503 9.692 3.613 1.00 96.38 236 ASN A C 1
ATOM 1848 O O . ASN A 1 236 ? 13.348 8.482 3.774 1.00 96.38 236 ASN A O 1
ATOM 1852 N N . LEU A 1 237 ? 12.705 10.600 4.164 1.00 95.56 237 LEU A N 1
ATOM 1853 C CA . LEU A 1 237 ? 11.500 10.285 4.919 1.00 95.56 237 LEU A CA 1
ATOM 1854 C C . LEU A 1 237 ? 10.331 10.97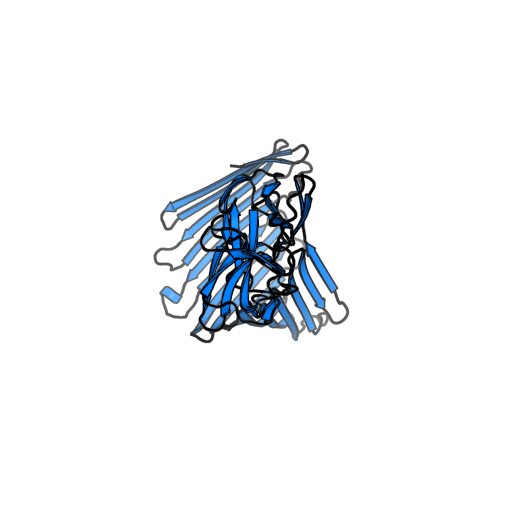3 4.228 1.00 95.56 237 LEU A C 1
ATOM 1856 O O . LEU A 1 237 ? 10.255 12.199 4.202 1.00 95.56 237 LEU A O 1
ATOM 1860 N N . THR A 1 238 ? 9.402 10.183 3.700 1.00 94.62 238 THR A N 1
ATOM 1861 C CA . THR A 1 238 ? 8.115 10.698 3.239 1.00 94.62 238 THR A CA 1
ATOM 1862 C C . THR A 1 238 ? 7.047 10.311 4.249 1.00 94.62 238 THR A C 1
ATOM 1864 O O . THR A 1 238 ? 6.934 9.149 4.630 1.00 94.62 238 THR A O 1
ATOM 1867 N N . SER A 1 239 ? 6.283 11.293 4.716 1.00 93.75 239 SER A N 1
ATOM 1868 C CA . SER A 1 239 ? 5.123 11.096 5.582 1.00 93.75 239 SER A CA 1
ATOM 1869 C C . SER A 1 239 ? 3.985 11.919 5.012 1.00 93.75 239 SER A C 1
ATOM 1871 O O . SER A 1 239 ? 4.157 13.096 4.690 1.00 93.75 239 SER A O 1
ATOM 1873 N N . ARG A 1 240 ? 2.841 11.280 4.823 1.00 91.88 240 ARG A N 1
ATOM 1874 C CA . ARG A 1 240 ? 1.649 11.859 4.228 1.00 91.88 240 ARG A CA 1
ATOM 1875 C C . ARG A 1 240 ? 0.469 11.569 5.139 1.00 91.88 240 ARG A C 1
ATOM 1877 O O . ARG A 1 240 ? 0.309 10.467 5.648 1.00 91.88 240 ARG A O 1
ATOM 1884 N N . GLY A 1 241 ? -0.363 12.578 5.323 1.00 91.56 241 GLY A N 1
ATOM 1885 C CA . GLY A 1 241 ? -1.639 12.477 6.012 1.00 91.56 241 GLY A CA 1
ATOM 1886 C C . GLY A 1 241 ? -2.594 13.509 5.435 1.00 91.56 241 GLY A C 1
ATOM 1887 O O . GLY A 1 241 ? -2.222 14.304 4.565 1.00 91.56 241 GLY A O 1
ATOM 1888 N N . SER A 1 242 ? -3.827 13.482 5.906 1.00 90.44 242 SER A N 1
ATOM 1889 C CA . SER A 1 242 ? -4.849 14.465 5.588 1.00 90.44 242 SER A CA 1
ATOM 1890 C C . SER A 1 242 ? -5.600 14.862 6.851 1.00 90.44 242 SER A C 1
ATOM 1892 O O . SER A 1 242 ? -5.608 14.147 7.854 1.00 90.44 242 SER A O 1
ATOM 1894 N N . ILE A 1 243 ? -6.213 16.037 6.804 1.00 91.56 243 ILE A N 1
ATOM 1895 C CA . ILE A 1 243 ? -7.087 16.535 7.856 1.00 91.56 243 ILE A CA 1
ATOM 1896 C C . ILE A 1 243 ? -8.384 16.945 7.179 1.00 91.56 243 ILE A C 1
ATOM 1898 O O . ILE A 1 243 ? -8.379 17.768 6.266 1.00 91.56 243 ILE A O 1
ATOM 1902 N N . ALA A 1 244 ? -9.484 16.354 7.625 1.00 91.75 244 ALA A N 1
ATOM 1903 C CA . ALA A 1 244 ? -10.819 16.686 7.171 1.00 91.75 244 ALA A CA 1
ATOM 1904 C C . ALA A 1 244 ? -11.497 17.608 8.183 1.00 91.75 244 ALA A C 1
ATOM 1906 O O . ALA A 1 244 ? -11.407 17.377 9.391 1.00 91.75 244 ALA A O 1
ATOM 1907 N N . TYR A 1 245 ? -12.191 18.627 7.680 1.00 90.62 245 TYR A N 1
ATOM 1908 C CA . TYR A 1 245 ? -13.028 19.518 8.474 1.00 90.62 245 TYR A CA 1
ATOM 1909 C C . TYR A 1 245 ? -14.453 19.515 7.926 1.00 90.62 245 TYR A C 1
ATOM 1911 O O . TYR A 1 245 ? -14.659 19.803 6.749 1.00 90.62 245 TYR A O 1
ATOM 1919 N N . SER A 1 246 ? -15.424 19.170 8.767 1.00 90.94 246 SER A N 1
ATOM 1920 C CA . SER A 1 246 ? -16.855 19.229 8.443 1.00 90.94 246 SER A CA 1
ATOM 1921 C C . SER A 1 246 ? -17.662 19.340 9.735 1.00 90.94 246 SER A C 1
ATOM 1923 O O . SER A 1 246 ? -17.258 18.766 10.747 1.00 90.94 246 SER A O 1
ATOM 1925 N N . GLU A 1 247 ? -18.765 20.095 9.723 1.00 88.25 247 GLU A N 1
ATOM 1926 C CA . GLU A 1 247 ? -19.665 20.280 10.880 1.00 88.25 247 GLU A CA 1
ATOM 1927 C C . GLU A 1 247 ? -18.928 20.645 12.191 1.00 88.25 247 GLU A C 1
ATOM 1929 O O . GLU A 1 247 ? -19.214 20.128 13.270 1.00 88.25 247 GLU A O 1
ATOM 1934 N N . GLY A 1 248 ? -17.899 21.499 12.107 1.00 87.69 248 GLY A N 1
ATOM 1935 C CA . GLY A 1 248 ? -17.107 21.920 13.270 1.00 87.69 248 GLY A CA 1
ATOM 1936 C C . GLY A 1 248 ? -16.112 20.880 13.807 1.00 87.69 248 GLY A C 1
ATOM 1937 O O . GLY A 1 248 ? -15.400 21.165 14.769 1.00 87.69 248 GLY A O 1
ATOM 1938 N N . MET A 1 249 ? -16.008 19.699 13.193 1.00 86.44 249 MET A N 1
ATOM 1939 C CA . MET A 1 249 ? -15.086 18.638 13.601 1.00 86.44 249 MET A CA 1
ATOM 1940 C C . MET A 1 249 ? -13.867 18.552 12.698 1.00 86.44 249 MET A C 1
ATOM 1942 O O . MET A 1 249 ? -13.980 18.500 11.477 1.00 86.44 249 MET A O 1
ATOM 1946 N N . ILE A 1 250 ? -12.700 18.444 13.329 1.00 90.25 250 ILE A N 1
ATOM 1947 C CA . ILE A 1 250 ? -11.421 18.178 12.674 1.00 90.25 250 ILE A CA 1
ATOM 1948 C C . ILE A 1 250 ? -11.077 16.705 12.889 1.00 90.25 250 ILE A C 1
ATOM 1950 O O . ILE A 1 250 ? -11.000 16.246 14.029 1.00 90.25 250 ILE A O 1
ATOM 1954 N N . THR A 1 251 ? -10.870 15.964 11.803 1.00 91.69 251 THR A N 1
ATOM 1955 C CA . THR A 1 251 ? -10.525 14.539 11.861 1.00 91.69 251 THR A CA 1
ATOM 1956 C C . THR A 1 251 ? -9.302 14.249 10.987 1.00 91.69 251 THR A C 1
ATOM 1958 O O . THR A 1 251 ? -9.386 14.396 9.766 1.00 91.69 251 THR A O 1
ATOM 1961 N N . PRO A 1 252 ? -8.161 13.850 11.578 1.00 91.56 252 PRO A N 1
ATOM 1962 C CA . PRO A 1 252 ? -6.986 13.436 10.818 1.00 91.56 252 PRO A CA 1
ATOM 1963 C C . PRO A 1 252 ? -7.156 12.028 10.228 1.00 91.56 252 PRO A C 1
ATOM 1965 O O . PRO A 1 252 ? -7.856 11.187 10.796 1.00 91.56 252 PRO A O 1
ATOM 1968 N N . SER A 1 253 ? -6.473 11.753 9.118 1.00 89.94 253 SER A N 1
ATOM 1969 C CA . SER A 1 253 ? -6.409 10.434 8.480 1.00 89.94 253 SER A CA 1
ATOM 1970 C C . SER A 1 253 ? -5.055 10.200 7.814 1.00 89.94 253 SER A C 1
ATOM 1972 O O . SER A 1 253 ? -4.467 11.117 7.243 1.00 89.94 253 SER A O 1
ATOM 1974 N N . GLY A 1 254 ? -4.569 8.958 7.852 1.00 86.19 254 GLY A N 1
ATOM 1975 C CA . GLY A 1 254 ? -3.350 8.547 7.149 1.00 86.19 254 GLY A CA 1
ATOM 1976 C C . GLY A 1 254 ? -3.509 8.414 5.639 1.00 86.19 254 GLY A C 1
ATOM 1977 O O . GLY A 1 254 ? -2.515 8.357 4.912 1.00 86.19 254 GLY A O 1
ATOM 1978 N N . GLN A 1 255 ? -4.752 8.419 5.163 1.00 85.25 255 GLN A N 1
ATOM 1979 C CA . GLN A 1 255 ? -5.090 8.347 3.751 1.00 85.25 255 GLN A CA 1
ATOM 1980 C C . GLN A 1 255 ? -5.412 9.743 3.211 1.00 85.25 255 GLN A C 1
ATOM 1982 O O . GLN A 1 255 ? -5.946 10.600 3.916 1.00 85.25 255 GLN A O 1
ATOM 1987 N N . GLN A 1 256 ? -5.083 9.986 1.946 1.00 84.88 256 GLN A N 1
ATOM 1988 C CA . GLN A 1 256 ? -5.395 11.240 1.261 1.00 84.88 256 GLN A CA 1
ATOM 1989 C C . GLN A 1 256 ? -6.642 11.082 0.393 1.00 84.88 256 GLN A C 1
ATOM 1991 O O . GLN A 1 256 ? -6.860 10.036 -0.212 1.00 84.88 256 GLN A O 1
ATOM 1996 N N . GLY A 1 257 ? -7.432 12.146 0.280 1.00 84.56 257 GLY A N 1
ATOM 1997 C CA . GLY A 1 257 ? -8.546 12.211 -0.658 1.00 84.56 257 GLY A CA 1
ATOM 1998 C C . GLY A 1 257 ? -9.044 13.637 -0.832 1.00 84.56 257 GLY A C 1
ATOM 1999 O O . GLY A 1 257 ? -8.806 14.499 0.011 1.00 84.56 257 GLY A O 1
ATOM 2000 N N . LYS A 1 258 ? -9.709 13.885 -1.963 1.00 86.50 258 LYS A N 1
ATOM 2001 C CA . LYS A 1 258 ? -10.309 15.190 -2.294 1.00 86.50 258 LYS A CA 1
ATOM 2002 C C . LYS A 1 258 ? -11.741 15.330 -1.775 1.00 86.50 258 LYS A C 1
ATOM 2004 O O . LYS A 1 258 ? -12.316 16.404 -1.874 1.00 86.50 258 LYS A O 1
ATOM 2009 N N . SER A 1 259 ? -12.308 14.247 -1.270 1.00 92.25 259 SER A N 1
ATOM 2010 C CA . SER A 1 259 ? -13.636 14.140 -0.679 1.00 92.25 259 SER A CA 1
ATOM 2011 C C . SER A 1 259 ? -13.632 12.956 0.279 1.00 92.25 259 SER A C 1
ATOM 2013 O O . SER A 1 259 ? -12.666 12.187 0.326 1.00 92.25 259 SER A O 1
ATOM 2015 N N . GLY A 1 260 ? -14.696 12.789 1.049 1.00 93.94 260 GLY A N 1
ATOM 2016 C CA . GLY A 1 260 ? -14.824 11.619 1.903 1.00 93.94 260 GLY A CA 1
ATOM 2017 C C . GLY A 1 260 ? -15.974 11.730 2.875 1.00 93.94 260 GLY A C 1
ATOM 2018 O O . GLY A 1 260 ? -16.862 12.569 2.726 1.00 93.94 260 GLY A O 1
ATOM 2019 N N . ILE A 1 261 ? -15.927 10.881 3.890 1.00 94.38 261 ILE A N 1
ATOM 2020 C CA . ILE A 1 261 ? -16.922 10.848 4.954 1.00 94.38 261 ILE A CA 1
ATOM 2021 C C . ILE A 1 261 ? -16.251 10.906 6.318 1.00 94.38 261 ILE A C 1
ATOM 2023 O O . ILE A 1 261 ? -15.244 10.239 6.556 1.00 94.38 261 ILE A O 1
ATOM 2027 N N . ILE A 1 262 ? -16.820 11.694 7.224 1.00 94.62 262 ILE A N 1
ATOM 2028 C CA . ILE A 1 262 ? -16.493 11.636 8.648 1.00 94.62 262 ILE A CA 1
ATOM 2029 C C . ILE A 1 262 ? -17.587 10.829 9.330 1.00 94.62 262 ILE A C 1
ATOM 2031 O O . ILE A 1 262 ? -18.755 11.208 9.293 1.00 94.62 262 ILE A O 1
ATOM 2035 N N . ILE A 1 263 ? -17.192 9.734 9.974 1.00 94.00 263 ILE A N 1
ATOM 2036 C CA . ILE A 1 263 ? -18.068 8.917 10.809 1.00 94.00 263 ILE A CA 1
ATOM 2037 C C . ILE A 1 263 ? -17.778 9.262 12.270 1.00 94.00 263 ILE A C 1
ATOM 2039 O O . ILE A 1 263 ? -16.705 8.948 12.791 1.00 94.00 263 ILE A O 1
ATOM 2043 N N . ASN A 1 264 ? -18.732 9.923 12.922 1.00 93.44 264 ASN A N 1
ATOM 2044 C CA . ASN A 1 264 ? -18.744 10.177 14.356 1.00 93.44 264 ASN A CA 1
ATOM 2045 C C . ASN A 1 264 ? -19.440 9.010 15.063 1.00 93.44 264 ASN A C 1
ATOM 2047 O O . ASN A 1 264 ? -20.642 9.034 15.296 1.00 93.44 264 ASN A O 1
ATOM 2051 N N . SER A 1 265 ? -18.678 7.961 15.357 1.00 88.12 265 SER A N 1
ATOM 2052 C CA . SER A 1 265 ? -19.182 6.759 16.025 1.00 88.12 265 SER A CA 1
ATOM 2053 C C . SER A 1 265 ? -19.245 6.881 17.551 1.00 88.12 265 SER A C 1
ATOM 2055 O O . SER A 1 265 ? -19.814 6.007 18.194 1.00 88.12 265 SER A O 1
ATOM 2057 N N . ASP A 1 266 ? -18.623 7.918 18.131 1.00 84.31 266 ASP A N 1
ATOM 2058 C CA . ASP A 1 266 ? -18.506 8.145 19.586 1.00 84.31 266 ASP A CA 1
ATOM 2059 C C . ASP A 1 266 ? -18.016 6.915 20.384 1.00 84.31 266 ASP A C 1
ATOM 2061 O O . ASP A 1 266 ? -18.306 6.754 21.570 1.00 84.31 266 ASP A O 1
ATOM 2065 N N . ILE A 1 267 ? -17.233 6.039 19.739 1.00 84.62 267 ILE A N 1
ATOM 2066 C CA . ILE A 1 267 ? -16.639 4.873 20.396 1.00 84.62 267 ILE A CA 1
ATOM 2067 C C . ILE A 1 267 ? -15.586 5.369 21.388 1.00 84.62 267 ILE A C 1
ATOM 2069 O O . ILE A 1 267 ? -14.711 6.173 21.046 1.00 84.62 267 ILE A O 1
ATOM 2073 N N . LYS A 1 268 ? -15.649 4.866 22.621 1.00 76.94 268 LYS A N 1
ATOM 2074 C CA . LYS A 1 268 ? -14.678 5.161 23.677 1.00 76.94 268 LYS A CA 1
ATOM 2075 C C . LYS A 1 268 ? -13.686 4.004 23.816 1.00 76.94 268 LYS A C 1
ATOM 2077 O O . LYS A 1 268 ? -14.031 2.846 23.620 1.00 76.94 268 LYS A O 1
ATOM 2082 N N . GLY A 1 269 ? -12.444 4.320 24.179 1.00 76.25 269 GLY A N 1
ATOM 2083 C CA . GLY A 1 269 ? -11.396 3.314 24.374 1.00 76.25 269 GLY A CA 1
ATOM 2084 C C . GLY A 1 269 ? -10.849 2.726 23.068 1.00 76.25 269 GLY A C 1
ATOM 2085 O O . GLY A 1 269 ? -10.737 3.423 22.060 1.00 76.25 269 GLY A O 1
ATOM 2086 N N . SER A 1 270 ? -10.451 1.455 23.117 1.00 73.38 270 SER A N 1
ATOM 2087 C CA . SER A 1 270 ? -9.776 0.719 22.037 1.00 73.38 270 SER A CA 1
ATOM 2088 C C . SER A 1 270 ? -10.716 -0.041 21.098 1.00 73.38 270 SER A C 1
ATOM 2090 O O . SER A 1 270 ? -10.230 -0.715 20.191 1.00 73.38 270 SER A O 1
ATOM 2092 N N . GLY A 1 271 ? -12.033 0.061 21.285 1.00 79.06 271 GLY A N 1
ATOM 2093 C CA . GLY A 1 271 ? -12.993 -0.662 20.460 1.00 79.06 271 GLY A CA 1
ATOM 2094 C C . GLY A 1 271 ? -12.986 -0.218 18.996 1.00 79.06 271 GLY A C 1
ATOM 2095 O O . GLY A 1 271 ? -12.831 0.971 18.685 1.00 79.06 271 GLY A O 1
ATOM 2096 N N . SER A 1 272 ? -13.159 -1.183 18.090 1.00 87.31 272 SER A N 1
ATOM 2097 C CA . SER A 1 272 ? -13.294 -0.949 16.651 1.00 87.31 272 SER A CA 1
ATOM 2098 C C . SER A 1 272 ? -14.571 -1.558 16.080 1.00 87.31 272 SER A C 1
ATOM 2100 O O . SER A 1 272 ? -15.018 -2.633 16.475 1.00 87.31 272 SER A O 1
ATOM 2102 N N . MET A 1 273 ? -15.135 -0.860 15.100 1.00 90.88 273 MET A N 1
ATOM 2103 C CA . MET A 1 273 ? -16.146 -1.379 14.181 1.00 90.88 273 MET A CA 1
ATOM 2104 C C . MET A 1 273 ? -15.599 -1.308 12.750 1.00 90.88 273 MET A C 1
ATOM 2106 O O . MET A 1 273 ? -14.512 -0.777 12.502 1.00 90.88 273 MET A O 1
ATOM 2110 N N . LEU A 1 274 ? -16.370 -1.800 11.786 1.00 92.50 274 LEU A N 1
ATOM 2111 C CA . LEU A 1 274 ? -16.085 -1.672 10.362 1.00 92.50 274 LEU A CA 1
ATOM 2112 C C . LEU A 1 274 ? -17.153 -0.815 9.683 1.00 92.50 274 LEU A C 1
ATOM 2114 O O . LEU A 1 274 ? -18.350 -1.010 9.883 1.00 92.50 274 LEU A O 1
ATOM 2118 N N . ALA A 1 275 ? -16.711 0.101 8.829 1.00 93.62 275 ALA A N 1
ATOM 2119 C CA . ALA A 1 275 ? -17.541 0.733 7.818 1.00 93.62 275 ALA A CA 1
ATOM 2120 C C . ALA A 1 275 ? -17.252 0.065 6.471 1.00 93.62 275 ALA A C 1
ATOM 2122 O O . ALA A 1 275 ? -16.147 0.165 5.939 1.00 93.62 275 ALA A O 1
ATOM 2123 N N . LYS A 1 276 ? -18.236 -0.633 5.918 1.00 94.56 276 LYS A N 1
ATOM 2124 C CA . LYS A 1 276 ? -18.180 -1.220 4.584 1.00 94.56 276 LYS A CA 1
ATOM 2125 C C . LYS A 1 276 ? -18.708 -0.205 3.578 1.00 94.56 276 LYS A C 1
ATOM 2127 O O . LYS A 1 276 ? -19.886 0.129 3.616 1.00 94.56 276 LYS A O 1
ATOM 2132 N N . VAL A 1 277 ? -17.843 0.278 2.695 1.00 92.94 277 VAL A N 1
ATOM 2133 C CA . VAL A 1 277 ? -18.164 1.274 1.667 1.00 92.94 277 VAL A CA 1
ATOM 2134 C C . VAL A 1 277 ? -17.998 0.624 0.298 1.00 92.94 277 VAL A C 1
ATOM 2136 O O . VAL A 1 277 ? -16.894 0.209 -0.048 1.00 92.94 277 VAL A O 1
ATOM 2139 N N . ASN A 1 278 ? -19.088 0.465 -0.459 1.00 88.44 278 ASN A N 1
ATOM 2140 C CA . ASN A 1 278 ? -19.103 -0.211 -1.772 1.00 88.44 278 ASN A CA 1
ATOM 2141 C C . ASN A 1 278 ? -18.367 -1.572 -1.789 1.00 88.44 278 ASN A C 1
ATOM 2143 O O . ASN A 1 278 ? -17.720 -1.944 -2.764 1.00 88.44 278 ASN A O 1
ATOM 2147 N N . GLY A 1 279 ? -18.443 -2.325 -0.685 1.00 85.88 279 GLY A N 1
ATOM 2148 C CA . GLY A 1 279 ? -17.788 -3.630 -0.544 1.00 85.88 279 GLY A CA 1
ATOM 2149 C C . GLY A 1 279 ? -16.423 -3.613 0.149 1.00 85.88 279 GLY A C 1
ATOM 2150 O O . GLY A 1 279 ? -15.998 -4.661 0.631 1.00 85.88 279 GLY A O 1
ATOM 2151 N N . GLN A 1 280 ? -15.770 -2.454 0.263 1.00 89.75 280 GLN A N 1
ATOM 2152 C CA . GLN A 1 280 ? -14.474 -2.311 0.923 1.00 89.75 280 GLN A CA 1
ATOM 2153 C C . GLN A 1 280 ? -14.642 -2.000 2.413 1.00 89.75 280 GLN A C 1
ATOM 2155 O O . GLN A 1 280 ? -15.395 -1.106 2.788 1.00 89.75 280 GLN A O 1
ATOM 2160 N N . ASN A 1 281 ? -13.925 -2.729 3.269 1.00 90.88 281 ASN A N 1
ATOM 2161 C CA . ASN A 1 281 ? -13.998 -2.558 4.718 1.00 90.88 281 ASN A CA 1
ATOM 2162 C C . ASN A 1 281 ? -12.970 -1.533 5.205 1.00 90.88 281 ASN A C 1
ATOM 2164 O O . ASN A 1 281 ? -11.775 -1.676 4.945 1.00 90.88 281 ASN A O 1
ATOM 2168 N N . TYR A 1 282 ? -13.435 -0.558 5.978 1.00 90.06 282 TYR A N 1
ATOM 2169 C CA . TYR A 1 282 ? -12.617 0.450 6.638 1.00 90.06 282 TYR A CA 1
ATOM 2170 C C . TYR A 1 282 ? -12.779 0.326 8.155 1.00 90.06 282 TYR A C 1
ATOM 2172 O O . TYR A 1 282 ? -13.910 0.375 8.644 1.00 90.06 282 TYR A O 1
ATOM 2180 N N . PRO A 1 283 ? -11.689 0.174 8.924 1.00 89.25 283 PRO A N 1
ATOM 2181 C CA . PRO A 1 283 ? -11.776 0.169 10.375 1.00 89.25 283 PRO A CA 1
ATOM 2182 C C . PRO A 1 283 ? -12.155 1.560 10.886 1.00 89.25 283 PRO A C 1
ATOM 2184 O O . PRO A 1 283 ? -11.520 2.556 10.540 1.00 89.25 283 PRO A O 1
ATOM 2187 N N . ILE A 1 284 ? -13.173 1.619 11.740 1.00 90.50 284 ILE A N 1
ATOM 2188 C CA . ILE A 1 284 ? -13.583 2.827 12.455 1.00 90.50 284 ILE A CA 1
ATOM 2189 C C . ILE A 1 284 ? -13.317 2.632 13.945 1.00 90.50 284 ILE A C 1
ATOM 2191 O O . ILE A 1 284 ? -13.645 1.601 14.530 1.00 90.50 284 ILE A O 1
ATOM 2195 N N . SER A 1 285 ? -12.665 3.611 14.561 1.00 87.62 285 SER A N 1
ATOM 2196 C CA . SER A 1 285 ? -12.300 3.549 15.977 1.00 87.62 285 SER A CA 1
ATOM 2197 C C . SER A 1 285 ? -12.268 4.935 16.599 1.00 87.62 285 SER A C 1
ATOM 2199 O O . SER A 1 285 ? -11.984 5.936 15.932 1.00 87.62 285 SER A O 1
ATOM 2201 N N . GLY A 1 286 ? -12.504 4.993 17.907 1.00 86.50 286 GLY A N 1
ATOM 2202 C CA . GLY A 1 286 ? -12.588 6.249 18.641 1.00 86.50 286 GLY A CA 1
ATOM 2203 C C . GLY A 1 286 ? -13.803 7.099 18.251 1.00 86.50 286 GLY A C 1
ATOM 2204 O O . GLY A 1 286 ? -14.774 6.626 17.654 1.00 86.50 286 GLY A O 1
ATOM 2205 N N . LYS A 1 287 ? -13.731 8.390 18.593 1.00 87.62 287 LYS A N 1
ATOM 2206 C CA . LYS A 1 287 ? -14.853 9.320 18.430 1.00 87.62 287 LYS A CA 1
ATOM 2207 C C . LYS A 1 287 ? -15.175 9.627 16.967 1.00 87.62 287 LYS A C 1
ATOM 2209 O O . LYS A 1 287 ? -16.342 9.598 16.592 1.00 87.62 287 LYS A O 1
ATOM 2214 N N . ASN A 1 288 ? -14.146 9.912 16.167 1.00 90.19 288 ASN A N 1
ATOM 2215 C CA . ASN A 1 288 ? -14.264 10.315 14.767 1.00 90.19 288 ASN A CA 1
ATOM 2216 C C . ASN A 1 288 ? -13.302 9.503 13.901 1.00 90.19 288 ASN A C 1
ATOM 2218 O O . ASN A 1 288 ? -12.133 9.340 14.258 1.00 90.19 288 ASN A O 1
ATOM 2222 N N . THR A 1 289 ? -13.772 9.053 12.740 1.00 92.19 289 THR A N 1
ATOM 2223 C CA . THR A 1 289 ? -12.927 8.455 11.700 1.00 92.19 289 THR A CA 1
ATOM 2224 C C . THR A 1 289 ? -13.224 9.114 10.358 1.00 92.19 289 THR A C 1
ATOM 2226 O O . THR A 1 289 ? -14.381 9.179 9.949 1.00 92.19 289 THR A O 1
ATOM 2229 N N . PHE A 1 290 ? -12.186 9.607 9.679 1.00 93.44 290 PHE A N 1
ATOM 2230 C CA . PHE A 1 290 ? -12.297 10.142 8.324 1.00 93.44 290 PHE A CA 1
ATOM 2231 C C . PHE A 1 290 ? -11.868 9.082 7.311 1.00 93.44 290 PHE A C 1
ATOM 2233 O O . PHE A 1 290 ? -10.739 8.588 7.365 1.00 93.44 290 PHE A O 1
ATOM 2240 N N . ILE A 1 291 ? -12.774 8.759 6.390 1.00 93.06 291 ILE A N 1
ATOM 2241 C CA . ILE A 1 291 ? -12.547 7.830 5.285 1.00 93.06 291 ILE A CA 1
ATOM 2242 C C . ILE A 1 291 ? -12.521 8.658 3.997 1.00 93.06 291 ILE A C 1
ATOM 2244 O O . ILE A 1 291 ? -13.574 9.147 3.569 1.00 93.06 291 ILE A O 1
ATOM 2248 N N . PRO A 1 292 ? -11.344 8.855 3.381 1.00 92.50 292 PRO A N 1
ATOM 2249 C CA . PRO A 1 292 ? -11.259 9.542 2.105 1.00 92.50 292 PRO A CA 1
ATOM 2250 C C . PRO A 1 292 ? -11.839 8.662 0.999 1.00 92.50 292 PRO A C 1
ATOM 2252 O O . PRO A 1 292 ? -11.542 7.472 0.913 1.00 92.50 292 PRO A O 1
ATOM 2255 N N . LEU A 1 293 ? -12.659 9.260 0.141 1.00 92.38 293 LEU A N 1
ATOM 2256 C CA . LEU A 1 293 ? -13.337 8.586 -0.963 1.00 92.38 293 LEU A CA 1
ATOM 2257 C C . LEU A 1 293 ? -13.215 9.431 -2.232 1.00 92.38 293 LEU A C 1
ATOM 2259 O O . LEU A 1 293 ? -13.035 10.653 -2.171 1.00 92.38 293 LEU A O 1
ATOM 2263 N N . SER A 1 294 ? -13.294 8.787 -3.392 1.00 91.50 294 SER A N 1
ATOM 2264 C CA . SER A 1 294 ? -13.229 9.481 -4.678 1.00 91.50 294 SER A CA 1
ATOM 2265 C C . SER A 1 294 ? -14.469 10.367 -4.894 1.00 91.50 294 SER A C 1
ATOM 2267 O O . SER A 1 294 ? -15.565 10.017 -4.467 1.00 91.50 294 SER A O 1
ATOM 2269 N N . PRO A 1 295 ? -14.324 11.536 -5.536 1.00 91.50 295 PRO A N 1
ATOM 2270 C CA . PRO A 1 295 ? -15.465 12.389 -5.852 1.00 91.50 295 PRO A CA 1
ATOM 2271 C C . PRO A 1 295 ? -16.243 11.872 -7.073 1.00 91.50 295 PRO A C 1
ATOM 2273 O O . PRO A 1 295 ? -15.744 11.044 -7.832 1.00 91.50 295 PRO A O 1
ATOM 2276 N N . TYR A 1 296 ? -17.427 12.443 -7.300 1.00 89.81 296 TYR A N 1
ATOM 2277 C CA . TYR A 1 296 ? -18.360 12.134 -8.391 1.00 89.81 296 TYR A CA 1
ATOM 2278 C C . TYR A 1 296 ? -18.837 10.681 -8.391 1.00 89.81 296 TYR A C 1
ATOM 2280 O O . TYR A 1 296 ? -18.935 10.038 -9.435 1.00 89.81 296 TYR A O 1
ATOM 2288 N N . SER A 1 297 ? -19.073 10.132 -7.206 1.00 88.06 297 SER A N 1
ATOM 2289 C CA . SER A 1 297 ? -19.516 8.754 -7.034 1.00 88.06 297 SER A CA 1
ATOM 2290 C C . SER A 1 297 ? -20.506 8.648 -5.885 1.00 88.06 297 SER A C 1
ATOM 2292 O O . SER A 1 297 ? -20.420 9.393 -4.902 1.00 88.06 297 SER A O 1
ATOM 2294 N N . ASP A 1 298 ? -21.429 7.705 -6.043 1.00 92.88 298 ASP A N 1
ATOM 2295 C CA . ASP A 1 298 ? -22.376 7.299 -5.017 1.00 92.88 298 ASP A CA 1
ATOM 2296 C C . ASP A 1 298 ? -21.771 6.170 -4.181 1.00 92.88 298 ASP A C 1
ATOM 2298 O O . ASP A 1 298 ? -21.166 5.222 -4.697 1.00 92.88 298 ASP A O 1
ATOM 2302 N N . TYR A 1 299 ? -21.919 6.294 -2.869 1.00 94.44 299 TYR A N 1
ATOM 2303 C CA . TYR A 1 299 ? -21.371 5.366 -1.896 1.00 94.44 299 TYR A CA 1
ATOM 2304 C C . TYR A 1 299 ? -22.458 4.863 -0.967 1.00 94.44 299 TYR A C 1
ATOM 2306 O O . TYR A 1 299 ? -23.112 5.659 -0.293 1.00 94.44 299 TYR A O 1
ATOM 2314 N N . ASP A 1 300 ? -22.569 3.542 -0.872 1.00 94.38 300 ASP A N 1
ATOM 2315 C CA . ASP A 1 300 ? -23.364 2.865 0.142 1.00 94.38 300 ASP A CA 1
ATOM 2316 C C . ASP A 1 300 ? -22.460 2.452 1.299 1.00 94.38 300 ASP A C 1
ATOM 2318 O O . ASP A 1 300 ? -21.523 1.661 1.147 1.00 94.38 300 ASP A O 1
ATOM 2322 N N . ILE A 1 301 ? -22.744 3.021 2.466 1.00 95.06 301 ILE A N 1
ATOM 2323 C CA . ILE A 1 301 ? -21.998 2.824 3.702 1.00 95.06 301 ILE A CA 1
ATOM 2324 C C . ILE A 1 301 ? -22.823 1.919 4.606 1.00 95.06 301 ILE A C 1
ATOM 2326 O O . ILE A 1 301 ? -23.963 2.244 4.934 1.00 95.06 301 ILE A O 1
ATOM 2330 N N . GLN A 1 302 ? -22.226 0.822 5.057 1.00 94.94 302 GLN A N 1
ATOM 2331 C CA . GLN A 1 302 ? -22.812 -0.100 6.020 1.00 94.94 302 GLN A CA 1
ATOM 2332 C C . GLN A 1 302 ? -21.894 -0.253 7.233 1.00 94.94 302 GLN A C 1
ATOM 2334 O O . GLN A 1 302 ? -20.732 -0.629 7.101 1.00 94.94 302 GLN A O 1
ATOM 2339 N N . LEU A 1 303 ? -22.419 0.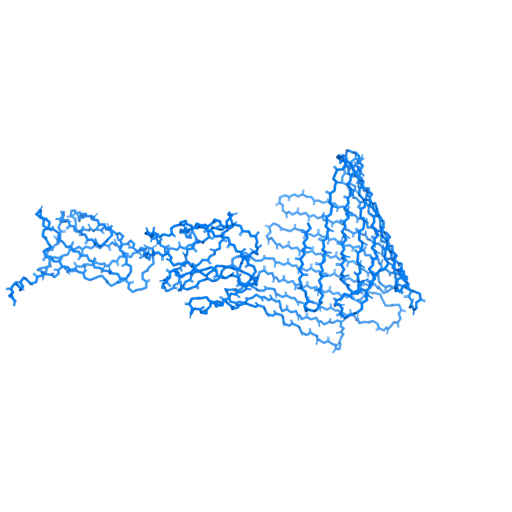005 8.426 1.00 93.94 303 LEU A N 1
ATOM 2340 C CA . LEU A 1 303 ? -21.710 -0.213 9.683 1.00 93.94 303 LEU A CA 1
ATOM 2341 C C . LEU A 1 303 ? -21.900 -1.651 10.164 1.00 93.94 303 LEU A C 1
ATOM 2343 O O . LEU A 1 303 ? -23.004 -2.200 10.116 1.00 93.94 303 LEU A O 1
ATOM 2347 N N . MET A 1 304 ? -20.812 -2.259 10.623 1.00 92.81 304 MET A N 1
ATOM 2348 C CA . MET A 1 304 ? -20.757 -3.651 11.059 1.00 92.81 304 MET A CA 1
ATOM 2349 C C . MET A 1 304 ? -19.798 -3.801 12.241 1.00 92.81 304 MET A C 1
ATOM 2351 O O . MET A 1 304 ? -18.858 -3.021 12.389 1.00 92.81 304 MET A O 1
ATOM 2355 N N . ASN A 1 305 ? -19.989 -4.845 13.047 1.00 88.88 305 ASN A N 1
ATOM 2356 C CA . ASN A 1 305 ? -18.994 -5.225 14.047 1.00 88.88 305 ASN A CA 1
ATOM 2357 C C . ASN A 1 305 ? -17.711 -5.718 13.371 1.00 88.88 305 ASN A C 1
ATOM 2359 O O . ASN A 1 305 ? -17.751 -6.382 12.331 1.00 88.88 305 ASN A O 1
ATOM 2363 N N . ASP A 1 306 ? -16.572 -5.384 13.969 1.00 85.56 306 ASP A N 1
ATOM 2364 C CA . ASP A 1 306 ? -15.275 -5.869 13.520 1.00 85.56 306 ASP A CA 1
ATOM 2365 C C . ASP A 1 306 ? -15.039 -7.277 14.070 1.00 85.56 306 ASP A C 1
ATOM 2367 O O . ASP A 1 306 ? -14.880 -7.457 15.273 1.00 85.56 306 ASP A O 1
ATOM 2371 N N . GLY A 1 307 ? -14.976 -8.283 13.194 1.00 79.44 307 GLY A N 1
ATOM 2372 C CA . GLY A 1 307 ? -14.699 -9.667 13.598 1.00 79.44 307 GLY A CA 1
ATOM 2373 C C . GLY A 1 307 ? -13.314 -9.875 14.225 1.00 79.44 307 GLY A C 1
ATOM 2374 O O . GLY A 1 307 ? -13.055 -10.939 14.781 1.00 79.44 307 GLY A O 1
ATOM 2375 N N . LYS A 1 308 ? -12.415 -8.883 14.136 1.00 78.69 308 LYS A N 1
ATOM 2376 C CA . LYS A 1 308 ? -11.114 -8.881 14.822 1.00 78.69 308 LYS A CA 1
ATOM 2377 C C . LYS A 1 308 ? -11.169 -8.218 16.204 1.00 78.69 308 LYS A C 1
ATOM 2379 O O . LYS A 1 308 ? -10.230 -8.378 16.983 1.00 78.69 308 LYS A O 1
ATOM 2384 N N . SER A 1 309 ? -12.233 -7.476 16.503 1.00 81.31 309 SER A N 1
ATOM 2385 C CA . SER A 1 309 ? -12.442 -6.824 17.793 1.00 81.31 309 SER A CA 1
ATOM 2386 C C . SER A 1 309 ? -13.106 -7.782 18.779 1.00 81.31 309 SER A C 1
ATOM 2388 O O . SER A 1 309 ? -13.969 -8.576 18.414 1.00 81.31 309 SER A O 1
ATOM 2390 N N . LYS A 1 310 ? -12.714 -7.692 20.054 1.00 81.25 310 LYS A N 1
ATOM 2391 C CA . LYS A 1 310 ? -13.441 -8.347 21.154 1.00 81.25 310 LYS A CA 1
ATOM 2392 C C . LYS A 1 310 ? -14.690 -7.567 21.560 1.00 81.25 310 LYS A C 1
ATOM 2394 O O . LYS A 1 310 ? -15.572 -8.129 22.199 1.00 81.25 310 LYS A O 1
ATOM 2399 N N . ASP A 1 311 ? -14.730 -6.278 21.237 1.00 82.12 311 ASP A N 1
ATOM 2400 C CA . ASP A 1 311 ? -15.843 -5.403 21.569 1.00 82.12 311 ASP A CA 1
ATOM 2401 C C . ASP A 1 311 ? -17.007 -5.650 20.611 1.00 82.12 311 ASP A C 1
ATOM 2403 O O . ASP A 1 311 ? -16.831 -5.682 19.391 1.00 82.12 311 ASP A O 1
ATOM 2407 N N . SER A 1 312 ? -18.199 -5.809 21.181 1.00 85.50 312 SER A N 1
ATOM 2408 C CA . SER A 1 312 ? -19.447 -5.918 20.437 1.00 85.50 312 SER A CA 1
ATOM 2409 C C . SER A 1 312 ? -20.158 -4.575 20.462 1.00 85.50 312 SER A C 1
ATOM 2411 O O . SER A 1 312 ? -20.217 -3.916 21.502 1.00 85.50 312 SER A O 1
ATOM 2413 N N . PHE A 1 313 ? -20.713 -4.164 19.328 1.00 87.94 313 PHE A N 1
ATOM 2414 C CA . PHE A 1 313 ? -21.512 -2.954 19.242 1.00 87.94 313 PHE A CA 1
ATOM 2415 C C . PHE A 1 313 ? -22.922 -3.270 18.763 1.00 87.94 313 PHE A C 1
ATOM 2417 O O . PHE A 1 313 ? -23.132 -4.082 17.856 1.00 87.94 313 PHE A O 1
ATOM 2424 N N . ASP A 1 314 ? -23.885 -2.588 19.371 1.00 87.88 314 ASP A N 1
ATOM 2425 C CA . ASP A 1 314 ? -25.250 -2.496 18.880 1.00 87.88 314 ASP A CA 1
ATOM 2426 C C . ASP A 1 314 ? -25.437 -1.167 18.144 1.00 87.88 314 ASP A C 1
ATOM 2428 O O . ASP A 1 314 ? -25.155 -0.091 18.675 1.00 87.88 314 ASP A O 1
ATOM 2432 N N . ILE A 1 315 ? -25.882 -1.253 16.892 1.00 88.81 315 ILE A N 1
ATOM 2433 C CA . ILE A 1 315 ? -26.079 -0.105 16.003 1.00 88.81 315 ILE A CA 1
ATOM 2434 C C . ILE A 1 315 ? -27.581 0.157 15.941 1.00 88.81 315 ILE A C 1
ATOM 2436 O O . ILE A 1 315 ? -28.293 -0.520 15.193 1.00 88.81 315 ILE A O 1
ATOM 2440 N N . ILE A 1 316 ? -28.038 1.132 16.723 1.00 85.94 316 ILE A N 1
ATOM 2441 C CA . ILE A 1 316 ? -29.461 1.444 16.937 1.00 85.94 316 ILE A CA 1
ATOM 2442 C C . ILE A 1 316 ? -30.034 2.178 15.741 1.00 85.94 316 ILE A C 1
ATOM 2444 O O . ILE A 1 316 ? -31.125 1.872 15.266 1.00 85.94 316 ILE A O 1
ATOM 2448 N N . SER A 1 317 ? -29.281 3.153 15.240 1.00 87.50 317 SER A N 1
ATOM 2449 C CA . SER A 1 317 ? -29.665 3.953 14.088 1.00 87.50 317 SER A CA 1
ATOM 2450 C C . SER A 1 317 ? -28.446 4.261 13.230 1.00 87.50 317 SER A C 1
ATOM 2452 O O . SER A 1 317 ? -27.306 4.262 13.696 1.00 87.50 317 SER A O 1
ATOM 2454 N N . GLY A 1 318 ? -28.682 4.472 11.935 1.00 86.56 318 GLY A N 1
ATOM 2455 C CA . GLY A 1 318 ? -27.588 4.682 10.996 1.00 86.56 318 GLY A CA 1
ATOM 2456 C C . GLY A 1 318 ? -26.740 3.422 10.798 1.00 86.56 318 GLY A C 1
ATOM 2457 O O . GLY A 1 318 ? -25.512 3.467 10.832 1.00 86.56 318 GLY A O 1
ATOM 2458 N N . ARG A 1 319 ? -27.366 2.268 10.552 1.00 91.81 319 ARG A N 1
ATOM 2459 C CA . ARG A 1 319 ? -26.608 1.107 10.059 1.00 91.81 319 ARG A CA 1
ATOM 2460 C C . ARG A 1 319 ? -26.188 1.293 8.606 1.00 91.81 319 ARG A C 1
ATOM 2462 O O . ARG A 1 319 ? -25.040 1.022 8.280 1.00 91.81 319 ARG A O 1
ATOM 2469 N N . ASN A 1 320 ? -27.100 1.787 7.771 1.00 92.81 320 ASN A N 1
ATOM 2470 C CA . ASN A 1 320 ? -26.874 2.008 6.347 1.00 92.81 320 ASN A CA 1
ATOM 2471 C C . ASN A 1 320 ? -27.079 3.487 6.008 1.00 92.81 320 ASN A C 1
ATOM 2473 O O . ASN A 1 320 ? -28.026 4.101 6.504 1.00 92.81 320 ASN A O 1
ATOM 2477 N N . LYS A 1 321 ? -26.231 4.043 5.142 1.00 91.69 321 LYS A N 1
ATOM 2478 C CA . LYS A 1 321 ? -26.381 5.397 4.601 1.00 91.69 321 LYS A CA 1
ATOM 2479 C C . LYS A 1 321 ? -25.810 5.462 3.191 1.00 91.69 321 LYS A C 1
ATOM 2481 O O . LYS A 1 321 ? -24.697 4.996 2.970 1.00 91.69 321 LYS A O 1
ATOM 2486 N N . SER A 1 322 ? -26.544 6.088 2.282 1.00 93.44 322 SER A N 1
ATOM 2487 C CA . SER A 1 322 ? -26.067 6.380 0.931 1.00 93.44 322 SER A CA 1
ATOM 2488 C C . SER A 1 322 ? -25.650 7.845 0.837 1.00 93.44 322 SER A C 1
ATOM 2490 O O . SER A 1 322 ? -26.285 8.717 1.439 1.00 93.44 322 SER A O 1
ATOM 2492 N N . VAL A 1 323 ? -24.568 8.127 0.116 1.00 93.56 323 VAL A N 1
ATOM 2493 C CA . VAL A 1 323 ? -24.077 9.493 -0.082 1.00 93.56 323 VAL A CA 1
ATOM 2494 C C . VAL A 1 323 ? -23.425 9.673 -1.445 1.00 93.56 323 VAL A C 1
ATOM 2496 O O . VAL A 1 323 ? -22.622 8.849 -1.871 1.00 93.56 323 VAL A O 1
ATOM 2499 N N . THR A 1 324 ? -23.724 10.795 -2.092 1.00 93.81 324 THR A N 1
ATOM 2500 C CA . THR A 1 324 ? -23.037 11.254 -3.303 1.00 93.81 324 THR A CA 1
ATOM 2501 C C . THR A 1 324 ? -21.961 12.256 -2.916 1.00 93.81 324 THR A C 1
ATOM 2503 O O . THR A 1 324 ? -22.254 13.275 -2.283 1.00 93.81 324 THR A O 1
ATOM 2506 N N . LEU A 1 325 ? -20.711 11.994 -3.292 1.00 91.75 325 LEU A N 1
ATOM 2507 C CA . LEU A 1 325 ? -19.597 12.894 -2.987 1.00 91.75 325 LEU A CA 1
ATOM 2508 C C . LEU A 1 325 ? -19.203 13.734 -4.200 1.00 91.75 325 LEU A C 1
ATOM 2510 O O . LEU A 1 325 ? -19.100 13.233 -5.314 1.00 91.75 325 LEU A O 1
ATOM 2514 N N . TYR A 1 326 ? -18.915 15.012 -3.964 1.00 91.06 326 TYR A N 1
ATOM 2515 C CA . TYR A 1 326 ? -18.328 15.946 -4.930 1.00 91.06 326 TYR A CA 1
ATOM 2516 C C . TYR A 1 326 ? -16.927 16.357 -4.463 1.00 91.06 326 TYR A C 1
ATOM 2518 O O . TYR A 1 326 ? -16.619 16.205 -3.279 1.00 91.06 326 TYR A O 1
ATOM 2526 N N . PRO A 1 327 ? -16.055 16.896 -5.333 1.00 90.00 327 PRO A N 1
ATOM 2527 C CA . PRO A 1 327 ? -14.756 17.391 -4.891 1.00 90.00 327 PRO A CA 1
ATOM 2528 C C . PRO A 1 327 ? -14.903 18.454 -3.799 1.00 90.00 327 PRO A C 1
ATOM 2530 O O . PRO A 1 327 ? -15.726 19.357 -3.910 1.00 90.00 327 PRO A O 1
ATOM 2533 N N . GLY A 1 328 ? -14.110 18.332 -2.739 1.00 86.31 328 GLY A N 1
ATOM 2534 C CA . GLY A 1 328 ? -14.169 19.185 -1.552 1.00 86.31 328 GLY A CA 1
ATOM 2535 C C . GLY A 1 328 ? -15.288 18.830 -0.569 1.00 86.31 328 GLY A C 1
ATOM 2536 O O . GLY A 1 328 ? -15.279 19.332 0.550 1.00 86.31 328 GLY A O 1
ATOM 2537 N N . ASN A 1 329 ? -16.228 17.955 -0.940 1.00 91.00 329 ASN A N 1
ATOM 2538 C CA . ASN A 1 329 ? -17.320 17.550 -0.062 1.00 91.00 329 ASN A CA 1
ATOM 2539 C C . ASN A 1 329 ? -16.840 16.503 0.954 1.00 91.00 329 ASN A C 1
ATOM 2541 O O . ASN A 1 329 ? -16.288 15.459 0.588 1.00 91.00 329 ASN A O 1
ATOM 2545 N N . ILE A 1 330 ? -17.082 16.785 2.233 1.00 93.56 330 ILE A N 1
ATOM 2546 C CA . ILE A 1 330 ? -16.895 15.849 3.337 1.00 93.56 330 ILE A CA 1
ATOM 2547 C C . ILE A 1 330 ? -18.257 15.623 3.982 1.00 93.56 330 ILE A C 1
ATOM 2549 O O . ILE A 1 330 ? -18.735 16.463 4.752 1.00 93.56 330 ILE A O 1
ATOM 2553 N N . ALA A 1 331 ? -18.872 14.479 3.693 1.00 93.00 331 ALA A N 1
ATOM 2554 C CA . ALA A 1 331 ? -20.166 14.170 4.270 1.00 93.00 331 ALA A CA 1
ATOM 2555 C C . ALA A 1 331 ? -20.020 13.740 5.728 1.00 93.00 331 ALA A C 1
ATOM 2557 O O . ALA A 1 331 ? -19.172 12.918 6.082 1.00 93.00 331 ALA A O 1
ATOM 2558 N N . PHE A 1 332 ? -20.879 14.285 6.578 1.00 92.88 332 PHE A N 1
ATOM 2559 C CA . PHE A 1 332 ? -20.891 13.960 7.991 1.00 92.88 332 PHE A CA 1
ATOM 2560 C C . PHE A 1 332 ? -21.899 12.843 8.291 1.00 92.88 332 PHE A C 1
ATOM 2562 O O . PHE A 1 332 ? -23.033 12.829 7.790 1.00 92.88 332 PHE A O 1
ATOM 2569 N N . TYR A 1 333 ? -21.481 11.868 9.093 1.00 92.19 333 TYR A N 1
ATOM 2570 C CA . TYR A 1 333 ? -22.316 10.759 9.515 1.00 92.19 333 TYR A CA 1
ATOM 2571 C C . TYR A 1 333 ? -22.175 10.483 11.005 1.00 92.19 333 TYR A C 1
ATOM 2573 O O . TYR A 1 333 ? -21.095 10.159 11.481 1.00 92.19 333 TYR A O 1
ATOM 2581 N N . GLN A 1 334 ? -23.290 10.562 11.722 1.00 93.38 334 GLN A N 1
ATOM 2582 C CA . GLN A 1 334 ? -23.355 10.339 13.159 1.00 93.38 334 GLN A CA 1
ATOM 2583 C C . GLN A 1 334 ? -24.348 9.208 13.462 1.00 93.38 334 GLN A C 1
ATOM 2585 O O . GLN A 1 334 ? -25.532 9.474 13.665 1.00 93.38 334 GLN A O 1
ATOM 2590 N N . PRO A 1 335 ? -23.907 7.941 13.397 1.00 92.94 335 PRO A N 1
ATOM 2591 C CA . PRO A 1 335 ? -24.719 6.804 13.824 1.00 92.94 335 PRO A CA 1
ATOM 2592 C C . PRO A 1 335 ? -24.904 6.780 15.348 1.00 92.94 335 PRO A C 1
ATOM 2594 O O . PRO A 1 335 ? -24.032 7.221 16.098 1.00 92.94 335 PRO A O 1
ATOM 2597 N N . GLU A 1 336 ? -26.006 6.193 15.819 1.00 90.69 336 GLU A N 1
ATOM 2598 C CA . GLU A 1 336 ? -26.187 5.893 17.242 1.00 90.69 336 GLU A CA 1
ATOM 2599 C C . GLU A 1 336 ? -25.713 4.465 17.523 1.00 90.69 336 GLU A C 1
ATOM 2601 O O . GLU A 1 336 ? -26.334 3.486 17.099 1.00 90.69 336 GLU A O 1
ATOM 2606 N N . VAL A 1 337 ? -24.595 4.354 18.240 1.00 90.12 337 VAL A N 1
ATOM 2607 C CA . VAL A 1 337 ? -23.936 3.079 18.540 1.00 90.12 337 VAL A CA 1
ATOM 2608 C C . VAL A 1 337 ? -23.803 2.913 20.049 1.00 90.12 337 VAL A C 1
ATOM 2610 O O . VAL A 1 337 ? -23.442 3.865 20.743 1.00 90.12 337 VAL A O 1
ATOM 2613 N N . ARG A 1 338 ? -24.088 1.715 20.569 1.00 88.06 338 ARG A N 1
ATOM 2614 C CA . ARG A 1 338 ? -23.853 1.298 21.963 1.00 88.06 338 ARG A CA 1
ATOM 2615 C C . ARG A 1 338 ? -22.765 0.237 22.002 1.00 88.06 338 ARG A C 1
ATOM 2617 O O . ARG A 1 338 ? -22.820 -0.724 21.244 1.00 88.06 338 ARG A O 1
ATOM 2624 N N . GLN A 1 339 ? -21.790 0.406 22.889 1.00 87.69 339 GLN A N 1
ATOM 2625 C CA . GLN A 1 339 ? -20.777 -0.617 23.136 1.00 87.69 339 GLN A CA 1
ATOM 2626 C C . GLN A 1 339 ? -21.317 -1.588 24.178 1.00 87.69 339 GLN A C 1
ATOM 2628 O O . GLN A 1 339 ? -21.641 -1.173 25.289 1.00 87.69 339 GLN A O 1
ATOM 2633 N N . LEU A 1 340 ? -21.417 -2.859 23.809 1.00 88.75 340 LEU A N 1
ATOM 2634 C CA . LEU A 1 340 ? -21.953 -3.920 24.643 1.00 88.75 340 LEU A CA 1
ATOM 2635 C C . LEU A 1 340 ? -20.828 -4.724 25.294 1.00 88.75 340 LEU A C 1
ATOM 2637 O O . LEU A 1 340 ? -19.834 -5.068 24.652 1.00 88.75 340 LEU A O 1
ATOM 2641 N N . VAL A 1 341 ? -21.030 -5.068 26.561 1.00 89.25 341 VAL A N 1
ATOM 2642 C CA . VAL A 1 341 ? -20.239 -6.060 27.290 1.00 89.25 341 VAL A CA 1
ATOM 2643 C C . VAL A 1 341 ? -21.195 -7.093 27.867 1.00 89.25 341 VAL A C 1
ATOM 2645 O O . VAL A 1 341 ? -22.148 -6.739 28.561 1.00 89.25 341 VAL A O 1
ATOM 2648 N N . THR A 1 342 ? -20.924 -8.370 27.618 1.00 90.50 342 THR A N 1
ATOM 2649 C CA . THR A 1 342 ? -21.654 -9.467 28.250 1.00 90.50 342 THR A CA 1
ATOM 2650 C C . THR A 1 342 ? -21.169 -9.625 29.689 1.00 90.50 342 THR A C 1
ATOM 2652 O O . THR A 1 342 ? -20.027 -10.013 29.942 1.00 90.50 342 THR A O 1
ATOM 2655 N N . VAL A 1 343 ? -22.019 -9.315 30.661 1.00 91.75 343 VAL A N 1
ATOM 2656 C CA . VAL A 1 343 ? -21.690 -9.453 32.082 1.00 91.75 343 VAL A CA 1
ATOM 2657 C C . VAL A 1 343 ? -22.234 -10.760 32.634 1.00 91.75 343 VAL A C 1
ATOM 2659 O O . VAL A 1 343 ? -23.334 -11.186 32.282 1.00 91.75 343 VAL A O 1
ATOM 2662 N N . PHE A 1 344 ? -21.467 -11.370 33.530 1.00 92.56 344 PHE A N 1
ATOM 2663 C CA . PHE A 1 344 ? -21.843 -12.567 34.271 1.00 92.56 344 PHE A CA 1
ATOM 2664 C C . PHE A 1 344 ? -21.616 -12.315 35.757 1.00 92.56 344 PHE A C 1
ATOM 2666 O O . PHE A 1 344 ? -20.581 -11.768 36.134 1.00 92.56 344 PHE A O 1
ATOM 2673 N N . GLY A 1 345 ? -22.547 -12.706 36.616 1.00 93.12 345 GLY A N 1
ATOM 2674 C CA . GLY A 1 345 ? -22.404 -12.475 38.052 1.00 93.12 345 GLY A CA 1
ATOM 2675 C C . GLY A 1 345 ? -23.452 -13.199 38.871 1.00 93.12 345 GLY A C 1
ATOM 2676 O O . GLY A 1 345 ? -24.304 -13.889 38.320 1.00 93.12 345 GLY A O 1
ATOM 2677 N N . ARG A 1 346 ? -23.399 -13.015 40.191 1.00 93.19 346 ARG A N 1
ATOM 2678 C CA . ARG A 1 346 ? -24.409 -13.497 41.143 1.00 93.19 346 ARG A CA 1
ATOM 2679 C C . ARG A 1 346 ? -25.101 -12.331 41.810 1.00 93.19 346 ARG A C 1
ATOM 2681 O O . ARG A 1 346 ? -24.429 -11.440 42.320 1.00 93.19 346 ARG A O 1
ATOM 2688 N N . LEU A 1 347 ? -26.426 -12.342 41.838 1.00 90.56 347 LEU A N 1
ATOM 2689 C CA . LEU A 1 347 ? -27.192 -11.284 42.481 1.00 90.56 347 LEU A CA 1
ATOM 2690 C C . LEU A 1 347 ? -27.530 -11.666 43.926 1.00 90.56 347 LEU A C 1
ATOM 2692 O O . LEU A 1 347 ? -28.028 -12.764 44.183 1.00 90.56 347 LEU A O 1
ATOM 2696 N N . LYS A 1 348 ? -27.300 -10.747 44.867 1.00 90.12 348 LYS A N 1
ATOM 2697 C CA . LYS A 1 348 ? -27.672 -10.914 46.277 1.00 90.12 348 LYS A CA 1
ATOM 2698 C C . LYS A 1 348 ? -28.494 -9.749 46.812 1.00 90.12 348 LYS A C 1
ATOM 2700 O O . LYS A 1 348 ? -28.354 -8.608 46.369 1.00 90.12 348 LYS A O 1
ATOM 2705 N N . SER A 1 349 ? -29.348 -10.050 47.781 1.00 84.50 349 SER A N 1
ATOM 2706 C CA . SER A 1 349 ? -30.078 -9.057 48.560 1.00 84.50 349 SER A CA 1
ATOM 2707 C C . SER A 1 349 ? -29.122 -8.310 49.507 1.00 84.50 349 SER A C 1
ATOM 2709 O O . SER A 1 349 ? -28.027 -8.807 49.796 1.00 84.50 349 SER A O 1
ATOM 2711 N N . PRO A 1 350 ? -29.523 -7.148 50.055 1.00 82.06 350 PRO A N 1
ATOM 2712 C CA . PRO A 1 350 ? -28.753 -6.451 51.092 1.00 82.06 350 PRO A CA 1
ATOM 2713 C C . PRO A 1 350 ? -28.448 -7.317 52.321 1.00 82.06 350 PRO A C 1
ATOM 2715 O O . PRO A 1 350 ? -27.456 -7.090 53.006 1.00 82.06 350 PRO A O 1
ATOM 2718 N N . ASN A 1 351 ? -29.277 -8.335 52.569 1.00 82.00 351 ASN A N 1
ATOM 2719 C CA . ASN A 1 351 ? -29.143 -9.264 53.689 1.00 82.00 351 ASN A CA 1
ATOM 2720 C C . ASN A 1 351 ? -28.177 -10.426 53.383 1.00 82.00 351 ASN A C 1
ATOM 2722 O O . ASN A 1 351 ? -27.968 -11.286 54.232 1.00 82.00 351 ASN A O 1
ATOM 2726 N N . GLY A 1 352 ? -27.594 -10.468 52.178 1.00 83.25 352 GLY A N 1
ATOM 2727 C CA . GLY A 1 352 ? -26.641 -11.493 51.750 1.00 83.25 352 GLY A CA 1
ATOM 2728 C C . GLY A 1 352 ? -27.270 -12.745 51.131 1.00 83.25 352 GLY A C 1
ATOM 2729 O O . GLY A 1 352 ? -26.538 -13.649 50.734 1.00 83.25 352 GLY A O 1
ATOM 2730 N N . GLU A 1 353 ? -28.596 -12.810 51.002 1.00 87.75 353 GLU A N 1
ATOM 2731 C CA . GLU A 1 353 ? -29.277 -13.942 50.365 1.00 87.75 353 GLU A CA 1
ATOM 2732 C C . GLU A 1 353 ? -29.198 -13.852 48.839 1.00 87.75 353 GLU A C 1
ATOM 2734 O O . GLU A 1 353 ? -29.421 -12.791 48.258 1.00 87.75 353 GLU A O 1
ATOM 2739 N N . LEU A 1 354 ? -28.918 -14.974 48.174 1.00 89.00 354 LEU A N 1
ATOM 2740 C CA . LEU A 1 354 ? -28.873 -15.038 46.713 1.00 89.00 354 LEU A CA 1
ATOM 2741 C C . LEU A 1 354 ? -30.282 -14.914 46.121 1.00 89.00 354 LEU A C 1
ATOM 2743 O O . LEU A 1 354 ? -31.193 -15.659 46.487 1.00 89.00 354 LEU A O 1
ATOM 2747 N N . LEU A 1 355 ? -30.444 -13.996 45.169 1.00 87.75 355 LEU A N 1
ATOM 2748 C CA . LEU A 1 355 ? -31.712 -13.726 44.496 1.00 87.75 355 LEU A CA 1
ATOM 2749 C C . LEU A 1 355 ? -31.886 -14.691 43.317 1.00 87.75 355 LEU A C 1
ATOM 2751 O O . LEU A 1 355 ? -31.365 -14.462 42.226 1.00 87.75 355 LEU A O 1
ATOM 2755 N N . LYS A 1 356 ? -32.613 -15.787 43.547 1.00 91.50 356 LYS A N 1
ATOM 2756 C CA . LYS A 1 356 ? -32.842 -16.879 42.583 1.00 91.50 356 LYS A CA 1
ATOM 2757 C C . LYS A 1 356 ? -34.095 -16.648 41.744 1.00 91.50 356 LYS A C 1
ATOM 2759 O O . LYS A 1 356 ? -35.088 -16.148 42.268 1.00 91.50 356 LYS A O 1
ATOM 2764 N N . TYR A 1 357 ? -34.065 -17.060 40.474 1.00 90.25 357 TYR A N 1
ATOM 2765 C CA . TYR A 1 357 ? -35.187 -16.935 39.524 1.00 90.25 357 TYR A CA 1
ATOM 2766 C C . TYR A 1 357 ? -35.772 -15.520 39.393 1.00 90.25 357 TYR A C 1
ATOM 2768 O O . TYR A 1 357 ? -36.905 -15.339 38.940 1.00 90.25 357 TYR A O 1
ATOM 2776 N N . ALA A 1 358 ? -34.995 -14.509 39.771 1.00 87.62 358 ALA A N 1
ATOM 2777 C CA . ALA A 1 358 ? -35.425 -13.130 39.811 1.00 87.62 358 ALA A CA 1
ATOM 2778 C C . ALA A 1 358 ? -35.312 -12.508 38.418 1.00 87.62 358 ALA A C 1
ATOM 2780 O O . ALA A 1 358 ? -34.331 -12.724 37.702 1.00 87.62 358 ALA A O 1
ATOM 2781 N N . SER A 1 359 ? -36.324 -11.736 38.021 1.00 90.31 359 SER A N 1
ATOM 2782 C CA . SER A 1 359 ? -36.312 -11.037 36.739 1.00 90.31 359 SER A CA 1
ATOM 2783 C C . SER A 1 359 ? -35.453 -9.787 36.850 1.00 90.31 359 SER A C 1
ATOM 2785 O O . SER A 1 359 ? -35.760 -8.894 37.634 1.00 90.31 359 SER A O 1
ATOM 2787 N N . ILE A 1 360 ? -34.413 -9.691 36.029 1.00 90.56 360 ILE A N 1
ATOM 2788 C CA . ILE A 1 360 ? -33.558 -8.507 35.945 1.00 90.56 360 ILE A CA 1
ATOM 2789 C C . ILE A 1 360 ? -33.671 -7.863 34.567 1.00 90.56 360 ILE A C 1
ATOM 2791 O O . ILE A 1 360 ? -33.942 -8.520 33.557 1.00 90.56 360 ILE A O 1
ATOM 2795 N N . ARG A 1 361 ? -33.485 -6.549 34.527 1.00 90.75 361 ARG A N 1
ATOM 2796 C CA . ARG A 1 361 ? -33.534 -5.735 33.317 1.00 90.75 361 ARG A CA 1
ATOM 2797 C C . ARG A 1 361 ? -32.411 -4.713 33.343 1.00 90.75 361 ARG A C 1
ATOM 2799 O O . ARG A 1 361 ? -32.092 -4.180 34.395 1.00 90.75 361 ARG A O 1
ATOM 2806 N N . ASN A 1 362 ? -31.890 -4.375 32.176 1.00 87.25 362 ASN A N 1
ATOM 2807 C CA . ASN A 1 362 ? -31.196 -3.112 31.955 1.00 87.25 362 ASN A CA 1
ATOM 2808 C C . ASN A 1 362 ? -31.870 -2.356 30.803 1.00 87.25 362 ASN A C 1
ATOM 2810 O O . ASN A 1 362 ? -32.932 -2.734 30.304 1.00 87.25 362 ASN A O 1
ATOM 2814 N N . HIS A 1 363 ? -31.252 -1.278 30.351 1.00 81.19 363 HIS A N 1
ATOM 2815 C CA . HIS A 1 363 ? -31.759 -0.474 29.243 1.00 81.19 363 HIS A CA 1
ATOM 2816 C C . HIS A 1 363 ? -31.657 -1.147 27.858 1.00 81.19 363 HIS A C 1
ATOM 2818 O O . HIS A 1 363 ? -32.144 -0.563 26.892 1.00 81.19 363 HIS A O 1
ATOM 2824 N N . ILE A 1 364 ? -31.060 -2.342 27.734 1.00 81.50 364 ILE A N 1
ATOM 2825 C CA . ILE A 1 364 ? -30.932 -3.095 26.467 1.00 81.50 364 ILE A CA 1
ATOM 2826 C C . ILE A 1 364 ? -31.833 -4.334 26.438 1.00 81.50 364 ILE A C 1
ATOM 2828 O O . ILE A 1 364 ? -32.383 -4.673 25.393 1.00 81.50 364 ILE A O 1
ATOM 2832 N N . GLY A 1 365 ? -32.011 -5.020 27.565 1.00 85.00 365 GLY A N 1
ATOM 2833 C CA . GLY A 1 365 ? -32.659 -6.324 27.598 1.00 85.00 365 GLY A CA 1
ATOM 2834 C C . GLY A 1 365 ? -33.092 -6.780 28.988 1.00 85.00 365 GLY A C 1
ATOM 2835 O O . GLY A 1 365 ? -32.948 -6.084 29.994 1.00 85.00 365 GLY A O 1
ATOM 2836 N N . ARG A 1 366 ? -33.680 -7.978 29.027 1.00 90.50 366 ARG A N 1
ATOM 2837 C CA . ARG A 1 366 ? -34.174 -8.638 30.242 1.00 90.50 366 ARG A CA 1
ATOM 2838 C C . ARG A 1 366 ? -33.629 -10.058 30.302 1.00 90.50 366 ARG A C 1
ATOM 2840 O O . ARG A 1 366 ? -33.540 -10.719 29.273 1.00 90.50 366 ARG A O 1
ATOM 2847 N N . THR A 1 367 ? -33.320 -10.532 31.500 1.00 91.31 367 THR A N 1
ATOM 2848 C CA . THR A 1 367 ? -32.950 -11.929 31.754 1.00 91.31 367 THR A CA 1
ATOM 2849 C C . THR A 1 367 ? -33.477 -12.365 33.125 1.00 91.31 367 THR A C 1
ATOM 2851 O O . THR A 1 367 ? -34.093 -11.571 33.843 1.00 91.31 367 THR A O 1
ATOM 2854 N N . LYS A 1 368 ? -33.284 -13.632 33.487 1.00 91.94 368 LYS A N 1
ATOM 2855 C CA . LYS A 1 368 ? -33.611 -14.158 34.818 1.00 91.94 368 LYS A CA 1
ATOM 2856 C C . LYS A 1 368 ? -32.374 -14.771 35.454 1.00 91.94 368 LYS A C 1
ATOM 2858 O O . LYS A 1 368 ? -31.583 -15.395 34.751 1.00 91.94 368 LYS A O 1
ATOM 2863 N N . THR A 1 369 ? -32.233 -14.609 36.767 1.00 91.88 369 THR A N 1
ATOM 2864 C CA . THR A 1 369 ? -31.216 -15.353 37.513 1.00 91.88 369 THR A CA 1
ATOM 2865 C C . THR A 1 369 ? -31.572 -16.839 37.574 1.00 91.88 369 THR A C 1
ATOM 2867 O O . THR A 1 369 ? -32.743 -17.215 37.492 1.00 91.88 369 THR A O 1
ATOM 2870 N N . ASP A 1 370 ? -30.572 -17.701 37.704 1.00 93.06 370 ASP A N 1
ATOM 2871 C CA . ASP A 1 370 ? -30.764 -19.147 37.788 1.00 93.06 370 ASP A CA 1
ATOM 2872 C C . ASP A 1 370 ? -30.994 -19.638 39.240 1.00 93.06 370 ASP A C 1
ATOM 2874 O O . ASP A 1 370 ? -31.278 -18.862 40.161 1.00 93.06 370 ASP A O 1
ATOM 2878 N N . GLN A 1 371 ? -30.867 -20.952 39.458 1.00 92.88 371 GLN A N 1
ATOM 2879 C CA . GLN A 1 371 ? -30.990 -21.601 40.771 1.00 92.88 371 GLN A CA 1
ATOM 2880 C C . GLN A 1 371 ? -29.896 -21.211 41.786 1.00 92.88 371 GLN A C 1
ATOM 2882 O O . GLN A 1 371 ? -30.084 -21.378 42.998 1.00 92.88 371 GLN A O 1
ATOM 2887 N N . ASN A 1 372 ? -28.768 -20.692 41.302 1.00 91.88 372 ASN A N 1
ATOM 2888 C CA . ASN A 1 372 ? -27.629 -20.215 42.080 1.00 91.88 372 ASN A CA 1
ATOM 2889 C C . ASN A 1 372 ? -27.630 -18.682 42.223 1.00 91.88 372 ASN A C 1
ATOM 2891 O O . ASN A 1 372 ? -26.740 -18.127 42.866 1.00 91.88 372 ASN A O 1
ATOM 2895 N N . GLY A 1 373 ? -28.627 -17.994 41.657 1.00 89.62 373 GLY A N 1
ATOM 2896 C CA . GLY A 1 373 ? -28.660 -16.534 41.592 1.00 89.62 373 GLY A CA 1
ATOM 2897 C C . GLY A 1 373 ? -27.710 -15.957 40.537 1.00 89.62 373 GLY A C 1
ATOM 2898 O O . GLY A 1 373 ? -27.435 -14.758 40.570 1.00 89.62 373 GLY A O 1
ATOM 2899 N N . GLU A 1 374 ? -27.195 -16.786 39.626 1.00 94.06 374 GLU A N 1
ATOM 2900 C CA . GLU A 1 374 ? -26.302 -16.389 38.539 1.00 94.06 374 GLU A CA 1
ATOM 2901 C C . GLU A 1 374 ? -27.089 -15.776 37.381 1.00 94.06 374 GLU A C 1
ATOM 2903 O O . GLU A 1 374 ? -28.197 -16.213 37.074 1.00 94.06 374 GLU A O 1
ATOM 2908 N N . PHE A 1 375 ? -26.526 -14.765 36.722 1.00 92.75 375 PHE A N 1
ATOM 2909 C CA . PHE A 1 375 ? -27.110 -14.140 35.538 1.00 92.75 375 PHE A CA 1
ATOM 2910 C C . PHE A 1 375 ? -26.072 -13.909 34.442 1.00 92.75 375 PHE A C 1
ATOM 2912 O O . PHE A 1 375 ? -24.879 -13.781 34.713 1.00 92.75 375 PHE A O 1
ATOM 2919 N N . SER A 1 376 ? -26.561 -13.813 33.204 1.00 93.06 376 SER A N 1
ATOM 2920 C CA . SER A 1 376 ? -25.807 -13.373 32.032 1.00 93.06 376 SER A CA 1
ATOM 2921 C C . SER A 1 376 ? -26.652 -12.402 31.213 1.00 93.06 376 SER A C 1
ATOM 2923 O O . SER A 1 376 ? -27.816 -12.698 30.924 1.00 93.06 376 SER A O 1
ATOM 2925 N N . MET A 1 377 ? -26.092 -11.242 30.869 1.00 91.50 377 MET A N 1
ATOM 2926 C CA . MET A 1 377 ? -26.764 -10.248 30.027 1.00 91.50 377 MET A CA 1
ATOM 2927 C C . MET A 1 377 ? -25.783 -9.283 29.361 1.00 91.50 377 MET A C 1
ATOM 2929 O O . MET A 1 377 ? -24.722 -9.002 29.909 1.00 91.50 377 MET A O 1
ATOM 2933 N N . ASP A 1 378 ? -26.168 -8.721 28.217 1.00 90.50 378 ASP A N 1
ATOM 2934 C CA . ASP A 1 378 ? -25.414 -7.649 27.564 1.00 90.50 378 ASP A CA 1
ATOM 2935 C C . ASP A 1 378 ? -25.764 -6.289 28.171 1.00 90.50 378 ASP A C 1
ATOM 2937 O O . ASP A 1 378 ? -26.939 -5.941 28.319 1.00 90.50 378 ASP A O 1
ATOM 2941 N N . VAL A 1 379 ? -24.740 -5.510 28.518 1.00 89.31 379 VAL A N 1
ATOM 2942 C CA . VAL A 1 379 ? -24.857 -4.198 29.164 1.00 89.31 379 VAL A CA 1
ATOM 2943 C C . VAL A 1 379 ? -24.085 -3.151 28.369 1.00 89.31 379 VAL A C 1
ATOM 2945 O O . VAL A 1 379 ? -22.981 -3.412 27.897 1.00 89.31 379 VAL A O 1
ATOM 2948 N N . ASP A 1 380 ? -24.656 -1.954 28.221 1.00 88.31 380 ASP A N 1
ATOM 2949 C CA . ASP A 1 380 ? -23.946 -0.818 27.628 1.00 88.31 380 ASP A CA 1
ATOM 2950 C C . ASP A 1 380 ? -22.949 -0.293 28.639 1.00 88.31 380 ASP A C 1
ATOM 2952 O O . ASP A 1 380 ? -23.310 0.064 29.763 1.00 88.31 380 ASP A O 1
ATOM 2956 N N . VAL A 1 381 ? -21.711 -0.156 28.196 1.00 85.31 381 VAL A N 1
ATOM 2957 C CA . VAL A 1 381 ? -20.628 0.401 29.003 1.00 85.31 381 VAL A CA 1
ATOM 2958 C C . VAL A 1 381 ? -20.957 1.816 29.504 1.00 85.31 381 VAL A C 1
ATOM 2960 O O . VAL A 1 381 ? -20.478 2.219 30.562 1.00 85.31 381 VAL A O 1
ATOM 2963 N N . ARG A 1 382 ? -21.784 2.588 28.783 1.00 82.12 382 ARG A N 1
ATOM 2964 C CA . ARG A 1 382 ? -22.178 3.950 29.190 1.00 82.12 382 ARG A CA 1
ATOM 2965 C C . ARG A 1 382 ? -23.202 3.994 30.322 1.00 82.12 382 ARG A C 1
ATOM 2967 O O . ARG A 1 382 ? -23.217 4.980 31.053 1.00 82.12 382 ARG A O 1
ATOM 2974 N N . TYR A 1 383 ? -24.032 2.963 30.458 1.00 86.69 383 TYR A N 1
ATOM 2975 C CA . TYR A 1 383 ? -25.106 2.893 31.451 1.00 86.69 383 TYR A CA 1
ATOM 2976 C C . TYR A 1 383 ? -25.092 1.514 32.126 1.00 86.69 383 TYR A C 1
ATOM 2978 O O . TYR A 1 383 ? -25.953 0.678 31.840 1.00 86.69 383 TYR A O 1
ATOM 2986 N N . PRO A 1 384 ? -24.100 1.238 32.992 1.00 88.50 384 PRO A N 1
ATOM 2987 C CA . PRO A 1 384 ? -23.867 -0.092 33.533 1.00 88.50 384 PRO A CA 1
ATOM 2988 C C . PRO A 1 384 ? -24.777 -0.401 34.733 1.00 88.50 384 PRO A C 1
ATOM 2990 O O . PRO A 1 384 ? -24.297 -0.770 35.797 1.00 88.50 384 PRO A O 1
ATOM 2993 N N . VAL A 1 385 ? -26.092 -0.236 34.582 1.00 88.62 385 VAL A N 1
ATOM 2994 C CA . VAL A 1 385 ? -27.067 -0.409 35.672 1.00 88.62 385 VAL A CA 1
ATOM 2995 C C . VAL A 1 385 ? -27.988 -1.584 35.376 1.00 88.62 385 VAL A C 1
ATOM 2997 O O . VAL A 1 385 ? -28.488 -1.730 34.257 1.00 88.62 385 VAL A O 1
ATOM 3000 N N . ILE A 1 386 ? -28.236 -2.407 36.392 1.00 89.81 386 ILE A N 1
ATOM 3001 C CA . ILE A 1 386 ? -29.258 -3.455 36.360 1.00 89.81 386 ILE A CA 1
ATOM 3002 C C . ILE A 1 386 ? -30.339 -3.165 37.399 1.00 89.81 386 ILE A C 1
ATOM 3004 O O . ILE A 1 386 ? -30.056 -2.747 38.519 1.00 89.81 386 ILE A O 1
ATOM 3008 N N . SER A 1 387 ? -31.586 -3.420 37.025 1.00 88.88 387 SER A N 1
ATOM 3009 C CA . SER A 1 387 ? -32.767 -3.236 37.862 1.00 88.88 387 SER A CA 1
ATOM 3010 C C . SER A 1 387 ? -33.471 -4.578 38.050 1.00 88.88 387 SER A C 1
ATOM 3012 O O . SER A 1 387 ? -33.714 -5.304 37.081 1.00 88.88 387 SER A O 1
ATOM 3014 N N . LEU A 1 388 ? -33.835 -4.903 39.288 1.00 85.62 388 LEU A N 1
ATOM 3015 C CA . LEU A 1 388 ? -34.668 -6.060 39.610 1.00 85.62 388 LEU A CA 1
ATOM 3016 C C . LEU A 1 388 ? -36.148 -5.703 39.437 1.00 85.62 388 LEU A C 1
ATOM 3018 O O . LEU A 1 388 ? -36.602 -4.688 39.965 1.00 85.62 388 LEU A O 1
ATOM 3022 N N . LEU A 1 389 ? -36.903 -6.553 38.745 1.00 79.75 389 LEU A N 1
ATOM 3023 C CA . LEU A 1 389 ? -38.340 -6.402 38.523 1.00 79.75 389 LEU A CA 1
ATOM 3024 C C . LEU A 1 389 ? -39.141 -7.377 39.393 1.00 79.75 389 LEU A C 1
ATOM 3026 O O . LEU A 1 389 ? -38.800 -8.559 39.489 1.00 79.75 389 LEU A O 1
ATOM 3030 N N . GLN A 1 390 ? -40.244 -6.889 39.955 1.00 67.50 390 GLN A N 1
ATOM 3031 C CA . GLN A 1 390 ? -41.293 -7.704 40.566 1.00 67.50 390 GLN A CA 1
ATOM 3032 C C . GLN A 1 390 ? -42.244 -8.280 39.492 1.00 67.50 390 GLN A C 1
ATOM 3034 O O . GLN A 1 390 ? -42.199 -7.873 38.327 1.00 67.50 390 GLN A O 1
ATOM 3039 N N . GLU A 1 391 ? -43.109 -9.237 39.856 1.00 63.66 391 GLU A N 1
ATOM 3040 C CA . GLU A 1 391 ? -44.095 -9.837 38.934 1.00 63.66 391 GLU A CA 1
ATOM 3041 C C . GLU A 1 391 ? -45.041 -8.804 38.289 1.00 63.66 391 GLU A C 1
ATOM 3043 O O . GLU A 1 391 ? -45.494 -9.007 37.164 1.00 63.66 391 GLU A O 1
ATOM 3048 N N . ASP A 1 392 ? -45.274 -7.666 38.946 1.00 61.88 392 ASP A N 1
ATOM 3049 C CA . ASP A 1 392 ? -46.078 -6.537 38.459 1.00 61.88 392 ASP A CA 1
ATOM 3050 C C . ASP A 1 392 ? -45.266 -5.483 37.668 1.00 61.88 392 ASP A C 1
ATOM 3052 O O . ASP A 1 392 ? -45.780 -4.420 37.329 1.00 61.88 392 ASP A O 1
ATOM 3056 N N . GLN A 1 393 ? -44.005 -5.785 37.337 1.00 61.69 393 GLN A N 1
ATOM 3057 C CA . GLN A 1 393 ? -43.045 -4.908 36.653 1.00 61.69 393 GLN A CA 1
ATOM 3058 C C . GLN A 1 393 ? -42.578 -3.669 37.439 1.00 61.69 393 GLN A C 1
ATOM 3060 O O . GLN A 1 393 ? -41.935 -2.799 36.841 1.00 61.69 393 GLN A O 1
ATOM 3065 N N . GLN A 1 394 ? -42.822 -3.580 38.751 1.00 63.38 394 GLN A N 1
ATOM 3066 C CA . GLN A 1 394 ? -42.221 -2.529 39.578 1.00 63.38 394 GLN A CA 1
ATOM 3067 C C . GLN A 1 394 ? -40.740 -2.822 39.866 1.00 63.38 394 GLN A C 1
ATOM 3069 O O . GLN A 1 394 ? -40.350 -3.966 40.117 1.00 63.38 394 GLN A O 1
ATOM 3074 N N . THR A 1 395 ? -39.900 -1.784 39.796 1.00 67.88 395 THR A N 1
ATOM 3075 C CA . THR A 1 395 ? -38.471 -1.881 40.126 1.00 67.88 395 THR A CA 1
ATOM 3076 C C . THR A 1 395 ? -38.303 -1.956 41.641 1.00 67.88 395 THR A C 1
ATOM 3078 O O . THR A 1 395 ? -38.675 -1.025 42.347 1.00 67.88 395 THR A O 1
ATOM 3081 N N . ILE A 1 396 ? -37.725 -3.049 42.142 1.00 75.56 396 ILE A N 1
ATOM 3082 C CA . ILE A 1 396 ? -37.511 -3.256 43.586 1.00 75.56 396 ILE A CA 1
ATOM 3083 C C . ILE A 1 396 ? -36.165 -2.666 44.023 1.00 75.56 396 ILE A C 1
ATOM 3085 O O . ILE A 1 396 ? -36.044 -2.052 45.083 1.00 75.56 396 ILE A O 1
ATOM 3089 N N . CYS A 1 397 ? -35.128 -2.892 43.222 1.00 80.50 397 CYS A N 1
ATOM 3090 C CA . CYS A 1 397 ? -33.762 -2.525 43.561 1.00 80.50 397 CYS A CA 1
ATOM 3091 C C . CYS A 1 397 ? -32.925 -2.307 42.301 1.00 80.50 397 CYS A C 1
ATOM 3093 O O . CYS A 1 397 ? -33.228 -2.862 41.240 1.00 80.50 397 CYS A O 1
ATOM 3095 N N . GLU A 1 398 ? -31.875 -1.505 42.432 1.00 86.38 398 GLU A N 1
ATOM 3096 C CA . GLU A 1 398 ? -30.903 -1.239 41.373 1.00 86.38 398 GLU A CA 1
ATOM 3097 C C . GLU A 1 398 ? -29.496 -1.588 41.851 1.00 86.38 398 GLU A C 1
ATOM 3099 O O . GLU A 1 398 ? -29.194 -1.560 43.049 1.00 86.38 398 GLU A O 1
ATOM 3104 N N . ALA A 1 399 ? -28.642 -1.960 40.905 1.00 85.50 399 ALA A N 1
ATOM 3105 C CA . ALA A 1 399 ? -27.230 -2.168 41.151 1.00 85.50 399 ALA A CA 1
ATOM 3106 C C . ALA A 1 399 ? -26.397 -1.593 40.008 1.00 85.50 399 ALA A C 1
ATOM 3108 O O . ALA A 1 399 ? -26.620 -1.911 38.836 1.00 85.50 399 ALA A O 1
ATOM 3109 N N . ASP A 1 400 ? -25.413 -0.780 40.378 1.00 86.81 400 ASP A N 1
ATOM 3110 C CA . ASP A 1 400 ? -24.365 -0.317 39.481 1.00 86.81 400 ASP A CA 1
ATOM 3111 C C . ASP A 1 400 ? -23.308 -1.410 39.300 1.00 86.81 400 ASP A C 1
ATOM 3113 O O . ASP A 1 400 ? -22.823 -2.011 40.263 1.00 86.81 400 ASP A O 1
ATOM 3117 N N . LEU A 1 401 ? -22.929 -1.654 38.051 1.00 87.38 401 LEU A N 1
ATOM 3118 C CA . LEU A 1 401 ? -21.859 -2.565 37.677 1.00 87.38 401 LEU A CA 1
ATOM 3119 C C . LEU A 1 401 ? -20.584 -1.763 37.401 1.00 87.38 401 LEU A C 1
ATOM 3121 O O . LEU A 1 401 ? -20.585 -0.813 36.616 1.00 87.38 401 LEU A O 1
ATOM 3125 N N . ASP A 1 402 ? -19.465 -2.170 38.000 1.00 85.75 402 ASP A N 1
ATOM 3126 C CA . ASP A 1 402 ? -18.162 -1.606 37.643 1.00 85.75 402 ASP A CA 1
ATOM 3127 C C . ASP A 1 402 ? -17.614 -2.309 36.395 1.00 85.75 402 ASP A C 1
ATOM 3129 O O . ASP A 1 402 ? -17.057 -3.403 36.474 1.00 85.75 402 ASP A O 1
ATOM 3133 N N . LEU A 1 403 ? -17.800 -1.679 35.233 1.00 83.94 403 LEU A N 1
ATOM 3134 C CA . LEU A 1 403 ? -17.334 -2.182 33.934 1.00 83.94 403 LEU A CA 1
ATOM 3135 C C . LEU A 1 403 ? -16.048 -1.495 33.450 1.00 83.94 403 LEU A C 1
ATOM 3137 O O . LEU A 1 403 ? -15.759 -1.476 32.250 1.00 83.94 403 LEU A O 1
ATOM 3141 N N . LYS A 1 404 ? -15.259 -0.890 34.350 1.00 79.25 404 LYS A N 1
ATOM 3142 C CA . LYS A 1 404 ? -14.005 -0.224 33.965 1.00 79.25 404 LYS A CA 1
ATOM 3143 C C . LYS A 1 404 ? -13.049 -1.198 33.274 1.00 79.25 404 LYS A C 1
ATOM 3145 O O . LYS A 1 404 ? -12.576 -2.160 33.867 1.00 79.25 404 LYS A O 1
ATOM 3150 N N . GLY A 1 405 ? -12.726 -0.898 32.016 1.00 74.50 405 GLY A N 1
ATOM 3151 C CA . GLY A 1 405 ? -11.801 -1.696 31.206 1.00 74.50 405 GLY A CA 1
ATOM 3152 C C . GLY A 1 405 ? -12.375 -3.024 30.702 1.00 74.50 405 GLY A C 1
ATOM 3153 O O . GLY A 1 405 ? -11.618 -3.832 30.167 1.00 74.50 405 GLY A O 1
ATOM 3154 N N . ALA A 1 406 ? -13.680 -3.261 30.855 1.00 80.38 406 ALA A N 1
ATOM 3155 C CA . ALA A 1 406 ? -14.326 -4.472 30.370 1.00 80.38 406 ALA A CA 1
ATOM 3156 C C . ALA A 1 406 ? -14.384 -4.498 28.831 1.00 80.38 406 ALA A C 1
ATOM 3158 O O . ALA A 1 406 ? -14.738 -3.498 28.207 1.00 80.38 406 ALA A O 1
ATOM 3159 N N . GLN A 1 407 ? -14.059 -5.646 28.227 1.00 78.88 407 GLN A N 1
ATOM 3160 C CA . GLN A 1 407 ? -14.134 -5.867 26.778 1.00 78.88 407 GLN A CA 1
ATOM 3161 C C . GLN A 1 407 ? -14.715 -7.244 26.475 1.00 78.88 407 GLN A C 1
ATOM 3163 O O . GLN A 1 407 ? -14.226 -8.253 26.989 1.00 78.88 407 GLN A O 1
ATOM 3168 N N . GLY A 1 408 ? -15.725 -7.291 25.608 1.00 82.94 408 GLY A N 1
ATOM 3169 C CA . GLY A 1 408 ? -16.411 -8.522 25.210 1.00 82.94 408 GLY A CA 1
ATOM 3170 C C . GLY A 1 408 ? -17.247 -9.136 26.334 1.00 82.94 408 GLY A C 1
ATOM 3171 O O . GLY A 1 408 ? -18.469 -9.060 26.292 1.00 82.94 408 GLY A O 1
ATOM 3172 N N . ALA A 1 409 ? -16.597 -9.716 27.346 1.00 87.62 409 ALA A N 1
ATOM 3173 C CA . ALA A 1 409 ? -17.245 -10.382 28.472 1.00 87.62 409 ALA A CA 1
ATOM 3174 C C . ALA A 1 409 ? -16.546 -10.095 29.812 1.00 87.62 409 ALA A C 1
ATOM 3176 O O . ALA A 1 409 ? -15.317 -10.037 29.867 1.00 87.62 409 ALA A O 1
ATOM 3177 N N . MET A 1 410 ? -17.308 -9.972 30.905 1.00 90.00 410 MET A N 1
ATOM 3178 C CA . MET A 1 410 ? -16.759 -9.734 32.246 1.00 90.00 410 MET A CA 1
ATOM 3179 C C . MET A 1 410 ? -17.537 -10.465 33.345 1.00 90.00 410 MET A C 1
ATOM 3181 O O . MET A 1 410 ? -18.762 -10.400 33.404 1.00 90.00 410 MET A O 1
ATOM 3185 N N . TRP A 1 411 ? -16.811 -11.108 34.265 1.00 91.00 411 TRP A N 1
ATOM 3186 C CA . TRP A 1 411 ? -17.375 -11.572 35.531 1.00 91.00 411 TRP A CA 1
ATOM 3187 C C . TRP A 1 411 ? -17.379 -10.426 36.546 1.00 91.00 411 TRP A C 1
ATOM 3189 O O . TRP A 1 411 ? -16.317 -9.945 36.939 1.00 91.00 411 TRP A O 1
ATOM 3199 N N . VAL A 1 412 ? -18.564 -9.996 36.973 1.00 90.94 412 VAL A N 1
ATOM 3200 C CA . VAL A 1 412 ? -18.752 -8.886 37.925 1.00 90.94 412 VAL A CA 1
ATOM 3201 C C . VAL A 1 412 ? -18.795 -9.349 39.385 1.00 90.94 412 VAL A C 1
ATOM 3203 O O . VAL A 1 412 ? -18.924 -8.533 40.292 1.00 90.94 412 VAL A O 1
ATOM 3206 N N . GLY A 1 413 ? -18.661 -10.654 39.641 1.00 90.75 413 GLY A N 1
ATOM 3207 C CA . GLY A 1 413 ? -18.700 -11.189 40.998 1.00 90.75 413 GLY A CA 1
ATOM 3208 C C . GLY A 1 413 ? -20.101 -11.198 41.595 1.00 90.75 413 GLY A C 1
ATOM 3209 O O . GLY A 1 413 ? -21.090 -11.472 40.914 1.00 90.75 413 GLY A O 1
ATOM 3210 N N . GLU A 1 414 ? -20.167 -10.951 42.900 1.00 90.69 414 GLU A N 1
ATOM 3211 C CA . GLU A 1 414 ? -21.426 -10.845 43.630 1.00 90.69 414 GLU A CA 1
ATOM 3212 C C . GLU A 1 414 ? -21.894 -9.397 43.681 1.00 90.69 414 GLU A C 1
ATOM 3214 O O . GLU A 1 414 ? -21.273 -8.553 44.328 1.00 90.69 414 GLU A O 1
ATOM 3219 N N . VAL A 1 415 ? -23.025 -9.135 43.040 1.00 89.06 415 VAL A N 1
ATOM 3220 C CA . VAL A 1 415 ? -23.638 -7.817 42.933 1.00 89.06 415 VAL A CA 1
ATOM 3221 C C . VAL A 1 415 ? -24.748 -7.704 43.972 1.00 89.06 415 VAL A C 1
ATOM 3223 O O . VAL A 1 415 ? -25.704 -8.482 43.971 1.00 89.06 415 VAL A O 1
ATOM 3226 N N . THR A 1 416 ? -24.619 -6.736 44.878 1.00 86.94 416 THR A N 1
ATOM 3227 C CA . THR A 1 416 ? -25.641 -6.451 45.893 1.00 86.94 416 THR A CA 1
ATOM 3228 C C . THR A 1 416 ? -26.667 -5.477 45.329 1.00 86.94 416 THR A C 1
ATOM 3230 O O . THR A 1 416 ? -26.316 -4.358 44.964 1.00 86.94 416 THR A O 1
ATOM 3233 N N . CYS A 1 417 ? -27.935 -5.881 45.293 1.00 81.06 417 CYS A N 1
ATOM 3234 C CA . CYS A 1 417 ? -29.025 -5.036 44.812 1.00 81.06 417 CYS A CA 1
ATOM 3235 C C . CYS A 1 417 ? -29.520 -4.106 45.928 1.00 81.06 417 CYS A C 1
ATOM 3237 O O . CYS A 1 417 ? -29.949 -4.589 46.978 1.00 81.06 417 CYS A O 1
ATOM 3239 N N . GLN A 1 418 ? -29.462 -2.786 45.729 1.00 80.75 418 GLN A N 1
ATOM 3240 C CA . GLN A 1 418 ? -29.890 -1.809 46.735 1.00 80.75 418 GLN A CA 1
ATOM 3241 C C . GLN A 1 418 ? -31.362 -1.422 46.521 1.00 80.75 418 GLN A C 1
ATOM 3243 O O . GLN A 1 418 ? -31.716 -1.023 45.410 1.00 80.75 418 GLN A O 1
ATOM 3248 N N . PRO A 1 419 ? -32.241 -1.539 47.538 1.00 77.62 419 PRO A N 1
ATOM 3249 C CA . PRO A 1 419 ? -33.652 -1.195 47.400 1.00 77.62 419 PRO A CA 1
ATOM 3250 C C . PRO A 1 419 ? -33.808 0.270 47.005 1.00 77.62 419 PRO A C 1
ATOM 3252 O O . PRO A 1 419 ? -33.197 1.143 47.627 1.00 77.62 419 PRO A O 1
ATOM 3255 N N . GLN A 1 420 ? -34.659 0.557 46.019 1.00 67.56 420 GLN A N 1
ATOM 3256 C CA . GLN A 1 420 ? -35.037 1.943 45.774 1.00 67.56 420 GLN A CA 1
ATOM 3257 C C . GLN A 1 420 ? -35.881 2.421 46.957 1.00 67.56 420 GLN A C 1
ATOM 3259 O O . GLN A 1 420 ? -36.940 1.870 47.258 1.00 67.56 420 GLN A O 1
ATOM 3264 N N . SER A 1 421 ? -35.404 3.446 47.664 1.00 52.59 421 SER A N 1
ATOM 3265 C CA . SER A 1 421 ? -36.218 4.085 48.694 1.00 52.59 421 SER A CA 1
ATOM 3266 C C . SER A 1 421 ? -37.349 4.844 48.008 1.00 52.59 421 SER A C 1
ATOM 3268 O O . SER A 1 421 ? -37.134 5.837 47.316 1.00 52.59 421 SER A O 1
ATOM 3270 N N . SER A 1 422 ? -38.577 4.364 48.183 1.00 42.09 422 SER A N 1
ATOM 3271 C CA . SER A 1 422 ? -39.776 5.067 47.752 1.00 42.09 422 SER A CA 1
ATOM 3272 C C . SER A 1 422 ? -39.977 6.317 48.616 1.00 42.09 422 SER A C 1
ATOM 3274 O O . SER A 1 422 ? -40.791 6.324 49.539 1.00 42.09 422 SER A O 1
ATOM 3276 N N . PHE A 1 423 ? -39.253 7.400 48.337 1.00 36.12 423 PHE A N 1
ATOM 3277 C CA . PHE A 1 423 ? -39.675 8.727 48.771 1.00 36.12 423 PHE A CA 1
ATOM 3278 C C . PHE A 1 423 ? -40.643 9.300 47.739 1.00 36.12 423 PHE A C 1
ATOM 3280 O O . PHE A 1 423 ? -40.308 10.138 46.910 1.00 36.12 423 PHE A O 1
ATOM 3287 N N . VAL A 1 424 ? -41.899 8.861 47.840 1.00 36.88 424 VAL A N 1
ATOM 3288 C CA . VAL A 1 424 ? -43.027 9.710 47.464 1.00 36.88 424 VAL A CA 1
ATOM 3289 C C . VAL A 1 424 ? -43.101 10.817 48.510 1.00 36.88 424 VAL A C 1
ATOM 3291 O O . VAL A 1 424 ? -43.547 10.573 49.628 1.00 36.88 424 VAL A O 1
ATOM 3294 N N . LYS A 1 425 ? -42.689 12.034 48.155 1.00 32.53 425 LYS A N 1
ATOM 3295 C CA . LYS A 1 425 ? -43.258 13.272 48.702 1.00 32.53 425 LYS A CA 1
ATOM 3296 C C . LYS A 1 425 ? -43.128 14.387 47.661 1.00 32.53 425 LYS A C 1
ATOM 3298 O O . LYS A 1 425 ? -42.041 14.905 47.458 1.00 32.53 425 LYS A O 1
ATOM 3303 N N . ARG A 1 426 ? -44.278 14.633 47.024 1.00 31.25 426 ARG A N 1
ATOM 3304 C CA . ARG A 1 426 ? -44.839 15.886 46.490 1.00 31.25 426 ARG A CA 1
ATOM 3305 C C . ARG A 1 426 ? -43.897 16.990 46.021 1.00 31.25 426 ARG A C 1
ATOM 3307 O O . ARG A 1 426 ? -43.187 17.548 46.882 1.00 31.25 426 ARG A O 1
#

Mean predicted aligned error: 12.22 Å

Solvent-accessible surface area (backbone atoms only — not comparable to full-atom values): 21962 Å² total; per-residue (Å²): 112,50,76,50,77,56,92,96,41,47,38,42,39,39,68,48,76,45,70,81,50,99,36,38,35,42,36,36,40,39,35,42,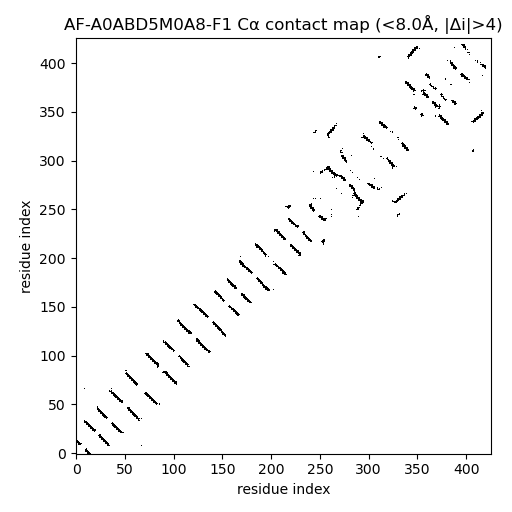35,81,74,65,22,34,35,41,36,43,36,43,37,38,43,42,76,99,63,44,27,37,40,39,39,35,37,38,42,27,47,69,43,79,88,63,98,65,74,63,43,38,33,41,33,39,35,38,35,41,31,39,45,78,79,43,80,76,61,22,35,41,34,41,36,39,40,38,32,68,74,81,38,32,41,37,40,37,39,38,38,42,28,63,79,41,78,56,96,74,28,35,35,34,39,37,37,36,42,39,39,39,40,39,79,89,50,85,61,46,44,35,37,37,41,37,42,38,39,41,38,84,68,57,31,39,38,37,39,34,42,38,31,52,76,69,27,28,30,42,38,40,36,40,38,39,48,44,80,100,46,53,50,39,32,40,35,42,37,42,35,35,53,77,41,73,75,78,84,76,77,52,62,40,29,38,36,40,38,40,30,36,49,48,77,51,38,25,35,40,40,36,40,35,25,79,29,90,84,50,76,47,76,48,77,48,78,42,54,36,74,47,73,46,97,94,42,80,34,60,12,21,56,72,61,62,14,29,37,37,39,37,47,67,37,70,76,88,44,39,32,25,39,31,44,79,83,46,78,39,85,36,48,31,44,57,34,45,49,58,36,73,49,80,40,79,38,50,36,36,58,44,69,25,90,88,40,65,37,44,63,48,66,81,39,64,42,66,50,75,47,76,32,41,78,74,35,52,49,82,41,74,38,46,59,42,52,35,30,36,37,34,36,30,37,23,40,83,86,67,48,63,42,50,66,38,41,36,34,45,98,80,49,73,45,56,20,36,95,78,6,37,38,68,50,66,37,37,74,90,58,41,46,41,34,35,42,46,99,87,67,49,73,52,24,42,32,81,54,90,60,83,90,62,58,30,58,41,79,68,48,77,44,59,37,44,67,63,78,85,76,86,74,134

Organism: Proteus mirabilis (NCBI:txid584)

Foldseek 3Di:
DDWDDDPPKIKDWDWDWDDVDPFKIKIWIKMAIPQGWIKIKIKIKGQDPPRQKIKMKMFIATDDDPDDPDDGWGKIKIKMKGACCVVPNFQFMWMWMWMATPVQQKIKIKIKGKTFPDDDPFWTKMWIWMWMWMDGPPDDIKIKIKIKIWTGGPQQKIWIWIWMDIPRWIKTKIKIKHADPPDQWGIKMKMKIATPDDDPPPAARIKMKIKIWGADFAKTWMWIWIDRHPPDIDIDIDIDKDWDDDPNDIAIGRDDAQEWEKEQAQADDAAWKWKQKPNDTDIDDHGIGTDHDYAQDKIKIAIGGDPVFLKDKDFPACRIDIDHGHGNYYHYHYTHMFTKEKEKEWEAEPVGHTDAQWWKDDPPDIDGQHPRRMDIDIDGPVGQKMFTADPVRDTFFMWGADCVPGGNYDYRYYTYTHGDPPPPDD

=== Feature glossary ===
The record interleaves many kinds of information about one protein. Here is each kind framed as the question it answers.

Q: What known structures does this most resemble?
A: Structural nearest neighbors (via Foldseek easy-search vs the PDB). Reported per hit: target PDB id, E-value, and alignment TM-score. A TM-score above ~0.5 is the conventional threshold for 'same fold'.

Q: Where is each backbone atom in 3D?
A: The mmCIF table is the protein's shape written out atom by atom. For each backbone N, Cα, C, and carbonyl O, it records an (x, y, z) coordinate triple in Å plus the residue type, chain letter, and residue number.

Q: What are the backbone torsion angles?
A: The φ/ψ torsion pair specifies the backbone conformation at each residue. φ rotates about the N–Cα bond, ψ about the Cα–C bond. Steric clashes forbid most of the (φ, ψ) plane — the allowed regions (α-helix basin, β-sheet basin, left-handed helix) are the Ramachandran-allowed regions.

Q: Which residues are buried vs exposed?
A: Solvent-accessible surface area (SASA) is the area in Å² traced out by the centre of a 1.4 Å probe sphere (a water molecule) rolled over the protein's van der Waals surface (Shrake–Rupley / Lee–Richards construction). Buried residues have near-zero SASA; fully exposed residues can exceed 200 Å². The total SASA scales roughly with the number of surface residues.

Q: How confident is the AlphaFold model at each residue?
A: pLDDT is the predicted lDDT-Cα score: AlphaFold's confidence that the local environment of each residue (all inter-atomic distances within 15 Å) is correctly placed. It is a per-residue number between 0 and 100, with higher meaning more reliable.

Q: What does the local fold look like, residue by residue?
A: 3Di is Foldseek's structural alphabet. Each residue is assigned one of twenty discrete states based on how its Cα sits relative to its spatial (not sequential) neighbors. Aligning 3Di strings finds structural homologs roughly as well as full 3D superposition, but orders of magnitude faster.

Q: How big and how compact is the whole molecule?
A: Radius of gyration (Rg) is the root-mean-square distance of Cα atoms from their centroid — a single number for overall size and compactness. A globular domain of N residues has Rg ≈ 2.2·N^0.38 Å; an extended or disordered chain has a much larger Rg. The Cα contact count is the number of residue pairs whose Cα atoms are within 8 Å and are more than four positions apart in sequence — a standard proxy for tertiary packing density. The bounding box is the smallest axis-aligned box enclosing all Cα atoms.

Q: Which residues are in helices, strands, or loops?
A: DSSP 8-state secondary structure assigns each residue one of H (α-helix), G (3₁₀-helix), I (π-helix), E (extended β-strand), B (isolated β-bridge), T (hydrogen-bonded turn), S (bend), or '-' (coil). The assignment is computed from backbone hydrogen-bond geometry via the Kabsch–Sander algorithm.

Q: How mobile is each atom in the crystal?
A: Crystallographic B-factors measure how much each atom's electron density is smeared out, in Å². They rise in mobile loops and surface residues and fall in the buried interior. In AlphaFold models this column is repurposed to hold pLDDT instead.

Q: What if only a Cα trace is available?
A: P-SEA three-state annotation labels each residue as helix, strand, or coil based purely on the geometry of the Cα trace. It serves as a fallback when the full backbone (and thus DSSP) is unavailable.

Q: What family and function is it annotated with?
A: Database cross-references. InterPro integrates a dozen domain/family signature databases into unified entries with residue-range hits. GO terms attach function/process/location labels with evidence codes. CATH codes position the fold in a four-level structural taxonomy. Organism is the NCBI-taxonomy species name.

Q: Are the domains correctly placed relative to each other?
A: Predicted Aligned Error (PAE) is an AlphaFold confidence matrix: entry (i, j) is the expected error in the position of residue j, in ångströms, when the prediction is superimposed on the true structure at residue i. Low PAE within a block of residues means that block is internally rigid and well-predicted; high PAE between two blocks means their relative placement is uncertain even if each block individually is confident.

Q: What do the diagnostic plots show?
A: Three diagnostic plots accompany the record. The Cα contact map visualizes the tertiary structure as a 2D adjacency matrix (8 Å cutoff, sequence-local contacts suppressed). The Ramachandran plot shows the distribution of backbone (φ, ψ) torsions, with points in the α and β basins reflecting secondary structure content. The PAE plot shows AlphaFold's inter-residue confidence as a color matrix.

Q: What is the amino-acid chain?
A: Primary structure: the covalent order of the twenty standard amino acids along the backbone. Two proteins with the same sequence will (almost always) fold to the same structure; two with 30% identity often share a fold but not the details.

Q: What do the rendered images show?
A: The six renders are orthographic views along the three Cartesian axes in both directions. Representation (cartoon, sticks, or surface) and color scheme (sequence-rainbow or by-chain) vary across proteins so the training set covers all the common visualization conventions.